Protein AF-A0A970A9M0-F1 (afdb_monomer)

Mean predicted aligned error: 14.22 Å

Nearest PDB structures (foldseek):
  5cwk-assembly1_A  TM=2.821E-01  e=2.738E+00  synthetic construct
  3sf4-assembly1_A  TM=1.122E-01  e=3.903E+00  Homo sapiens

Radius of gyration: 25.79 Å; Cα contacts (8 Å, |Δi|>4): 387; chains: 1; bounding box: 53×63×64 Å

Sequence (388 aa):
MPQYTEATERHLKWVSSLEDIRKLSVESQKELFKEEQLKHLDYLLVSAANCQHCTFVIDKELVNETPVPSYSTLRRFSYFLNAYGWYLADKGNYEKAAETFIHLFRFGTNLSNDRLILSLGAGSTFQEMALSSIEKLLELPDNKKFRKIINDYFKTLPKPATDYRKVMRNEQRYIENIFESLELLPGLLVDAYIFKEDDYKKKKTSVSVKSSDMSCVLNQRVLTGAVEMYLMDHEDFVLEKDSDFIKKLVEEKYLKVRPVCENKGVYSAAFSPDGDAVIRCSCGVTQHQIEEKIEKEDSRFSPELSKAIDKYIKSKTFTKEKKELMEFYKEQNQLDIYSAADDSKVEKFIRRVKESKNKLVNNLVFNSEGLIKRLRSIQKRVDKLAAL

Secondary structure (DSSP, 8-state):
-----HHHHHHHTT--SHHHHHTS-HHHHHHHT-HHHHHHHHHHHHHHHH-TT--SS--SS--TTS----HHHHHHHHHHHHHHHHHHHHTT-HHHHHHHHHHHHHHHHHHHHSS-HHHHHHHHHHHHHHHHHHHHHHTSS--HHHHHHHHHHHHHS-SSSS-HHHHHHHHHHHHHHHHHHTTT-TTHHHHTTSS-GGGS----------HHHHHHHHHHHHHHHHHHHHHHH-TT------TTHHHHHHHTTSSSS----TTS--EEEEE-TTS-EEEEETT---HHHHHHHHHHT--S--HHHHHHHHHHHTSHHHHHHHHHHHHHHHHHTT--TT-GGGHHHHHHHHHHHHT---HHHHHHS---HHHHHHHHHHHHHHHHHHT-

Structure (mmCIF, N/CA/C/O backbone):
data_AF-A0A970A9M0-F1
#
_entry.id   AF-A0A970A9M0-F1
#
loop_
_atom_site.group_PDB
_atom_site.id
_atom_site.type_symbol
_atom_site.label_atom_id
_atom_site.label_alt_id
_atom_site.label_comp_id
_atom_site.label_asym_id
_atom_site.label_entity_id
_atom_site.label_seq_id
_atom_site.pdbx_PDB_ins_code
_atom_site.Cartn_x
_atom_site.Cartn_y
_atom_site.Cartn_z
_atom_site.occupancy
_atom_site.B_iso_or_equiv
_atom_site.auth_seq_id
_atom_site.auth_comp_id
_atom_site.auth_asym_id
_atom_site.auth_atom_id
_atom_site.pdbx_PDB_model_num
ATOM 1 N N . MET A 1 1 ? 18.591 -1.982 2.372 1.00 64.75 1 MET A N 1
ATOM 2 C CA . MET A 1 1 ? 18.243 -0.863 1.473 1.00 64.75 1 MET A CA 1
ATOM 3 C C . MET A 1 1 ? 19.527 -0.185 1.034 1.00 64.75 1 MET A C 1
ATOM 5 O O . MET A 1 1 ? 20.414 -0.072 1.878 1.00 64.75 1 MET A O 1
ATOM 9 N N . PRO A 1 2 ? 19.643 0.225 -0.238 1.00 67.88 2 PRO A N 1
ATOM 10 C CA . PRO A 1 2 ? 20.712 1.117 -0.674 1.00 67.88 2 PRO A CA 1
ATOM 11 C C . PRO A 1 2 ? 20.699 2.391 0.175 1.00 67.88 2 PRO A C 1
ATOM 13 O O . PRO A 1 2 ? 19.632 2.849 0.581 1.00 67.88 2 PRO A O 1
ATOM 16 N N . GLN A 1 3 ? 21.880 2.917 0.482 1.00 72.69 3 GLN A N 1
ATOM 17 C CA . GLN A 1 3 ? 22.028 4.174 1.212 1.00 72.69 3 GLN A CA 1
ATOM 18 C C . GLN A 1 3 ? 22.151 5.295 0.184 1.00 72.69 3 GLN A C 1
ATOM 20 O O . GLN A 1 3 ? 23.059 5.245 -0.647 1.00 72.69 3 GLN A O 1
ATOM 25 N N . TYR A 1 4 ? 21.235 6.260 0.230 1.00 77.69 4 TYR A N 1
ATOM 26 C CA . TYR A 1 4 ? 21.232 7.431 -0.642 1.00 77.69 4 TYR A CA 1
ATOM 27 C C . TYR A 1 4 ? 20.749 8.679 0.109 1.00 77.69 4 TYR A C 1
ATOM 29 O O . TYR A 1 4 ? 20.042 8.567 1.112 1.00 77.69 4 TYR A O 1
ATOM 37 N N . THR A 1 5 ? 21.145 9.859 -0.369 1.00 78.06 5 THR A N 1
ATOM 38 C CA . THR A 1 5 ? 20.775 11.161 0.203 1.00 78.06 5 THR A CA 1
ATOM 39 C C . THR A 1 5 ? 19.268 11.434 0.150 1.00 78.06 5 THR A C 1
ATOM 41 O O . THR A 1 5 ? 18.542 10.931 -0.712 1.00 78.06 5 THR A O 1
ATOM 44 N N . GLU A 1 6 ? 18.785 12.302 1.045 1.00 73.56 6 GLU A N 1
ATOM 45 C CA . GLU A 1 6 ? 17.388 12.760 1.024 1.00 73.56 6 GLU A CA 1
ATOM 46 C C . GLU A 1 6 ? 17.040 13.521 -0.261 1.00 73.56 6 GLU A C 1
ATOM 48 O O . GLU A 1 6 ? 15.912 13.425 -0.743 1.00 73.56 6 GLU A O 1
ATOM 53 N N . ALA A 1 7 ? 18.000 14.247 -0.845 1.00 74.31 7 ALA A N 1
ATOM 54 C CA . ALA A 1 7 ? 17.831 14.907 -2.137 1.00 74.31 7 ALA A CA 1
ATOM 55 C C . ALA A 1 7 ? 17.494 13.879 -3.227 1.00 74.31 7 ALA A C 1
ATOM 57 O O . ALA A 1 7 ? 16.457 13.983 -3.880 1.00 74.31 7 ALA A O 1
ATOM 58 N N . THR A 1 8 ? 18.294 12.815 -3.333 1.00 78.94 8 THR A N 1
ATOM 59 C CA . THR A 1 8 ? 18.030 11.696 -4.241 1.00 78.94 8 THR A CA 1
ATOM 60 C C . THR A 1 8 ? 16.672 11.033 -3.947 1.00 78.94 8 THR A C 1
ATOM 62 O O . THR A 1 8 ? 15.909 10.747 -4.873 1.00 78.94 8 THR A O 1
ATOM 65 N N . GLU A 1 9 ? 16.297 10.857 -2.674 1.00 77.12 9 GLU A N 1
ATOM 66 C CA . GLU A 1 9 ? 14.992 10.295 -2.286 1.00 77.12 9 GLU A CA 1
ATOM 67 C C . GLU A 1 9 ? 13.797 11.115 -2.805 1.00 77.12 9 GLU A C 1
ATOM 69 O O . GLU A 1 9 ? 12.811 10.535 -3.276 1.00 77.12 9 GLU A O 1
ATOM 74 N N . ARG A 1 10 ? 13.869 12.455 -2.749 1.00 76.88 10 ARG A N 1
ATOM 75 C CA . ARG A 1 10 ? 12.764 13.347 -3.155 1.00 76.88 10 ARG A CA 1
ATOM 76 C C . ARG A 1 10 ? 12.348 13.145 -4.613 1.00 76.88 10 ARG A C 1
ATOM 78 O O . ARG A 1 10 ? 11.170 13.337 -4.927 1.00 76.88 10 ARG A O 1
ATOM 85 N N . HIS A 1 11 ? 13.274 12.728 -5.474 1.00 82.88 11 HIS A N 1
ATOM 86 C CA . HIS A 1 11 ? 13.014 12.494 -6.894 1.00 82.88 11 HIS A CA 1
ATOM 87 C C . HIS A 1 11 ? 12.513 11.076 -7.194 1.00 82.88 11 HIS A C 1
ATOM 89 O O . HIS A 1 11 ? 11.709 10.899 -8.109 1.00 82.88 11 HIS A O 1
ATOM 95 N N . LEU A 1 12 ? 12.899 10.071 -6.396 1.00 83.06 12 LEU A N 1
ATOM 96 C CA . LEU A 1 12 ? 12.540 8.664 -6.637 1.00 83.06 12 LEU A CA 1
ATOM 97 C C . LEU A 1 12 ? 11.028 8.418 -6.700 1.00 83.06 12 LEU A C 1
ATOM 99 O O . LEU A 1 12 ? 10.570 7.611 -7.506 1.00 83.06 12 LEU A O 1
ATOM 103 N N . LYS A 1 13 ? 10.240 9.128 -5.883 1.00 81.94 13 LYS A N 1
ATOM 104 C CA . LYS A 1 13 ? 8.771 8.985 -5.865 1.00 81.94 13 LYS A CA 1
ATOM 105 C C . LYS A 1 13 ? 8.096 9.350 -7.193 1.00 81.94 13 LYS A C 1
ATOM 107 O O . LYS A 1 13 ? 6.954 8.954 -7.410 1.00 81.94 13 LYS A O 1
ATOM 112 N N . TRP A 1 14 ? 8.774 10.117 -8.045 1.00 84.25 14 TRP A N 1
ATOM 113 C CA . TRP A 1 14 ? 8.240 10.604 -9.315 1.00 84.25 14 TRP A CA 1
ATOM 114 C C . TRP A 1 14 ? 8.735 9.811 -10.521 1.00 84.25 14 TRP A C 1
ATOM 116 O O . TRP A 1 14 ? 8.228 10.007 -11.622 1.00 84.25 14 TRP A O 1
ATOM 126 N N . VAL A 1 15 ? 9.696 8.901 -10.337 1.00 90.06 15 VAL A N 1
ATOM 127 C CA . VAL A 1 15 ? 10.225 8.105 -11.443 1.00 90.06 15 VAL A CA 1
ATOM 128 C C . VAL A 1 15 ? 9.167 7.107 -11.889 1.00 90.06 15 VAL A C 1
ATOM 130 O O . VAL A 1 15 ? 8.850 6.170 -11.160 1.00 90.06 15 VAL A O 1
ATOM 133 N N . SER A 1 16 ? 8.615 7.307 -13.085 1.00 90.31 16 SER A N 1
ATOM 134 C CA . SER A 1 16 ? 7.533 6.480 -13.625 1.00 90.31 16 SER A CA 1
ATOM 135 C C . SER A 1 16 ? 7.698 6.134 -15.108 1.00 90.31 16 SER A C 1
ATOM 137 O O . SER A 1 16 ? 6.773 5.578 -15.707 1.00 90.31 16 SER A O 1
ATOM 139 N N . SER A 1 17 ? 8.824 6.511 -15.715 1.00 92.50 17 SER A N 1
ATOM 140 C CA . SER A 1 17 ? 9.100 6.375 -17.145 1.00 92.50 17 SER A CA 1
ATOM 141 C C . SER A 1 17 ? 10.601 6.487 -17.451 1.00 92.50 17 SER A C 1
ATOM 143 O O . SER A 1 17 ? 11.399 6.868 -16.591 1.00 92.50 17 SER A O 1
ATOM 145 N N . LEU A 1 18 ? 10.973 6.211 -18.709 1.00 92.38 18 LEU A N 1
ATOM 146 C CA . LEU A 1 18 ? 12.320 6.468 -19.236 1.00 92.38 18 LEU A CA 1
ATOM 147 C C . LEU A 1 18 ? 12.699 7.955 -19.210 1.00 92.38 18 LEU A C 1
ATOM 149 O O . LEU A 1 18 ? 13.866 8.293 -19.044 1.00 92.38 18 LEU A O 1
ATOM 153 N N . GLU A 1 19 ? 11.735 8.854 -19.393 1.00 91.12 19 GLU A N 1
ATOM 154 C CA . GLU A 1 19 ? 12.005 10.290 -19.343 1.00 91.12 19 GLU A CA 1
ATOM 155 C C . GLU A 1 19 ? 12.348 10.725 -17.914 1.00 91.12 19 GLU A C 1
ATOM 157 O O . GLU A 1 19 ? 13.314 11.453 -17.698 1.00 91.12 19 GLU A O 1
ATOM 162 N N . ASP A 1 20 ? 11.611 10.213 -16.927 1.00 90.56 20 ASP A N 1
ATOM 163 C CA . ASP A 1 20 ? 11.810 10.578 -15.524 1.00 90.56 20 ASP A CA 1
ATOM 164 C C . ASP A 1 20 ? 13.164 10.098 -14.991 1.00 90.56 20 ASP A C 1
ATOM 166 O O . ASP A 1 20 ? 13.837 10.834 -14.273 1.00 90.56 20 ASP A O 1
ATOM 170 N N . ILE A 1 21 ? 13.603 8.886 -15.361 1.00 91.06 21 ILE A N 1
ATOM 171 C CA . ILE A 1 21 ? 14.915 8.389 -14.923 1.00 91.06 21 ILE A CA 1
ATOM 172 C C . ILE A 1 21 ? 16.063 9.200 -15.541 1.00 91.06 21 ILE A C 1
ATOM 174 O O . ILE A 1 21 ? 17.064 9.448 -14.874 1.00 91.06 21 ILE A O 1
ATOM 178 N N . ARG A 1 22 ? 15.901 9.685 -16.780 1.00 90.00 22 ARG A N 1
ATOM 179 C CA . ARG A 1 22 ? 16.887 10.544 -17.459 1.00 90.00 22 ARG A CA 1
ATOM 180 C C . ARG A 1 22 ? 16.985 11.942 -16.856 1.00 90.00 22 ARG A C 1
ATOM 182 O O . ARG A 1 22 ? 18.026 12.572 -16.997 1.00 90.00 22 ARG A O 1
ATOM 189 N N . LYS A 1 23 ? 15.928 12.411 -16.185 1.00 89.75 23 LYS A N 1
ATOM 190 C CA . LYS A 1 23 ? 15.918 13.681 -15.442 1.00 89.75 23 LYS A CA 1
ATOM 191 C C . LYS A 1 23 ? 16.668 13.601 -14.109 1.00 89.75 23 LYS A C 1
ATOM 193 O O . LYS A 1 23 ? 16.957 14.644 -13.531 1.00 89.75 23 LYS A O 1
ATOM 198 N N . LEU A 1 24 ? 16.988 12.404 -13.606 1.00 86.62 24 LEU A N 1
ATOM 199 C CA . LEU A 1 24 ? 17.850 12.279 -12.428 1.00 86.62 24 LEU A CA 1
ATOM 200 C C . LEU A 1 24 ? 19.274 12.721 -12.769 1.00 86.62 24 LEU A C 1
ATOM 202 O O . LEU A 1 24 ? 19.821 12.296 -13.790 1.00 86.62 24 LEU A O 1
ATOM 206 N N . SER A 1 25 ? 19.891 13.502 -11.877 1.00 84.06 25 SER A N 1
ATOM 207 C CA . SER A 1 25 ? 21.290 13.910 -12.016 1.00 84.06 25 SER A CA 1
ATOM 208 C C . SER A 1 25 ? 22.215 12.694 -12.123 1.00 84.06 25 SER A C 1
ATOM 210 O O . SER A 1 25 ? 21.934 11.606 -11.604 1.00 84.06 25 SER A O 1
ATOM 212 N N . VAL A 1 26 ? 23.349 12.873 -12.801 1.00 83.69 26 VAL A N 1
ATOM 213 C CA . VAL A 1 26 ? 24.350 11.810 -12.972 1.00 83.69 26 VAL A CA 1
ATOM 214 C C . VAL A 1 26 ? 24.884 11.355 -11.610 1.00 83.69 26 VAL A C 1
ATOM 216 O O . VAL A 1 26 ? 25.159 10.172 -11.410 1.00 83.69 26 VAL A O 1
ATOM 219 N N . GLU A 1 27 ? 24.988 12.278 -10.661 1.00 84.06 27 GLU A N 1
ATOM 220 C CA . GLU A 1 27 ? 25.400 12.059 -9.279 1.00 84.06 27 GLU A CA 1
ATOM 221 C C . GLU A 1 27 ? 24.396 11.163 -8.547 1.00 84.06 27 GLU A C 1
ATOM 223 O O . GLU A 1 27 ? 24.798 10.138 -7.994 1.00 84.06 27 GLU A O 1
ATOM 228 N N . SER A 1 28 ? 23.095 11.467 -8.627 1.00 84.56 28 SER A N 1
ATOM 229 C CA . SER A 1 28 ? 22.040 10.629 -8.043 1.00 84.56 28 SER A CA 1
ATOM 230 C C . SER A 1 28 ? 21.992 9.245 -8.690 1.00 84.56 28 SER A C 1
ATOM 232 O O . SER A 1 28 ? 21.840 8.244 -7.994 1.00 84.56 28 SER A O 1
ATOM 234 N N . GLN A 1 29 ? 22.183 9.141 -10.009 1.00 83.88 29 GLN A N 1
ATOM 235 C CA . GLN A 1 29 ? 22.251 7.837 -10.679 1.00 83.88 29 GLN A CA 1
ATOM 236 C C . GLN A 1 29 ? 23.462 7.011 -10.213 1.00 83.88 29 GLN A C 1
ATOM 238 O O . GLN A 1 29 ? 23.325 5.817 -9.946 1.00 83.88 29 GLN A O 1
ATOM 243 N N . LYS A 1 30 ? 24.644 7.628 -10.077 1.00 84.81 30 LYS A N 1
ATOM 244 C CA . LYS A 1 30 ? 25.850 6.962 -9.546 1.00 84.81 30 LYS A CA 1
ATOM 245 C C . LYS A 1 30 ? 25.686 6.552 -8.088 1.00 84.81 30 LYS A C 1
ATOM 247 O O . LYS A 1 30 ? 26.224 5.526 -7.681 1.00 84.81 30 LYS A O 1
ATOM 252 N N . GLU A 1 31 ? 24.976 7.353 -7.304 1.00 84.38 31 GLU A N 1
ATOM 253 C CA . GLU A 1 31 ? 24.666 7.054 -5.912 1.00 84.38 31 GLU A CA 1
ATOM 254 C C . GLU A 1 31 ? 23.745 5.832 -5.794 1.00 84.38 31 GLU A C 1
ATOM 256 O O . GLU A 1 31 ? 24.058 4.906 -5.046 1.00 84.38 31 GLU A O 1
ATOM 261 N N . LEU A 1 32 ? 22.654 5.811 -6.566 1.00 82.25 32 LEU A N 1
ATOM 262 C CA . LEU A 1 32 ? 21.608 4.785 -6.510 1.00 82.25 32 LEU A CA 1
ATOM 263 C C . LEU A 1 32 ? 22.025 3.442 -7.106 1.00 82.25 32 LEU A C 1
ATOM 265 O O . LEU A 1 32 ? 21.617 2.391 -6.612 1.00 82.25 32 LEU A O 1
ATOM 269 N N . PHE A 1 33 ? 22.799 3.471 -8.190 1.00 84.31 33 PHE A N 1
ATOM 270 C CA . PHE A 1 33 ? 23.025 2.306 -9.045 1.00 84.31 33 PHE A CA 1
ATOM 271 C C . PHE A 1 33 ? 24.471 1.808 -8.990 1.00 84.31 33 PHE A C 1
ATOM 273 O O . PHE A 1 33 ? 25.039 1.383 -9.997 1.00 84.31 33 PHE A O 1
ATOM 280 N N . LYS A 1 34 ? 25.079 1.836 -7.796 1.00 83.50 34 LYS A N 1
ATOM 281 C CA . LYS A 1 34 ? 26.407 1.251 -7.557 1.00 83.50 34 LYS A CA 1
ATOM 282 C C . LYS A 1 34 ? 26.373 -0.253 -7.820 1.00 83.50 34 LYS A C 1
ATOM 284 O O . LYS A 1 34 ? 25.632 -0.988 -7.169 1.00 83.50 34 LYS A O 1
ATOM 289 N N . GLU A 1 35 ? 27.210 -0.714 -8.745 1.00 77.06 35 GLU A N 1
ATOM 290 C CA . GLU A 1 35 ? 27.157 -2.077 -9.290 1.00 77.06 35 GLU A CA 1
ATOM 291 C C . GLU A 1 35 ? 27.235 -3.177 -8.213 1.00 77.06 35 GLU A C 1
ATOM 293 O O . GLU A 1 35 ? 26.511 -4.170 -8.278 1.00 77.06 35 GLU A O 1
ATOM 298 N N . GLU A 1 36 ? 28.059 -2.984 -7.181 1.00 75.12 36 GLU A N 1
ATOM 299 C CA . GLU A 1 36 ? 28.201 -3.923 -6.058 1.00 75.12 36 GLU A CA 1
ATOM 300 C C . GLU A 1 36 ? 26.909 -4.067 -5.238 1.00 75.12 36 GLU A C 1
ATOM 302 O O . GLU A 1 36 ? 26.528 -5.176 -4.861 1.00 75.12 36 GLU A O 1
ATOM 307 N N . GLN A 1 37 ? 26.197 -2.959 -5.003 1.00 75.00 37 GLN A N 1
ATOM 308 C CA . GLN A 1 37 ? 24.931 -2.962 -4.265 1.00 75.00 37 GLN A CA 1
ATOM 309 C C . GLN A 1 37 ? 23.820 -3.632 -5.078 1.00 75.00 37 GLN A C 1
ATOM 311 O O . GLN A 1 37 ? 23.009 -4.378 -4.525 1.00 75.00 37 GLN A O 1
ATOM 316 N N . LEU A 1 38 ? 23.813 -3.406 -6.394 1.00 79.94 38 LEU A N 1
ATOM 317 C CA . LEU A 1 38 ? 22.824 -3.973 -7.305 1.00 79.94 38 LEU A CA 1
ATOM 318 C C . LEU A 1 38 ? 22.980 -5.487 -7.471 1.00 79.94 38 LEU A C 1
ATOM 320 O O . LEU A 1 38 ? 21.986 -6.201 -7.415 1.00 79.94 38 LEU A O 1
ATOM 324 N N . LYS A 1 39 ? 24.212 -6.006 -7.575 1.00 78.44 39 LYS A N 1
ATOM 325 C CA . LYS A 1 39 ? 24.452 -7.462 -7.651 1.00 78.44 39 LYS A CA 1
ATOM 326 C C . LYS A 1 39 ? 23.902 -8.202 -6.434 1.00 78.44 39 LYS A C 1
ATOM 328 O O . LYS A 1 39 ? 23.288 -9.259 -6.571 1.00 78.44 39 LYS A O 1
ATOM 333 N N . HIS A 1 40 ? 24.115 -7.649 -5.241 1.00 78.06 40 HIS A N 1
ATOM 334 C CA . HIS A 1 40 ? 23.584 -8.241 -4.017 1.00 78.06 40 HIS A CA 1
ATOM 335 C C . HIS A 1 40 ? 22.054 -8.152 -3.960 1.00 78.06 40 HIS A C 1
ATOM 337 O O . HIS A 1 40 ? 21.390 -9.117 -3.582 1.00 78.06 40 HIS A O 1
ATOM 343 N N . LEU A 1 41 ? 21.487 -7.017 -4.373 1.00 81.44 41 LEU A N 1
ATOM 344 C CA . LEU A 1 41 ? 20.043 -6.829 -4.439 1.00 81.44 41 LEU A CA 1
ATOM 345 C C . LEU A 1 41 ? 19.373 -7.817 -5.401 1.00 81.44 41 LEU A C 1
ATOM 347 O O . LEU A 1 41 ? 18.402 -8.454 -5.002 1.00 81.44 41 LEU A O 1
ATOM 351 N N . ASP A 1 42 ? 19.888 -7.968 -6.622 1.00 80.38 42 ASP A N 1
ATOM 352 C CA . ASP A 1 42 ? 19.351 -8.893 -7.628 1.00 80.38 42 ASP A CA 1
ATOM 353 C C . ASP A 1 42 ? 19.282 -10.315 -7.066 1.00 80.38 42 ASP A C 1
ATOM 355 O O . ASP A 1 42 ? 18.241 -10.974 -7.120 1.00 80.38 42 ASP A O 1
ATOM 359 N N . TYR A 1 43 ? 20.370 -10.763 -6.432 1.00 81.88 43 TYR A N 1
ATOM 360 C CA . TYR A 1 43 ? 20.417 -12.062 -5.767 1.00 81.88 43 TYR A CA 1
ATOM 361 C C . TYR A 1 43 ? 19.328 -12.206 -4.694 1.00 81.88 43 TYR A C 1
ATOM 363 O O . TYR A 1 43 ? 18.653 -13.238 -4.629 1.00 81.88 43 TYR A O 1
ATOM 371 N N . LEU A 1 44 ? 19.125 -11.181 -3.861 1.00 80.25 44 LEU A N 1
ATOM 372 C CA . LEU A 1 44 ? 18.102 -11.196 -2.816 1.00 80.25 44 LEU A CA 1
ATOM 373 C C . LEU A 1 44 ? 16.680 -11.187 -3.389 1.00 80.25 44 LEU A C 1
ATOM 375 O O . LEU A 1 44 ? 15.828 -11.912 -2.879 1.00 80.25 44 LEU A O 1
ATOM 379 N N . LEU A 1 45 ? 16.414 -10.409 -4.442 1.00 80.31 45 LEU A N 1
ATOM 380 C CA . LEU A 1 45 ? 15.103 -10.349 -5.094 1.00 80.31 45 LEU A CA 1
ATOM 381 C C . LEU A 1 45 ? 14.733 -11.691 -5.729 1.00 80.31 45 LEU A C 1
ATOM 383 O O . LEU A 1 45 ? 13.614 -12.172 -5.536 1.00 80.31 45 LEU A O 1
ATOM 387 N N . VAL A 1 46 ? 15.682 -12.330 -6.416 1.00 80.50 46 VAL A N 1
ATOM 388 C CA . VAL A 1 46 ? 15.504 -13.667 -6.999 1.00 80.50 46 VAL A CA 1
ATOM 389 C C . VAL A 1 46 ? 15.326 -14.721 -5.904 1.00 80.50 46 VAL A C 1
ATOM 391 O O . VAL A 1 46 ? 14.409 -15.539 -5.972 1.00 80.50 46 VAL A O 1
ATOM 394 N N . SER A 1 47 ? 16.144 -14.679 -4.851 1.00 79.31 47 SER A N 1
ATOM 395 C CA . SER A 1 47 ? 16.035 -15.614 -3.722 1.00 79.31 47 SER A CA 1
ATOM 396 C C . SER A 1 47 ? 14.685 -15.489 -3.013 1.00 79.31 47 SER A C 1
ATOM 398 O O . SER A 1 47 ? 14.026 -16.492 -2.741 1.00 79.31 47 SER A O 1
ATOM 400 N N . ALA A 1 48 ? 14.227 -14.258 -2.774 1.00 74.19 48 ALA A N 1
ATOM 401 C CA . ALA A 1 48 ? 12.917 -13.997 -2.193 1.00 74.19 48 ALA A CA 1
ATOM 402 C C . ALA A 1 48 ? 11.778 -14.439 -3.123 1.00 74.19 48 ALA A C 1
ATOM 404 O O . ALA A 1 48 ? 10.786 -14.992 -2.659 1.00 74.19 48 ALA A O 1
ATOM 405 N N . ALA A 1 49 ? 11.926 -14.256 -4.437 1.00 71.94 49 ALA A N 1
ATOM 406 C CA . ALA A 1 49 ? 10.971 -14.735 -5.430 1.00 71.94 49 ALA A CA 1
ATOM 407 C C . ALA A 1 49 ? 10.863 -16.273 -5.467 1.00 71.94 49 ALA A C 1
ATOM 409 O O . ALA A 1 49 ? 9.780 -16.812 -5.702 1.00 71.94 49 ALA A O 1
ATOM 410 N N . ASN A 1 50 ? 11.952 -16.991 -5.216 1.00 75.12 50 ASN A N 1
ATOM 411 C CA . ASN A 1 50 ? 11.946 -18.454 -5.199 1.00 75.12 50 ASN A CA 1
ATOM 412 C C . ASN A 1 50 ? 11.434 -19.040 -3.877 1.00 75.12 50 ASN A C 1
ATOM 414 O O . ASN A 1 50 ? 11.053 -20.209 -3.818 1.00 75.12 50 ASN A O 1
ATOM 418 N N . CYS A 1 51 ? 11.393 -18.244 -2.812 1.00 71.06 51 CYS A N 1
ATOM 419 C CA . CYS A 1 51 ? 11.002 -18.722 -1.501 1.00 71.06 51 CYS A CA 1
ATOM 420 C C . CYS A 1 51 ? 9.479 -18.650 -1.295 1.00 71.06 51 CYS A C 1
ATOM 422 O O . CYS A 1 51 ? 8.909 -17.581 -1.097 1.00 71.06 51 CYS A O 1
ATOM 424 N N . GLN A 1 52 ? 8.815 -19.809 -1.267 1.00 61.44 52 GLN A N 1
ATOM 425 C CA . GLN A 1 52 ? 7.361 -19.917 -1.045 1.00 61.44 52 GLN A CA 1
ATOM 426 C C . GLN A 1 52 ? 6.916 -19.545 0.382 1.00 61.44 52 GLN A C 1
ATOM 428 O O . GLN A 1 52 ? 5.733 -19.310 0.619 1.00 61.44 52 GLN A O 1
ATOM 433 N N . HIS A 1 53 ? 7.856 -19.497 1.330 1.00 59.41 53 HIS A N 1
ATOM 434 C CA . HIS A 1 53 ? 7.597 -19.237 2.750 1.00 59.41 53 HIS A CA 1
ATOM 435 C C . HIS A 1 53 ? 8.284 -17.973 3.279 1.00 59.41 53 HIS A C 1
ATOM 437 O O . HIS A 1 53 ? 8.152 -17.659 4.462 1.00 59.41 53 HIS A O 1
ATOM 443 N N . CYS A 1 54 ? 9.028 -17.252 2.436 1.00 58.50 54 CYS A N 1
ATOM 444 C CA . CYS A 1 54 ? 9.695 -16.025 2.848 1.00 58.50 54 CYS A CA 1
ATOM 445 C C . CYS A 1 54 ? 8.728 -14.868 2.665 1.00 58.50 54 CYS A C 1
ATOM 447 O O . CYS A 1 54 ? 8.397 -14.476 1.546 1.00 58.50 54 CYS A O 1
ATOM 449 N N . THR A 1 55 ? 8.303 -14.299 3.781 1.00 53.72 55 THR A N 1
ATOM 450 C CA . THR A 1 55 ? 7.644 -13.003 3.793 1.00 53.72 55 THR A CA 1
ATOM 451 C C . THR A 1 55 ? 8.721 -11.946 4.020 1.00 53.72 55 THR A C 1
ATOM 453 O O . THR A 1 55 ? 9.660 -12.149 4.791 1.00 53.72 55 THR A O 1
ATOM 456 N N . PHE A 1 56 ? 8.608 -10.789 3.366 1.00 50.53 56 PHE A N 1
ATOM 457 C CA . PHE A 1 56 ? 9.505 -9.655 3.641 1.00 50.53 56 PHE A CA 1
ATOM 458 C C . PHE A 1 56 ? 9.242 -9.022 5.015 1.00 50.53 56 PHE A C 1
ATOM 460 O O . PHE A 1 56 ? 9.916 -8.068 5.401 1.00 50.53 56 PHE A O 1
ATOM 467 N N . VAL A 1 57 ? 8.231 -9.510 5.740 1.00 51.81 57 VAL A N 1
ATOM 468 C CA . VAL A 1 57 ? 7.761 -8.896 6.969 1.00 51.81 57 VAL A CA 1
ATOM 469 C C . VAL A 1 57 ? 7.305 -9.971 7.954 1.00 51.81 57 VAL A C 1
ATOM 471 O O . VAL A 1 57 ? 6.329 -10.685 7.724 1.00 51.81 57 VAL A O 1
ATOM 474 N N . ILE A 1 58 ? 8.028 -10.070 9.065 1.00 50.03 58 ILE A N 1
ATOM 475 C CA . ILE A 1 58 ? 7.845 -11.070 10.115 1.00 50.03 58 ILE A CA 1
ATOM 476 C C . ILE A 1 58 ? 6.795 -10.511 11.074 1.00 50.03 58 ILE A C 1
ATOM 478 O O . ILE A 1 58 ? 7.128 -9.710 11.927 1.00 50.03 58 ILE A O 1
ATOM 482 N N . ASP A 1 59 ? 5.515 -10.820 10.893 1.00 52.31 59 ASP A N 1
ATOM 483 C CA . ASP A 1 59 ? 4.561 -10.764 12.010 1.00 52.31 59 ASP A CA 1
ATOM 484 C C . ASP A 1 59 ? 3.606 -11.939 11.905 1.00 52.31 59 ASP A C 1
ATOM 486 O O . ASP A 1 59 ? 2.598 -11.896 11.208 1.00 52.31 59 ASP A O 1
ATOM 490 N N . LYS A 1 60 ? 4.025 -13.044 12.522 1.00 52.31 60 LYS A N 1
ATOM 491 C CA . LYS A 1 60 ? 3.277 -14.301 12.520 1.00 52.31 60 LYS A CA 1
ATOM 492 C C . LYS A 1 60 ? 2.223 -14.340 13.624 1.00 52.31 60 LYS A C 1
ATOM 494 O O . LYS A 1 60 ? 1.330 -15.181 13.560 1.00 52.31 60 LYS A O 1
ATOM 499 N N . GLU A 1 61 ? 2.343 -13.466 14.619 1.00 55.00 61 GLU A N 1
ATOM 500 C CA . GLU A 1 61 ? 1.559 -13.524 15.853 1.00 55.00 61 GLU A CA 1
ATOM 501 C C . GLU A 1 61 ? 0.424 -12.495 15.872 1.00 55.00 61 GLU A C 1
ATOM 503 O O . GLU A 1 61 ? -0.539 -12.690 16.610 1.00 55.00 61 GLU A O 1
ATOM 508 N N . LEU A 1 62 ? 0.465 -11.484 14.988 1.00 60.25 62 LEU A N 1
ATOM 509 C CA . LEU A 1 62 ? -0.545 -10.423 14.900 1.00 60.25 62 LEU A CA 1
ATOM 510 C C . LEU A 1 62 ? -0.686 -9.710 16.254 1.00 60.25 62 LEU A C 1
ATOM 512 O O . LEU A 1 62 ? -1.785 -9.578 16.798 1.00 60.25 62 LEU A O 1
ATOM 516 N N . VAL A 1 63 ? 0.454 -9.295 16.805 1.00 56.38 63 VAL A N 1
ATOM 517 C CA . VAL A 1 63 ? 0.573 -8.575 18.078 1.00 56.38 63 VAL A CA 1
ATOM 518 C C . VAL A 1 63 ? 1.410 -7.313 17.877 1.00 56.38 63 VAL A C 1
ATOM 520 O O . VAL A 1 63 ? 2.280 -7.255 17.011 1.00 56.38 63 VAL A O 1
ATOM 523 N N . ASN A 1 64 ? 1.159 -6.280 18.683 1.00 52.62 64 ASN A N 1
ATOM 524 C CA . ASN A 1 64 ? 1.791 -4.960 18.524 1.00 52.62 64 ASN A CA 1
ATOM 525 C C . ASN A 1 64 ? 3.309 -4.947 18.750 1.00 52.62 64 ASN 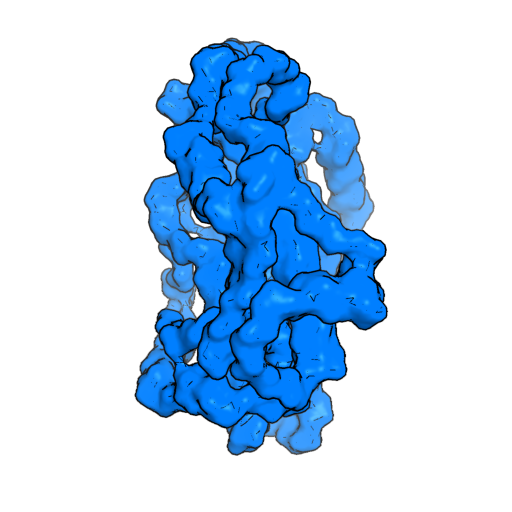A C 1
ATOM 527 O O . ASN A 1 64 ? 3.981 -3.985 18.388 1.00 52.62 64 ASN A O 1
ATOM 531 N N . GLU A 1 65 ? 3.841 -5.998 19.361 1.00 51.38 65 GLU A N 1
ATOM 532 C CA . GLU A 1 65 ? 5.235 -6.099 19.785 1.00 51.38 65 GLU A CA 1
ATOM 533 C C . GLU A 1 65 ? 6.156 -6.603 18.671 1.00 51.38 65 GLU A C 1
ATOM 535 O O . GLU A 1 65 ? 7.380 -6.529 18.802 1.00 51.38 65 GLU A O 1
ATOM 540 N N . THR A 1 66 ? 5.601 -7.094 17.556 1.00 51.88 66 THR A N 1
ATOM 541 C CA . THR A 1 66 ? 6.439 -7.654 16.505 1.00 51.88 66 THR A CA 1
ATOM 542 C C . THR A 1 66 ? 7.157 -6.549 15.723 1.00 51.88 66 THR A C 1
ATOM 544 O O . THR A 1 66 ? 6.503 -5.667 15.163 1.00 51.88 66 THR A O 1
ATOM 547 N N . PRO A 1 67 ? 8.499 -6.582 15.607 1.00 50.06 67 PRO A N 1
ATOM 548 C CA . PRO A 1 67 ? 9.245 -5.557 14.891 1.00 50.06 67 PRO A CA 1
ATOM 549 C C . PRO A 1 67 ? 8.926 -5.579 13.391 1.00 50.06 67 PRO A C 1
ATOM 551 O O . PRO A 1 67 ? 9.214 -6.534 12.667 1.00 50.06 67 PRO A O 1
ATOM 554 N N . VAL A 1 68 ? 8.358 -4.474 12.911 1.00 56.75 68 VAL A N 1
ATOM 555 C CA . VAL A 1 68 ? 8.027 -4.244 11.503 1.00 56.75 68 VAL A CA 1
ATOM 556 C C . VAL A 1 68 ? 8.918 -3.129 10.961 1.00 56.75 68 VAL A C 1
ATOM 558 O O . VAL A 1 68 ? 9.003 -2.075 11.595 1.00 56.75 68 VAL A O 1
ATOM 561 N N . PRO A 1 69 ? 9.537 -3.277 9.774 1.00 62.75 69 PRO A N 1
ATOM 562 C CA . PRO A 1 69 ? 10.099 -2.131 9.073 1.00 62.75 69 PRO A CA 1
ATOM 563 C C . PRO A 1 69 ? 9.027 -1.051 8.905 1.00 62.75 69 PRO A C 1
ATOM 565 O O . PRO A 1 69 ? 7.908 -1.341 8.481 1.00 62.75 69 PRO A O 1
ATOM 568 N N . SER A 1 70 ? 9.355 0.203 9.212 1.00 67.69 70 SER A N 1
ATOM 569 C CA . SER A 1 70 ? 8.376 1.287 9.110 1.00 67.69 70 SER A CA 1
ATOM 570 C C . SER A 1 70 ? 7.773 1.366 7.699 1.00 67.69 70 SER A C 1
ATOM 572 O O . SER A 1 70 ? 8.455 1.128 6.699 1.00 67.69 70 SER A O 1
ATOM 574 N N . TYR A 1 71 ? 6.502 1.769 7.580 1.00 69.12 71 TYR A N 1
ATOM 575 C CA . TYR A 1 71 ? 5.866 1.951 6.266 1.00 69.12 71 TYR A CA 1
ATOM 576 C C . TYR A 1 71 ? 6.622 2.943 5.368 1.00 69.12 71 TYR A C 1
ATOM 578 O O . TYR A 1 71 ? 6.546 2.845 4.144 1.00 69.12 71 TYR A O 1
ATOM 586 N N . SER A 1 72 ? 7.361 3.889 5.959 1.00 71.38 72 SER A N 1
ATOM 587 C CA . SER A 1 72 ? 8.274 4.773 5.226 1.00 71.38 72 SER A CA 1
ATOM 588 C C . SER A 1 72 ? 9.393 3.979 4.543 1.00 71.38 72 SER A C 1
ATOM 590 O O . SER A 1 72 ? 9.600 4.108 3.340 1.00 71.38 72 SER A O 1
ATOM 592 N N . THR A 1 73 ? 10.030 3.063 5.276 1.00 76.44 73 THR A N 1
ATOM 593 C CA . THR A 1 73 ? 11.074 2.163 4.763 1.00 76.44 73 THR A CA 1
ATOM 594 C C . THR A 1 73 ? 10.556 1.309 3.605 1.00 76.44 73 THR A C 1
ATOM 596 O O . THR A 1 73 ? 11.175 1.265 2.544 1.00 76.44 73 THR A O 1
ATOM 599 N N . LEU A 1 74 ? 9.385 0.681 3.765 1.00 78.38 74 LEU A N 1
ATOM 600 C CA . LEU A 1 74 ? 8.780 -0.157 2.719 1.00 78.38 74 LEU A CA 1
ATOM 601 C C . LEU A 1 74 ? 8.469 0.644 1.443 1.00 78.38 74 LEU A C 1
ATOM 603 O O . LEU A 1 74 ? 8.638 0.146 0.333 1.00 78.38 74 LEU A O 1
ATOM 607 N N . ARG A 1 75 ? 8.038 1.899 1.601 1.00 82.88 75 ARG A N 1
ATOM 608 C CA . ARG A 1 75 ? 7.706 2.807 0.497 1.00 82.88 75 ARG A CA 1
ATOM 609 C C . ARG A 1 75 ? 8.942 3.338 -0.226 1.00 82.88 75 ARG A C 1
ATOM 611 O O . ARG A 1 75 ? 8.965 3.392 -1.447 1.00 82.88 75 ARG A O 1
ATOM 618 N N . ARG A 1 76 ? 9.988 3.700 0.516 1.00 83.81 76 ARG A N 1
ATOM 619 C CA . ARG A 1 76 ? 11.288 4.074 -0.061 1.00 83.81 76 ARG A CA 1
ATOM 620 C C . ARG A 1 76 ? 11.843 2.940 -0.911 1.00 83.81 76 ARG A C 1
ATOM 622 O O . ARG A 1 76 ? 12.273 3.169 -2.037 1.00 83.81 76 ARG A O 1
ATOM 629 N N . PHE A 1 77 ? 11.746 1.714 -0.401 1.00 86.38 77 PHE A N 1
ATOM 630 C CA . PHE A 1 77 ? 12.183 0.536 -1.132 1.00 86.38 77 PHE A CA 1
ATOM 631 C C . PHE A 1 77 ? 11.389 0.318 -2.426 1.00 86.38 77 PHE A C 1
ATOM 633 O O . PHE A 1 77 ? 11.993 0.028 -3.456 1.00 86.38 77 PHE A O 1
ATOM 640 N N . SER A 1 78 ? 10.063 0.505 -2.413 1.00 89.50 78 SER A N 1
ATOM 641 C CA . SER A 1 78 ? 9.260 0.376 -3.634 1.00 89.50 78 SER A CA 1
ATOM 642 C C . SER A 1 78 ? 9.582 1.448 -4.677 1.00 89.50 78 SER A C 1
ATOM 644 O O . SER A 1 78 ? 9.722 1.108 -5.851 1.00 89.50 78 SER A O 1
ATOM 646 N N . TYR A 1 79 ? 9.788 2.705 -4.268 1.00 90.56 79 TYR A N 1
ATOM 647 C CA . TYR A 1 79 ? 10.244 3.765 -5.177 1.00 90.56 79 TYR A CA 1
ATOM 648 C C . TYR A 1 79 ? 11.610 3.456 -5.782 1.00 90.56 79 TYR A C 1
ATOM 650 O O . TYR A 1 79 ? 11.801 3.607 -6.987 1.00 90.56 79 TYR A O 1
ATOM 658 N N . PHE A 1 80 ? 12.541 2.972 -4.961 1.00 91.81 80 PHE A N 1
ATOM 659 C CA . PHE A 1 80 ? 13.855 2.562 -5.429 1.00 91.81 80 PHE A CA 1
ATOM 660 C C . PHE A 1 80 ? 13.767 1.412 -6.448 1.00 91.81 80 PHE A C 1
ATOM 662 O O . PHE A 1 80 ? 14.356 1.522 -7.520 1.00 91.81 80 PHE A O 1
ATOM 669 N N . LEU A 1 81 ? 13.000 0.347 -6.175 1.00 93.00 81 LEU A N 1
ATOM 670 C CA . LEU A 1 81 ? 12.818 -0.756 -7.131 1.00 93.00 81 LEU A CA 1
ATOM 671 C C . LEU A 1 81 ? 12.199 -0.277 -8.448 1.00 93.00 81 LEU A C 1
ATOM 673 O O . LEU A 1 81 ? 12.621 -0.704 -9.521 1.00 93.00 81 LEU A O 1
ATOM 677 N N . ASN A 1 82 ? 11.224 0.631 -8.377 1.00 95.12 82 ASN A N 1
ATOM 678 C CA . ASN A 1 82 ? 10.607 1.196 -9.570 1.00 95.12 82 ASN A CA 1
ATOM 679 C C . ASN A 1 82 ? 11.616 2.004 -10.398 1.00 95.12 82 ASN A C 1
ATOM 681 O O . ASN A 1 82 ? 11.716 1.817 -11.609 1.00 95.12 82 ASN A O 1
ATOM 685 N N . ALA A 1 83 ? 12.406 2.861 -9.750 1.00 93.94 83 ALA A N 1
ATOM 686 C CA . ALA A 1 83 ? 13.461 3.611 -10.420 1.00 93.94 83 ALA A CA 1
ATOM 687 C C . ALA A 1 83 ? 14.543 2.688 -10.997 1.00 93.94 83 ALA A C 1
ATOM 689 O O . ALA A 1 83 ? 15.016 2.916 -12.107 1.00 93.94 83 ALA A O 1
ATOM 690 N N . TYR A 1 84 ? 14.891 1.611 -10.291 1.00 93.38 84 TYR A N 1
ATOM 691 C CA . TYR A 1 84 ? 15.868 0.640 -10.766 1.00 93.38 84 TYR A CA 1
ATOM 692 C C . TYR A 1 84 ? 15.401 -0.095 -12.029 1.00 93.38 84 TYR A C 1
ATOM 694 O O . TYR A 1 84 ? 16.167 -0.215 -12.984 1.00 93.38 84 TYR A O 1
ATOM 702 N N . GLY A 1 85 ? 14.129 -0.500 -12.093 1.00 94.81 85 GLY A N 1
ATOM 703 C CA . GLY A 1 85 ? 13.552 -1.075 -13.310 1.00 94.81 85 GLY A CA 1
ATOM 704 C C . GLY A 1 85 ? 13.633 -0.113 -14.502 1.00 94.81 85 GLY A C 1
ATOM 705 O O . GLY A 1 85 ? 14.043 -0.507 -15.594 1.00 94.81 85 GLY A O 1
ATOM 706 N N . TRP A 1 86 ? 13.335 1.174 -14.288 1.00 95.56 86 TRP A N 1
ATOM 707 C CA . TRP A 1 86 ? 13.468 2.193 -15.336 1.00 95.56 86 TRP A CA 1
ATOM 708 C C . TRP A 1 86 ? 14.918 2.472 -15.735 1.00 95.56 86 TRP A C 1
ATOM 710 O O . TRP A 1 86 ? 15.192 2.652 -16.920 1.00 95.56 86 TRP A O 1
ATOM 720 N N . TYR A 1 87 ? 15.855 2.436 -14.789 1.00 93.38 87 TYR A N 1
ATOM 721 C CA . TYR A 1 87 ? 17.286 2.525 -15.074 1.00 93.38 87 TYR A CA 1
ATOM 722 C C . TYR A 1 87 ? 17.768 1.360 -15.949 1.00 93.38 87 TYR A C 1
ATOM 724 O O . TYR A 1 87 ? 18.467 1.576 -16.937 1.00 93.38 87 TYR A O 1
ATOM 732 N N . LEU A 1 88 ? 17.350 0.127 -15.645 1.00 92.69 88 LEU A N 1
ATOM 733 C CA . LEU A 1 88 ? 17.667 -1.047 -16.464 1.00 92.69 88 LEU A CA 1
ATOM 734 C C . LEU A 1 88 ? 17.110 -0.916 -17.886 1.00 92.69 88 LEU A C 1
ATOM 736 O O . LEU A 1 88 ? 17.820 -1.212 -18.849 1.00 92.69 88 LEU A O 1
ATOM 740 N N . ALA A 1 89 ? 15.875 -0.424 -18.024 1.00 93.81 89 ALA A N 1
ATOM 741 C CA . ALA A 1 89 ? 15.267 -0.163 -19.325 1.00 93.81 89 ALA A CA 1
ATOM 742 C C . ALA A 1 89 ? 16.022 0.926 -20.109 1.00 93.81 89 ALA A C 1
ATOM 744 O O . ALA A 1 89 ? 16.217 0.779 -21.314 1.00 93.81 89 ALA A O 1
ATOM 745 N N . ASP A 1 90 ? 16.501 1.981 -19.442 1.00 92.94 90 ASP A N 1
ATOM 746 C CA . ASP A 1 90 ? 17.317 3.026 -20.074 1.00 92.94 90 ASP A CA 1
ATOM 747 C C . ASP A 1 90 ? 18.666 2.490 -20.581 1.00 92.94 90 ASP A C 1
ATOM 749 O O . ASP A 1 90 ? 19.142 2.896 -21.639 1.00 92.94 90 ASP A O 1
ATOM 753 N N . LYS A 1 91 ? 19.243 1.495 -19.893 1.00 91.56 91 LYS A N 1
ATOM 754 C CA . LYS A 1 91 ? 20.430 0.755 -20.361 1.00 91.56 91 LYS A CA 1
ATOM 755 C C . LYS A 1 91 ? 20.131 -0.296 -21.438 1.00 91.56 91 LYS A C 1
ATOM 757 O O . LYS A 1 91 ? 21.031 -1.044 -21.815 1.00 91.56 91 LYS A O 1
ATOM 762 N N . GLY A 1 92 ? 18.894 -0.378 -21.927 1.00 91.75 92 GLY A N 1
ATOM 763 C CA . GLY A 1 92 ? 18.466 -1.353 -22.933 1.00 91.75 92 GLY A CA 1
ATOM 764 C C . GLY A 1 92 ? 18.264 -2.772 -22.391 1.00 91.75 92 GLY A C 1
ATOM 765 O O . GLY A 1 92 ? 18.050 -3.703 -23.165 1.00 91.75 92 GLY A O 1
ATOM 766 N N . ASN A 1 93 ? 18.310 -2.966 -21.069 1.00 92.75 93 ASN A N 1
ATOM 767 C CA . ASN A 1 93 ? 18.088 -4.262 -20.434 1.00 92.75 93 ASN A CA 1
ATOM 768 C C . ASN A 1 93 ? 16.610 -4.453 -20.063 1.00 92.75 93 ASN A C 1
ATOM 770 O O . ASN A 1 93 ? 16.226 -4.461 -18.891 1.00 92.75 93 ASN A O 1
ATOM 774 N N . TYR A 1 94 ? 15.766 -4.582 -21.086 1.00 93.62 94 TYR A N 1
ATOM 775 C CA . TYR A 1 94 ? 14.313 -4.640 -20.915 1.00 93.62 94 TYR A CA 1
ATOM 776 C C . TYR A 1 94 ? 13.814 -5.911 -20.211 1.00 93.62 94 TYR A C 1
ATOM 778 O O . TYR A 1 94 ? 12.790 -5.867 -19.533 1.00 93.62 94 TYR A O 1
ATOM 786 N N . GLU A 1 95 ? 14.529 -7.034 -20.333 1.00 93.81 95 GLU A N 1
ATOM 787 C CA . GLU A 1 95 ? 14.178 -8.284 -19.640 1.00 93.81 95 GLU A CA 1
ATOM 788 C C . GLU A 1 95 ? 14.347 -8.129 -18.127 1.00 93.81 95 GLU A C 1
ATOM 790 O O . GLU A 1 95 ? 13.384 -8.326 -17.386 1.00 93.81 95 GLU A O 1
ATOM 795 N N . LYS A 1 96 ? 15.515 -7.653 -17.670 1.00 92.31 96 LYS A N 1
ATOM 796 C CA . LYS A 1 96 ? 15.722 -7.382 -16.240 1.00 92.31 96 LYS A CA 1
ATOM 797 C C . LYS A 1 96 ? 14.821 -6.266 -15.719 1.00 92.31 96 LYS A C 1
ATOM 799 O O . LYS A 1 96 ? 14.394 -6.317 -14.567 1.00 92.31 96 LYS A O 1
ATOM 804 N N . ALA A 1 97 ? 14.512 -5.260 -16.540 1.00 94.88 97 ALA A N 1
ATOM 805 C CA . ALA A 1 97 ? 13.542 -4.232 -16.167 1.00 94.88 97 ALA A CA 1
ATOM 806 C C . ALA A 1 97 ? 12.159 -4.845 -15.880 1.00 94.88 97 ALA A C 1
ATOM 808 O O . ALA A 1 97 ? 11.562 -4.564 -14.839 1.00 94.88 97 ALA A O 1
ATOM 809 N N . ALA A 1 98 ? 11.679 -5.732 -16.759 1.00 95.56 98 ALA A N 1
ATOM 810 C CA . ALA A 1 98 ? 10.418 -6.441 -16.566 1.00 95.56 98 ALA A CA 1
ATOM 811 C C . ALA A 1 98 ? 10.439 -7.324 -15.308 1.00 95.56 98 ALA A C 1
ATOM 813 O O . ALA A 1 98 ? 9.504 -7.263 -14.509 1.00 95.56 98 ALA A O 1
ATOM 814 N N . GLU A 1 99 ? 11.515 -8.085 -15.086 1.00 94.19 99 GLU A N 1
ATOM 815 C CA . GLU A 1 99 ? 11.710 -8.878 -13.864 1.00 94.19 99 GLU A CA 1
ATOM 816 C C . GLU A 1 99 ? 11.686 -7.999 -12.605 1.00 94.19 99 GLU A C 1
ATOM 818 O O . GLU A 1 99 ? 11.008 -8.322 -11.631 1.00 94.19 99 GLU A O 1
ATOM 823 N N . THR A 1 100 ? 12.342 -6.837 -12.636 1.00 94.50 100 THR A N 1
ATOM 824 C CA . THR A 1 100 ? 12.368 -5.889 -11.512 1.00 94.50 100 THR A CA 1
ATOM 825 C C . THR A 1 100 ? 10.973 -5.352 -11.188 1.00 94.50 100 THR A C 1
ATOM 827 O O . THR A 1 100 ? 10.580 -5.314 -10.019 1.00 94.50 100 THR A O 1
ATOM 830 N N . PHE A 1 101 ? 10.174 -4.994 -12.199 1.00 96.81 101 PHE A N 1
ATOM 831 C CA . PHE A 1 101 ? 8.787 -4.583 -11.965 1.00 96.81 101 PHE A CA 1
ATOM 832 C C . PHE A 1 101 ? 7.909 -5.739 -11.465 1.00 96.81 101 PHE A C 1
ATOM 834 O O . PHE A 1 101 ? 7.048 -5.526 -10.610 1.00 96.81 101 PHE A O 1
ATOM 841 N N . ILE A 1 102 ? 8.152 -6.970 -11.922 1.00 95.38 102 ILE A N 1
ATOM 842 C CA . ILE A 1 102 ? 7.501 -8.175 -11.385 1.00 95.38 102 ILE A CA 1
ATOM 843 C C . ILE A 1 102 ? 7.863 -8.375 -9.908 1.00 95.38 102 ILE A C 1
ATOM 845 O O . ILE A 1 102 ? 6.980 -8.643 -9.091 1.00 95.38 102 ILE A O 1
ATOM 849 N N . HIS A 1 103 ? 9.129 -8.196 -9.528 1.00 92.44 103 HIS A N 1
ATOM 850 C CA . HIS A 1 103 ? 9.554 -8.264 -8.131 1.00 92.44 103 HIS A CA 1
ATOM 851 C C . HIS A 1 103 ? 8.860 -7.201 -7.274 1.00 92.44 103 HIS A C 1
ATOM 853 O O . HIS A 1 103 ? 8.394 -7.519 -6.179 1.00 92.44 103 HIS A O 1
ATOM 859 N N . LEU A 1 104 ? 8.710 -5.975 -7.784 1.00 93.69 104 LEU A N 1
ATOM 860 C CA . LEU A 1 104 ? 7.946 -4.923 -7.114 1.00 93.69 104 LEU A CA 1
ATOM 861 C C . LEU A 1 104 ? 6.463 -5.304 -6.947 1.00 93.69 104 LEU A C 1
ATOM 863 O O . LEU A 1 104 ? 5.908 -5.153 -5.856 1.00 93.69 104 LEU A O 1
ATOM 867 N N . PHE A 1 105 ? 5.826 -5.845 -7.990 1.00 94.94 105 PHE A N 1
ATOM 868 C CA . PHE A 1 105 ? 4.443 -6.325 -7.912 1.00 94.94 105 PHE A CA 1
ATOM 869 C C . PHE A 1 105 ? 4.291 -7.433 -6.862 1.00 94.94 105 PHE A C 1
ATOM 871 O O . PHE A 1 105 ? 3.358 -7.425 -6.052 1.00 94.94 105 PHE A O 1
ATOM 878 N N . ARG A 1 106 ? 5.232 -8.380 -6.839 1.00 90.81 106 ARG A N 1
ATOM 879 C CA . ARG A 1 106 ? 5.255 -9.487 -5.883 1.00 90.81 106 ARG A CA 1
ATOM 880 C C . ARG A 1 106 ? 5.461 -9.002 -4.455 1.00 90.81 106 ARG A C 1
ATOM 882 O O . ARG A 1 106 ? 4.771 -9.469 -3.557 1.00 90.81 106 ARG A O 1
ATOM 889 N N . PHE A 1 107 ? 6.347 -8.029 -4.254 1.00 87.12 107 PHE A N 1
ATOM 890 C CA . PHE A 1 107 ? 6.541 -7.370 -2.966 1.00 87.12 107 PHE A CA 1
ATOM 891 C C . PHE A 1 107 ? 5.241 -6.726 -2.466 1.00 87.12 107 PHE A C 1
ATOM 893 O O . PHE A 1 107 ? 4.842 -6.967 -1.327 1.00 87.12 107 PHE A O 1
ATOM 900 N N . GLY A 1 108 ? 4.534 -5.992 -3.333 1.00 88.75 108 GLY A N 1
ATOM 901 C CA . GLY A 1 108 ? 3.213 -5.442 -3.018 1.00 88.75 108 GLY A CA 1
ATOM 902 C C . GLY A 1 108 ? 2.185 -6.524 -2.673 1.00 88.75 108 GLY A C 1
ATOM 903 O O . GLY A 1 108 ? 1.472 -6.397 -1.684 1.00 88.75 108 GLY A O 1
ATOM 904 N N . THR A 1 109 ? 2.168 -7.622 -3.429 1.00 88.38 109 THR A N 1
ATOM 905 C CA . THR A 1 109 ? 1.264 -8.765 -3.211 1.00 88.38 109 THR A CA 1
ATOM 906 C C . THR A 1 109 ? 1.514 -9.459 -1.875 1.00 88.38 109 THR A C 1
ATOM 908 O O . THR A 1 109 ? 0.569 -9.711 -1.130 1.00 88.38 109 THR A O 1
ATOM 911 N N . ASN A 1 110 ? 2.776 -9.724 -1.534 1.00 83.19 110 ASN A N 1
ATOM 912 C CA . ASN A 1 110 ? 3.144 -10.318 -0.250 1.00 83.19 110 ASN A CA 1
ATOM 913 C C . ASN A 1 110 ? 2.748 -9.384 0.900 1.00 83.19 110 ASN A C 1
ATOM 915 O O . ASN A 1 110 ? 2.050 -9.803 1.819 1.00 83.19 110 ASN A O 1
ATOM 919 N N . LEU A 1 111 ? 3.080 -8.090 0.797 1.00 81.19 111 LEU A N 1
ATOM 920 C CA . LEU A 1 111 ? 2.690 -7.099 1.801 1.00 81.19 111 LEU A CA 1
ATOM 921 C C . LEU A 1 111 ? 1.166 -7.031 1.983 1.00 81.19 111 LEU A C 1
ATOM 923 O O . LEU A 1 111 ? 0.687 -6.925 3.110 1.00 81.19 111 LEU A O 1
ATOM 927 N N . SER A 1 112 ? 0.403 -7.129 0.893 1.00 83.50 112 SER A N 1
ATOM 928 C CA . SER A 1 112 ? -1.056 -7.164 0.950 1.00 83.50 112 SER A CA 1
ATOM 929 C C . SER A 1 112 ? -1.619 -8.440 1.575 1.00 83.50 112 SER A C 1
ATOM 931 O O . SER A 1 112 ? -2.632 -8.353 2.256 1.00 83.50 112 SER A O 1
ATOM 933 N N . ASN A 1 113 ? -0.992 -9.599 1.365 1.00 76.38 113 ASN A N 1
ATOM 934 C CA . ASN A 1 113 ? -1.513 -10.905 1.792 1.00 76.38 113 ASN A CA 1
ATOM 935 C C . ASN A 1 113 ? -1.048 -11.358 3.189 1.00 76.38 113 ASN A C 1
ATOM 937 O O . ASN A 1 113 ? -1.610 -12.322 3.727 1.00 76.38 113 ASN A O 1
ATOM 941 N N . ASP A 1 114 ? -0.020 -10.720 3.752 1.00 67.88 114 ASP A N 1
ATOM 942 C CA . ASP A 1 114 ? 0.630 -11.164 4.991 1.00 67.88 114 ASP A CA 1
ATOM 943 C C . ASP A 1 114 ? 0.114 -10.467 6.260 1.00 67.88 114 ASP A C 1
ATOM 945 O O . ASP A 1 114 ? 0.445 -10.907 7.357 1.00 67.88 114 ASP A O 1
ATOM 949 N N . ARG A 1 115 ? -0.673 -9.383 6.160 1.00 68.62 115 ARG A N 1
ATOM 950 C CA . ARG A 1 115 ? -0.869 -8.448 7.288 1.00 68.62 115 ARG A CA 1
ATOM 951 C C . ARG A 1 115 ? -2.275 -7.846 7.410 1.00 68.62 115 ARG A C 1
ATOM 953 O O . ARG A 1 115 ? -3.221 -8.301 6.775 1.00 68.62 115 ARG A O 1
ATOM 960 N N . LEU A 1 116 ? -2.364 -6.841 8.283 1.00 71.12 116 LEU A N 1
ATOM 961 C CA . LEU A 1 116 ? -3.491 -5.954 8.557 1.00 71.12 116 LEU A CA 1
ATOM 962 C C . LEU A 1 116 ? -3.884 -5.097 7.349 1.00 71.12 116 LEU A C 1
ATOM 964 O O . LEU A 1 116 ? -3.118 -4.907 6.397 1.00 71.12 116 LEU A O 1
ATOM 968 N N . ILE A 1 117 ? -5.053 -4.479 7.443 1.00 72.19 117 ILE A N 1
ATOM 969 C CA . ILE A 1 117 ? -5.637 -3.612 6.419 1.00 72.19 117 ILE A CA 1
ATOM 970 C C . ILE A 1 117 ? -4.698 -2.487 5.941 1.00 72.19 117 ILE A C 1
ATOM 972 O O . ILE A 1 117 ? -4.668 -2.155 4.754 1.00 72.19 117 ILE A O 1
ATOM 976 N N . LEU A 1 118 ? -3.866 -1.932 6.827 1.00 71.25 118 LEU A N 1
ATOM 977 C CA . LEU A 1 118 ? -2.880 -0.903 6.470 1.00 71.25 118 LEU A CA 1
ATOM 978 C C . LEU A 1 118 ? -1.828 -1.427 5.482 1.00 71.25 118 LEU A C 1
ATOM 980 O O . LEU A 1 118 ? -1.428 -0.724 4.550 1.00 71.25 118 LEU A O 1
ATOM 984 N N . SER A 1 119 ? -1.417 -2.685 5.640 1.00 78.75 119 SER A N 1
ATOM 985 C CA . SER A 1 119 ? -0.480 -3.339 4.725 1.00 78.75 119 SER A CA 1
ATOM 986 C C . SER A 1 119 ? -1.135 -3.676 3.388 1.00 78.75 119 SER A C 1
ATOM 988 O O . SER A 1 119 ? -0.500 -3.528 2.346 1.00 78.75 119 SER A O 1
ATOM 990 N N . LEU A 1 120 ? -2.430 -4.005 3.377 1.00 83.12 120 LEU A N 1
ATOM 991 C CA . LEU A 1 120 ? -3.214 -4.104 2.142 1.00 83.12 120 LEU A CA 1
ATOM 992 C C . LEU A 1 120 ? -3.254 -2.766 1.382 1.00 83.12 120 LEU A C 1
ATOM 994 O O . LEU A 1 120 ? -3.035 -2.734 0.167 1.00 83.12 120 LEU A O 1
ATOM 998 N N . GLY A 1 121 ? -3.454 -1.649 2.085 1.00 82.94 121 GLY A N 1
ATOM 999 C CA . GLY A 1 121 ? -3.412 -0.307 1.494 1.00 82.94 121 GLY A CA 1
ATOM 1000 C C . GLY A 1 121 ? -2.050 0.042 0.877 1.00 82.94 121 GLY A C 1
ATOM 1001 O O . GLY A 1 121 ? -1.978 0.498 -0.268 1.00 82.94 121 GLY A O 1
ATOM 1002 N N . ALA A 1 122 ? -0.959 -0.218 1.601 1.00 82.25 122 ALA A N 1
ATOM 1003 C CA . ALA A 1 122 ? 0.396 0.013 1.100 1.00 82.25 122 ALA A CA 1
ATOM 1004 C C . ALA A 1 122 ? 0.753 -0.923 -0.069 1.00 82.25 122 ALA A C 1
ATOM 1006 O O . ALA A 1 122 ? 1.183 -0.460 -1.125 1.00 82.25 122 ALA A O 1
ATOM 1007 N N . GLY A 1 123 ? 0.513 -2.227 0.085 1.00 87.56 123 GLY A N 1
ATOM 1008 C CA . GLY A 1 123 ? 0.834 -3.238 -0.922 1.00 87.56 123 GLY A CA 1
ATOM 1009 C C . GLY A 1 123 ? 0.079 -3.033 -2.235 1.00 87.56 123 GLY A C 1
ATOM 1010 O O . GLY A 1 123 ? 0.693 -3.083 -3.300 1.00 87.56 123 GLY A O 1
ATOM 1011 N N . SER A 1 124 ? -1.206 -2.663 -2.176 1.00 90.12 124 SER A N 1
ATOM 1012 C CA . SER A 1 124 ? -1.989 -2.331 -3.377 1.00 90.12 124 SER A CA 1
ATOM 1013 C C . SER A 1 124 ? -1.450 -1.100 -4.116 1.00 90.12 124 SER A C 1
ATOM 1015 O O . SER A 1 124 ? -1.463 -1.063 -5.344 1.00 90.12 124 SER A O 1
ATOM 1017 N N . THR A 1 125 ? -0.891 -0.124 -3.396 1.00 89.50 125 THR A N 1
ATOM 1018 C CA . THR A 1 125 ? -0.212 1.033 -4.008 1.00 89.50 125 THR A CA 1
ATOM 1019 C C . THR A 1 125 ? 1.061 0.598 -4.747 1.00 89.50 125 THR A C 1
ATOM 1021 O O . THR A 1 125 ? 1.352 1.086 -5.838 1.00 89.50 125 THR A O 1
ATOM 1024 N N . PHE A 1 126 ? 1.816 -0.354 -4.192 1.00 92.06 126 PHE A N 1
ATOM 1025 C CA . PHE A 1 126 ? 3.024 -0.885 -4.838 1.00 92.06 126 PHE A CA 1
ATOM 1026 C C . PHE A 1 126 ? 2.684 -1.744 -6.063 1.00 92.06 126 PHE A C 1
ATOM 1028 O O . PHE A 1 126 ? 3.364 -1.654 -7.083 1.00 92.06 126 PHE A O 1
ATOM 1035 N N . GLN A 1 127 ? 1.596 -2.518 -5.999 1.00 95.00 127 GLN A N 1
ATOM 1036 C CA . GLN A 1 127 ? 1.051 -3.239 -7.151 1.00 95.00 127 GLN A CA 1
ATOM 1037 C C . GLN A 1 127 ? 0.643 -2.272 -8.274 1.00 95.00 127 GLN A C 1
ATOM 1039 O O . GLN A 1 127 ? 1.012 -2.497 -9.424 1.00 95.00 127 GLN A O 1
ATOM 1044 N N . GLU A 1 128 ? -0.067 -1.178 -7.967 1.00 95.25 128 GLU A N 1
ATOM 1045 C CA . GLU A 1 128 ? -0.439 -0.160 -8.965 1.00 95.25 128 GLU A CA 1
ATOM 1046 C C . GLU A 1 128 ? 0.783 0.471 -9.636 1.00 95.25 128 GLU A C 1
ATOM 1048 O O . GLU A 1 128 ? 0.782 0.654 -10.856 1.00 95.25 128 GLU A O 1
ATOM 1053 N N . MET A 1 129 ? 1.821 0.779 -8.855 1.00 94.94 129 MET A N 1
ATOM 1054 C CA . MET A 1 129 ? 3.083 1.318 -9.358 1.00 94.94 129 MET A CA 1
ATOM 1055 C C . MET A 1 129 ? 3.748 0.344 -10.334 1.00 94.94 129 MET A C 1
ATOM 1057 O O . MET A 1 129 ? 4.026 0.718 -11.471 1.00 94.94 129 MET A O 1
ATOM 1061 N N . ALA A 1 130 ? 3.913 -0.919 -9.930 1.00 97.38 130 ALA A N 1
ATOM 1062 C CA . ALA A 1 130 ? 4.501 -1.952 -10.776 1.00 97.38 130 ALA A CA 1
ATOM 1063 C C . ALA A 1 130 ? 3.716 -2.165 -12.073 1.00 97.38 130 ALA A C 1
ATOM 1065 O O . ALA A 1 130 ? 4.303 -2.165 -13.151 1.00 97.38 130 ALA A O 1
ATOM 1066 N N . LEU A 1 131 ? 2.390 -2.311 -11.982 1.00 97.88 131 LEU A N 1
ATOM 1067 C CA . LEU A 1 131 ? 1.532 -2.508 -13.150 1.00 97.88 131 LEU A CA 1
ATOM 1068 C C . LEU A 1 131 ? 1.630 -1.331 -14.122 1.00 97.88 131 LEU A C 1
ATOM 1070 O O . LEU A 1 131 ? 1.652 -1.541 -15.329 1.00 97.88 131 LEU A O 1
ATOM 1074 N N . SER A 1 132 ? 1.723 -0.102 -13.608 1.00 96.81 132 SER A N 1
ATOM 1075 C CA . SER A 1 132 ? 1.829 1.092 -14.455 1.00 96.81 132 SER A CA 1
ATOM 1076 C C . SER A 1 132 ? 3.167 1.130 -15.180 1.00 96.81 132 SER A C 1
ATOM 1078 O O . SER A 1 132 ? 3.213 1.464 -16.361 1.00 96.81 132 SER A O 1
ATOM 1080 N N . SER A 1 133 ? 4.244 0.728 -14.504 1.00 97.56 133 SER A N 1
ATOM 1081 C CA . SER A 1 133 ? 5.557 0.612 -15.132 1.00 97.56 133 SER A CA 1
ATOM 1082 C C . SER A 1 133 ? 5.618 -0.523 -16.157 1.00 97.56 133 SER A C 1
ATOM 1084 O O . SER A 1 133 ? 6.165 -0.332 -17.238 1.00 97.56 133 SER A O 1
ATOM 1086 N N . ILE A 1 134 ? 4.989 -1.669 -15.877 1.00 97.38 134 ILE A N 1
ATOM 1087 C CA . ILE A 1 134 ? 4.879 -2.801 -16.813 1.00 97.38 134 ILE A CA 1
ATOM 1088 C C . ILE A 1 134 ? 4.098 -2.409 -18.069 1.00 97.38 134 ILE A C 1
ATOM 1090 O O . ILE A 1 134 ? 4.534 -2.706 -19.178 1.00 97.38 134 ILE A O 1
ATOM 1094 N N . GLU A 1 135 ? 2.957 -1.738 -17.913 1.00 96.12 135 GLU A N 1
ATOM 1095 C CA . GLU A 1 135 ? 2.137 -1.287 -19.041 1.00 96.12 135 GLU A CA 1
ATOM 1096 C C . GLU A 1 135 ? 2.908 -0.311 -19.934 1.00 96.12 135 GLU A C 1
ATOM 1098 O O . GLU A 1 135 ? 2.977 -0.535 -21.139 1.00 96.12 135 GLU A O 1
ATOM 1103 N N . LYS A 1 136 ? 3.580 0.689 -19.348 1.00 95.31 136 LYS A N 1
ATOM 1104 C CA . LYS A 1 136 ? 4.443 1.616 -20.097 1.00 95.31 136 LYS A CA 1
ATOM 1105 C C . LYS A 1 136 ? 5.638 0.915 -20.752 1.00 95.31 136 LYS A C 1
ATOM 1107 O O . LYS A 1 136 ? 6.026 1.265 -21.859 1.00 95.31 136 LYS A O 1
ATOM 1112 N N . LEU A 1 137 ? 6.233 -0.085 -20.096 1.00 94.88 137 LEU A N 1
ATOM 1113 C CA . LEU A 1 137 ? 7.329 -0.864 -20.679 1.00 94.88 137 LEU A CA 1
ATOM 1114 C C . LEU A 1 137 ? 6.861 -1.630 -21.929 1.00 94.88 137 LEU A C 1
ATOM 1116 O O . LEU A 1 137 ? 7.588 -1.707 -22.916 1.00 94.88 137 LEU A O 1
ATOM 1120 N N . LEU A 1 138 ? 5.636 -2.167 -21.914 1.00 94.75 138 LEU A N 1
ATOM 1121 C CA . LEU A 1 138 ? 5.036 -2.877 -23.050 1.00 94.75 138 LEU A CA 1
ATOM 1122 C C . LEU A 1 138 ? 4.714 -1.970 -24.248 1.00 94.75 138 LEU A C 1
ATOM 1124 O O . LEU A 1 138 ? 4.567 -2.491 -25.355 1.00 94.75 138 LEU A O 1
ATOM 1128 N N . GLU A 1 139 ? 4.630 -0.653 -24.052 1.00 92.81 139 GLU A N 1
ATOM 1129 C CA . GLU A 1 139 ? 4.443 0.338 -25.123 1.00 92.81 139 GLU A CA 1
ATOM 1130 C C . GLU A 1 139 ? 5.729 0.596 -25.933 1.00 92.81 139 GLU A C 1
ATOM 1132 O O . GLU A 1 139 ? 5.663 1.182 -27.014 1.00 92.81 139 GLU A O 1
ATOM 1137 N N . LEU A 1 140 ? 6.898 0.142 -25.457 1.00 89.12 140 LEU A N 1
ATOM 1138 C CA . LEU A 1 140 ? 8.170 0.327 -26.158 1.00 89.12 140 LEU A CA 1
ATOM 1139 C C . LEU A 1 140 ? 8.283 -0.543 -27.431 1.00 89.12 140 LEU A C 1
ATOM 1141 O O . LEU A 1 140 ? 7.778 -1.673 -27.469 1.00 89.12 140 LEU A O 1
ATOM 1145 N N . PRO A 1 141 ? 8.989 -0.057 -28.474 1.00 78.69 141 PRO A N 1
ATOM 1146 C CA . PRO A 1 141 ? 9.283 -0.846 -29.669 1.00 78.69 141 PRO A CA 1
ATOM 1147 C C . PRO A 1 141 ? 10.202 -2.038 -29.328 1.00 78.69 141 PRO A C 1
ATOM 1149 O O . PRO A 1 141 ? 11.150 -1.891 -28.568 1.00 78.69 141 PRO A O 1
ATOM 1152 N N . ASP A 1 142 ? 9.922 -3.211 -29.912 1.00 74.56 142 ASP A N 1
ATOM 1153 C CA . ASP A 1 142 ? 10.591 -4.510 -29.655 1.00 74.56 142 ASP A CA 1
ATOM 1154 C C . ASP A 1 142 ? 10.294 -5.179 -28.290 1.00 74.56 142 ASP A C 1
ATOM 1156 O O . ASP A 1 142 ? 11.176 -5.615 -27.550 1.00 74.56 142 ASP A O 1
ATOM 1160 N N . ASN A 1 143 ? 9.004 -5.327 -27.964 1.00 83.00 143 ASN A N 1
ATOM 1161 C CA . ASN A 1 143 ? 8.557 -5.914 -26.695 1.00 83.00 143 ASN A CA 1
ATOM 1162 C C . ASN A 1 143 ? 8.503 -7.452 -26.631 1.00 83.00 143 ASN A C 1
ATOM 1164 O O . ASN A 1 143 ? 8.182 -8.013 -25.581 1.00 83.00 143 ASN A O 1
ATOM 1168 N N . LYS A 1 144 ? 8.810 -8.167 -27.724 1.00 83.19 144 LYS A N 1
ATOM 1169 C CA . LYS A 1 144 ? 8.558 -9.621 -27.823 1.00 83.19 144 LYS A CA 1
ATOM 1170 C C . LYS A 1 144 ? 9.271 -10.428 -26.736 1.00 83.19 144 LYS A C 1
ATOM 1172 O O . LYS A 1 144 ? 8.691 -11.380 -26.217 1.00 83.19 144 LYS A O 1
ATOM 1177 N N . LYS A 1 145 ? 10.506 -10.045 -26.396 1.00 80.44 145 LYS A N 1
ATOM 1178 C CA . LYS A 1 145 ? 11.357 -10.764 -25.437 1.00 80.44 145 LYS A CA 1
ATOM 1179 C C . LYS A 1 145 ? 10.808 -10.708 -24.009 1.00 80.44 145 LYS A C 1
ATOM 1181 O O . LYS A 1 145 ? 10.559 -11.745 -23.402 1.00 80.44 145 LYS A O 1
ATOM 1186 N N . PHE A 1 146 ? 10.513 -9.512 -23.506 1.00 89.06 146 PHE A N 1
ATOM 1187 C CA . PHE A 1 146 ? 10.030 -9.336 -22.134 1.00 89.06 146 PHE A CA 1
ATOM 1188 C C . PHE A 1 146 ? 8.511 -9.516 -21.981 1.00 89.06 146 PHE A C 1
ATOM 1190 O O . PHE A 1 146 ? 8.036 -9.812 -20.884 1.00 89.06 146 PHE A O 1
ATOM 1197 N N . ARG A 1 147 ? 7.730 -9.429 -23.069 1.00 93.94 147 ARG A N 1
ATOM 1198 C CA . ARG A 1 147 ? 6.285 -9.719 -23.047 1.00 93.94 147 ARG A CA 1
ATOM 1199 C C . ARG A 1 147 ? 5.989 -11.146 -22.586 1.00 93.94 147 ARG A C 1
ATOM 1201 O O . ARG A 1 147 ? 5.041 -11.342 -21.829 1.00 93.94 147 ARG A O 1
ATOM 1208 N N . LYS A 1 148 ? 6.802 -12.123 -23.006 1.00 93.12 148 LYS A N 1
ATOM 1209 C CA . LYS A 1 148 ? 6.663 -13.517 -22.563 1.00 93.12 148 LYS A CA 1
ATOM 1210 C C . LYS A 1 148 ? 6.917 -13.655 -21.057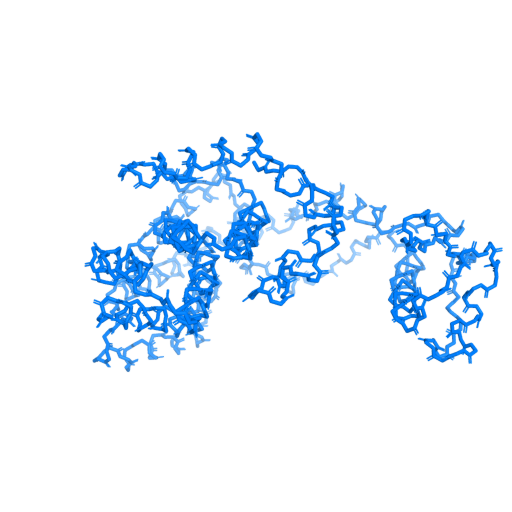 1.00 93.12 148 LYS A C 1
ATOM 1212 O O . LYS A 1 148 ? 6.102 -14.261 -20.379 1.00 93.12 148 LYS A O 1
ATOM 1217 N N . ILE A 1 149 ? 7.975 -13.025 -20.536 1.00 93.56 149 ILE A N 1
ATOM 1218 C CA . ILE A 1 149 ? 8.318 -13.033 -19.099 1.00 93.56 149 ILE A CA 1
ATOM 1219 C C . ILE A 1 149 ? 7.144 -12.508 -18.259 1.00 93.56 149 ILE A C 1
ATOM 1221 O O . ILE A 1 149 ? 6.728 -13.145 -17.291 1.00 93.56 149 ILE A O 1
ATOM 1225 N N . ILE A 1 150 ? 6.571 -11.371 -18.666 1.00 95.88 150 ILE A N 1
ATOM 1226 C CA . ILE A 1 150 ? 5.399 -10.773 -18.014 1.00 95.88 150 ILE A CA 1
ATOM 1227 C C . ILE A 1 150 ? 4.212 -11.740 -18.065 1.00 95.88 150 ILE A C 1
ATOM 1229 O O . ILE A 1 150 ? 3.619 -12.049 -17.033 1.00 95.88 150 ILE A O 1
ATOM 1233 N N . ASN A 1 151 ? 3.870 -12.244 -19.249 1.00 95.94 151 ASN A N 1
ATOM 1234 C CA . ASN A 1 151 ? 2.724 -13.128 -19.427 1.00 95.94 151 ASN A CA 1
ATOM 1235 C C . ASN A 1 151 ? 2.833 -14.421 -18.607 1.00 95.94 151 ASN A C 1
ATOM 1237 O O . ASN A 1 151 ? 1.881 -14.776 -17.910 1.00 95.94 151 ASN A O 1
ATOM 1241 N N . ASP A 1 152 ? 3.991 -15.083 -18.653 1.00 94.56 152 ASP A N 1
ATOM 1242 C CA . ASP A 1 152 ? 4.258 -16.323 -17.925 1.00 94.56 152 ASP A CA 1
ATOM 1243 C C . ASP A 1 152 ? 4.088 -16.101 -16.414 1.00 94.56 152 ASP A C 1
ATOM 1245 O O . ASP A 1 152 ? 3.398 -16.877 -15.751 1.00 94.56 152 ASP A O 1
ATOM 1249 N N . TYR A 1 153 ? 4.610 -14.991 -15.876 1.00 94.00 153 TYR A N 1
ATOM 1250 C CA . TYR A 1 153 ? 4.415 -14.641 -14.469 1.00 94.00 153 TYR A CA 1
ATOM 1251 C C . TYR A 1 153 ? 2.934 -14.430 -14.120 1.00 94.00 153 TYR A C 1
ATOM 1253 O O . TYR A 1 153 ? 2.414 -15.113 -13.235 1.00 94.00 153 TYR A O 1
ATOM 1261 N N . PHE A 1 154 ? 2.226 -13.530 -14.815 1.00 95.69 154 PHE A N 1
ATOM 1262 C CA . PHE A 1 154 ? 0.839 -13.187 -14.463 1.00 95.69 154 PHE A CA 1
ATOM 1263 C C . PHE A 1 154 ? -0.146 -14.349 -14.681 1.00 95.69 154 PHE A C 1
ATOM 1265 O O . PHE A 1 154 ? -1.155 -14.417 -13.981 1.00 95.69 154 PHE A O 1
ATOM 1272 N N . LYS A 1 155 ? 0.153 -15.305 -15.576 1.00 95.38 155 LYS A N 1
ATOM 1273 C CA . LYS A 1 155 ? -0.616 -16.556 -15.727 1.00 95.38 155 LYS A CA 1
ATOM 1274 C C . LYS A 1 155 ? -0.508 -17.489 -14.523 1.00 95.38 155 LYS A C 1
ATOM 1276 O O . LYS A 1 155 ? -1.444 -18.242 -14.267 1.00 95.38 155 LYS A O 1
ATOM 1281 N N . THR A 1 156 ? 0.613 -17.456 -13.803 1.00 92.06 156 THR A N 1
ATOM 1282 C CA . THR A 1 156 ? 0.846 -18.329 -12.639 1.00 92.06 156 THR A CA 1
ATOM 1283 C C . THR A 1 156 ? 0.236 -17.798 -11.342 1.00 92.06 156 THR A C 1
ATOM 1285 O O . THR A 1 156 ? 0.191 -18.522 -10.347 1.00 92.06 156 THR A O 1
ATOM 1288 N N . LEU A 1 157 ? -0.227 -16.543 -11.325 1.00 91.06 157 LEU A N 1
ATOM 1289 C CA . LEU A 1 157 ? -0.773 -15.932 -10.118 1.00 91.06 157 LEU A CA 1
ATOM 1290 C C . LEU A 1 157 ? -2.106 -16.571 -9.701 1.00 91.06 157 LEU A C 1
ATOM 1292 O O . LEU A 1 157 ? -2.925 -16.918 -10.559 1.00 91.06 157 LEU A O 1
ATOM 1296 N N . PRO A 1 158 ? -2.376 -16.667 -8.384 1.00 89.50 158 PRO A N 1
ATOM 1297 C CA . PRO A 1 158 ? -3.706 -17.013 -7.911 1.00 89.50 158 PRO A CA 1
ATOM 1298 C C . PRO A 1 158 ? -4.721 -15.967 -8.386 1.00 89.50 158 PRO A C 1
ATOM 1300 O O . PRO A 1 158 ? -4.394 -14.794 -8.581 1.00 89.50 158 PRO A O 1
ATOM 1303 N N . LYS A 1 159 ? -5.972 -16.397 -8.560 1.00 88.00 159 LYS A N 1
ATOM 1304 C CA . LYS A 1 159 ? -7.096 -15.514 -8.878 1.00 88.00 159 LYS A CA 1
ATOM 1305 C C . LYS A 1 159 ? -8.076 -15.518 -7.703 1.00 88.00 159 LYS A C 1
ATOM 1307 O O . LYS A 1 159 ? -8.641 -16.577 -7.426 1.00 88.00 159 LYS A O 1
ATOM 1312 N N . PRO A 1 160 ? -8.298 -14.380 -7.023 1.00 91.38 160 PRO A N 1
ATOM 1313 C CA . PRO A 1 160 ? -7.667 -13.069 -7.232 1.00 91.38 160 PRO A CA 1
ATOM 1314 C C . PRO A 1 160 ? -6.192 -13.030 -6.784 1.00 91.38 160 PRO A C 1
ATOM 1316 O O . PRO A 1 160 ? -5.785 -13.800 -5.916 1.00 91.38 160 PRO A O 1
ATOM 1319 N N . ALA A 1 161 ? -5.406 -12.094 -7.331 1.00 89.62 161 ALA A N 1
ATOM 1320 C CA . ALA A 1 161 ? -3.989 -11.918 -6.985 1.00 89.62 161 ALA A CA 1
ATOM 1321 C C . ALA A 1 161 ? -3.787 -11.534 -5.505 1.00 89.62 161 ALA A C 1
ATOM 1323 O O . ALA A 1 161 ? -2.796 -11.916 -4.882 1.00 89.62 161 ALA A O 1
ATOM 1324 N N . THR A 1 162 ? -4.756 -10.810 -4.938 1.00 89.56 162 THR A N 1
ATOM 1325 C CA . THR A 1 162 ? -4.797 -10.428 -3.523 1.00 89.56 162 THR A CA 1
ATOM 1326 C C . THR A 1 162 ? -6.027 -11.044 -2.856 1.00 89.56 162 THR A C 1
ATOM 1328 O O . THR A 1 162 ? -7.164 -10.755 -3.246 1.00 89.56 162 THR A O 1
ATOM 1331 N N . ASP A 1 163 ? -5.825 -11.857 -1.817 1.00 88.06 163 ASP A N 1
ATOM 1332 C CA . ASP A 1 163 ? -6.915 -12.522 -1.093 1.00 88.06 163 ASP A CA 1
ATOM 1333 C C . ASP A 1 163 ? -7.497 -11.594 -0.018 1.00 88.06 163 ASP A C 1
ATOM 1335 O O . ASP A 1 163 ? -7.095 -11.603 1.148 1.00 88.06 163 ASP A O 1
ATOM 1339 N N . TYR A 1 164 ? -8.485 -10.791 -0.416 1.00 87.81 164 TYR A N 1
ATOM 1340 C CA . TYR A 1 164 ? -9.173 -9.863 0.484 1.00 87.81 164 TYR A CA 1
ATOM 1341 C C . TYR A 1 164 ? -9.784 -10.561 1.708 1.00 87.81 164 TYR A C 1
ATOM 1343 O O . TYR A 1 164 ? -9.713 -10.030 2.815 1.00 87.81 164 TYR A O 1
ATOM 1351 N N . ARG A 1 165 ? -10.345 -11.767 1.543 1.00 87.06 165 ARG A N 1
ATOM 1352 C CA . ARG A 1 165 ? -10.992 -12.490 2.650 1.00 87.06 165 ARG A CA 1
ATOM 1353 C C . ARG A 1 165 ? -9.967 -12.977 3.664 1.00 87.06 165 ARG A C 1
ATOM 1355 O O . ARG A 1 165 ? -10.239 -12.981 4.861 1.00 87.06 165 ARG A O 1
ATOM 1362 N N . LYS A 1 166 ? -8.783 -13.407 3.219 1.00 86.06 166 LYS A N 1
ATOM 1363 C CA . LYS A 1 166 ? -7.675 -13.733 4.128 1.00 86.06 166 LYS A CA 1
ATOM 1364 C C . LYS A 1 166 ? -7.258 -12.510 4.946 1.00 86.06 166 LYS A C 1
ATOM 1366 O O . LYS A 1 166 ? -7.132 -12.633 6.159 1.00 86.06 166 LYS A O 1
ATOM 1371 N N . VAL A 1 167 ? -7.125 -11.341 4.317 1.00 84.50 167 VAL A N 1
ATOM 1372 C CA . VAL A 1 167 ? -6.775 -10.098 5.029 1.00 84.50 167 VAL A CA 1
ATOM 1373 C C . VAL A 1 167 ? -7.840 -9.729 6.059 1.00 84.50 167 VAL A C 1
ATOM 1375 O O . VAL A 1 167 ? -7.496 -9.436 7.197 1.00 84.50 167 VAL A O 1
ATOM 1378 N N . MET A 1 168 ? -9.128 -9.792 5.705 1.00 86.44 168 MET A N 1
ATOM 1379 C CA . MET A 1 168 ? -10.204 -9.430 6.640 1.00 86.44 168 MET A CA 1
ATOM 1380 C C . MET A 1 168 ? -10.284 -10.392 7.832 1.00 86.44 168 MET A C 1
ATOM 1382 O O . MET A 1 168 ? -10.549 -9.962 8.953 1.00 86.44 168 MET A O 1
ATOM 1386 N N . ARG A 1 169 ? -9.972 -11.678 7.629 1.00 86.88 169 ARG A N 1
ATOM 1387 C CA . ARG A 1 169 ? -9.834 -12.647 8.728 1.00 86.88 169 ARG A CA 1
ATOM 1388 C C . ARG A 1 169 ? -8.649 -12.331 9.639 1.00 86.88 169 ARG A C 1
ATOM 1390 O O . ARG A 1 169 ? -8.786 -12.445 10.854 1.00 86.88 169 ARG A O 1
ATOM 1397 N N . ASN A 1 170 ? -7.511 -11.931 9.073 1.00 83.19 170 ASN A N 1
ATOM 1398 C CA . ASN A 1 170 ? -6.350 -11.516 9.861 1.00 83.19 170 ASN A CA 1
ATOM 1399 C C . ASN A 1 170 ? -6.644 -10.239 10.660 1.00 83.19 170 ASN A C 1
ATOM 1401 O O . ASN A 1 170 ? -6.303 -10.178 11.836 1.00 83.19 170 ASN A O 1
ATOM 1405 N N . GLU A 1 171 ? -7.317 -9.260 10.049 1.00 83.19 171 GLU A N 1
ATOM 1406 C CA . GLU A 1 171 ? -7.753 -8.027 10.715 1.00 83.19 171 GLU A CA 1
ATOM 1407 C C . GLU A 1 171 ? -8.699 -8.336 11.879 1.00 83.19 171 GLU A C 1
ATOM 1409 O O . GLU A 1 171 ? -8.473 -7.883 12.997 1.00 83.19 171 GLU A O 1
ATOM 1414 N N . GLN A 1 172 ? -9.713 -9.179 11.651 1.00 87.38 172 GLN A N 1
ATOM 1415 C CA . GLN A 1 172 ? -10.622 -9.615 12.710 1.00 87.38 172 GLN A CA 1
ATOM 1416 C C . GLN A 1 172 ? -9.848 -10.244 13.875 1.00 87.38 172 GLN A C 1
ATOM 1418 O O . GLN A 1 172 ? -10.078 -9.879 15.025 1.00 87.38 172 GLN A O 1
ATOM 1423 N N . ARG A 1 173 ? -8.920 -11.163 13.582 1.00 84.94 173 ARG A N 1
ATOM 1424 C CA . ARG A 1 173 ? -8.117 -11.839 14.607 1.00 84.94 173 ARG A CA 1
ATOM 1425 C C . ARG A 1 173 ? -7.229 -10.866 15.382 1.00 84.94 173 ARG A C 1
ATOM 1427 O O . ARG A 1 173 ? -7.102 -10.983 16.593 1.00 84.94 173 ARG A O 1
ATOM 1434 N N . TYR A 1 174 ? -6.642 -9.888 14.703 1.00 79.94 174 TYR A N 1
ATOM 1435 C CA . TYR A 1 174 ? -5.862 -8.835 15.349 1.00 79.94 174 TYR A CA 1
ATOM 1436 C C . TYR A 1 174 ? -6.716 -7.998 16.313 1.00 79.94 174 TYR A C 1
ATOM 1438 O O . TYR A 1 174 ? -6.313 -7.750 17.447 1.00 79.94 174 TYR A O 1
ATOM 1446 N N . ILE A 1 175 ? -7.932 -7.625 15.906 1.00 82.31 175 ILE A N 1
ATOM 1447 C CA . ILE A 1 175 ? -8.878 -6.915 16.775 1.00 82.31 175 ILE A CA 1
ATOM 1448 C C . ILE A 1 175 ? -9.314 -7.782 17.969 1.00 82.31 175 ILE A C 1
ATOM 1450 O O . ILE A 1 175 ? -9.424 -7.276 19.087 1.00 82.31 175 ILE A O 1
ATOM 1454 N N . GLU A 1 176 ? -9.532 -9.084 17.766 1.00 84.19 176 GLU A N 1
ATOM 1455 C CA . GLU A 1 176 ? -9.804 -10.036 18.852 1.00 84.19 176 GLU A CA 1
ATOM 1456 C C . GLU A 1 176 ? -8.647 -10.070 19.867 1.00 84.19 176 GLU A C 1
ATOM 1458 O O . GLU A 1 176 ? -8.895 -9.875 21.058 1.00 84.19 176 GLU A O 1
ATOM 1463 N N . ASN A 1 177 ? -7.398 -10.195 19.401 1.00 78.06 177 ASN A N 1
ATOM 1464 C CA . ASN A 1 177 ? -6.195 -10.169 20.243 1.00 78.06 177 ASN A CA 1
ATOM 1465 C C . ASN A 1 177 ? -6.058 -8.848 21.026 1.00 78.06 177 ASN A C 1
ATOM 1467 O O . ASN A 1 177 ? -5.692 -8.851 22.206 1.00 78.06 177 ASN A O 1
ATOM 1471 N N . ILE A 1 178 ? -6.374 -7.707 20.394 1.00 77.25 178 ILE A N 1
ATOM 1472 C CA . ILE A 1 178 ? -6.419 -6.409 21.081 1.00 77.25 178 ILE A CA 1
ATOM 1473 C C . ILE A 1 178 ? -7.429 -6.471 22.222 1.00 77.25 178 ILE A C 1
ATOM 1475 O O . ILE A 1 178 ? -7.096 -6.095 23.342 1.00 77.25 178 ILE A O 1
ATOM 1479 N N . PHE A 1 179 ? -8.645 -6.963 21.967 1.00 81.88 179 PHE A N 1
ATOM 1480 C CA . PHE A 1 179 ? -9.691 -7.038 22.985 1.00 81.88 179 PHE A CA 1
ATOM 1481 C C . PHE A 1 179 ? -9.367 -7.963 24.151 1.00 81.88 179 PHE A C 1
ATOM 1483 O O . PHE A 1 179 ? -9.823 -7.681 25.257 1.00 81.88 179 PHE A O 1
ATOM 1490 N N . GLU A 1 180 ? -8.619 -9.039 23.925 1.00 79.19 180 GLU A N 1
ATOM 1491 C CA . GLU A 1 180 ? -8.106 -9.897 25.000 1.00 79.19 180 GLU A CA 1
ATOM 1492 C C . GLU A 1 180 ? -7.058 -9.164 25.845 1.00 79.19 180 GLU A C 1
ATOM 1494 O O . GLU A 1 180 ? -7.022 -9.304 27.065 1.00 79.19 180 GLU A O 1
ATOM 1499 N N . SER A 1 181 ? -6.263 -8.306 25.207 1.00 72.19 181 SER A N 1
ATOM 1500 C CA . SER A 1 181 ? -5.183 -7.553 25.848 1.00 72.19 181 SER A CA 1
ATOM 1501 C C . SER A 1 181 ? -5.655 -6.273 26.554 1.00 72.19 181 SER A C 1
ATOM 1503 O O . SER A 1 181 ? -4.905 -5.704 27.344 1.00 72.19 181 SER A O 1
ATOM 1505 N N . LEU A 1 182 ? -6.892 -5.812 26.324 1.00 73.88 182 LEU A N 1
ATOM 1506 C CA . LEU A 1 182 ? -7.423 -4.563 26.896 1.00 73.88 182 LEU A CA 1
ATOM 1507 C C . LEU A 1 182 ? -7.504 -4.542 28.423 1.00 73.88 182 LEU A C 1
ATOM 1509 O O . LEU A 1 182 ? -7.474 -3.461 29.006 1.00 73.88 182 LEU A O 1
ATOM 1513 N N . GLU A 1 183 ? -7.621 -5.699 29.074 1.00 64.31 183 GLU A N 1
ATOM 1514 C CA . GLU A 1 183 ? -7.634 -5.768 30.541 1.00 64.31 183 GLU A CA 1
ATOM 1515 C C . GLU A 1 183 ? -6.262 -5.445 31.148 1.00 64.31 183 GLU A C 1
ATOM 1517 O O . GLU A 1 183 ? -6.187 -4.899 32.248 1.00 64.31 183 GLU A O 1
ATOM 1522 N N . LEU A 1 184 ? -5.188 -5.751 30.416 1.00 65.12 184 LEU A N 1
ATOM 1523 C CA . LEU A 1 184 ? -3.803 -5.516 30.826 1.00 65.12 184 LEU A CA 1
ATOM 1524 C C . LEU A 1 184 ? -3.257 -4.203 30.254 1.00 65.12 184 LEU A C 1
ATOM 1526 O O . LEU A 1 184 ? -2.433 -3.545 30.885 1.00 65.12 184 LEU A O 1
ATOM 1530 N N . LEU A 1 185 ? -3.735 -3.811 29.070 1.00 69.62 185 LEU A N 1
ATOM 1531 C CA . LEU A 1 185 ? -3.288 -2.646 28.313 1.00 69.62 185 LEU A CA 1
ATOM 1532 C C . LEU A 1 185 ? -4.490 -1.844 27.774 1.00 69.62 185 LEU A C 1
ATOM 1534 O O . LEU A 1 185 ? -4.739 -1.827 26.564 1.00 69.62 185 LEU A O 1
ATOM 1538 N N . PRO A 1 186 ? -5.224 -1.111 28.636 1.00 67.25 186 PRO A N 1
ATOM 1539 C CA . PRO A 1 186 ? -6.368 -0.296 28.211 1.00 67.25 186 PRO A CA 1
ATOM 1540 C C . PRO A 1 186 ? -6.015 0.745 27.134 1.00 67.25 186 PRO A C 1
ATOM 1542 O O . PRO A 1 186 ? -6.869 1.165 26.351 1.00 67.25 186 PRO A O 1
ATOM 1545 N N . GLY A 1 187 ? -4.741 1.146 27.058 1.00 65.50 187 GLY A N 1
ATOM 1546 C CA . GLY A 1 187 ? -4.259 2.172 26.134 1.00 65.50 187 GLY A CA 1
ATOM 1547 C C . GLY A 1 187 ? -4.345 1.869 24.659 1.00 65.50 187 GLY A C 1
ATOM 1548 O O . GLY A 1 187 ? -4.371 2.806 23.866 1.00 65.50 187 GLY A O 1
ATOM 1549 N N . LEU A 1 188 ? -4.543 0.608 24.294 1.00 66.88 188 LEU A N 1
ATOM 1550 C CA . LEU A 1 188 ? -4.777 0.229 22.906 1.00 66.88 188 LEU A CA 1
ATOM 1551 C C . LEU A 1 188 ? -6.056 0.869 22.322 1.00 66.88 188 LEU A C 1
ATOM 1553 O O . LEU A 1 188 ? -6.156 1.038 21.110 1.00 66.88 188 LEU A O 1
ATOM 1557 N N . LEU A 1 189 ? -7.024 1.283 23.156 1.00 69.69 189 LEU A N 1
ATOM 1558 C CA . LEU A 1 189 ? -8.225 1.994 22.685 1.00 69.69 189 LEU A CA 1
ATOM 1559 C C . LEU A 1 189 ? -7.995 3.477 22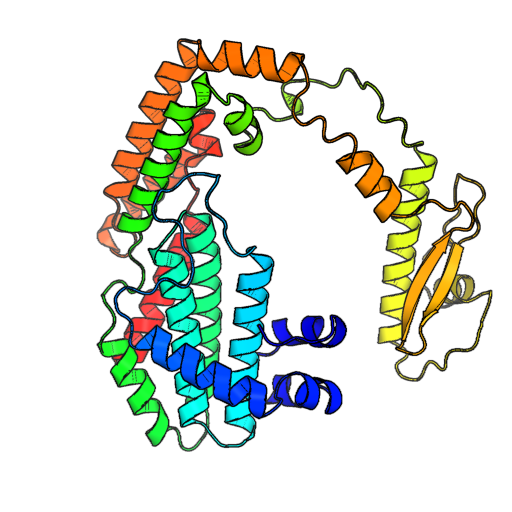.356 1.00 69.69 189 LEU A C 1
ATOM 1561 O O . LEU A 1 189 ? -8.827 4.066 21.661 1.00 69.69 189 LEU A O 1
ATOM 1565 N N . VAL A 1 190 ? -6.901 4.082 22.834 1.00 64.25 190 VAL A N 1
ATOM 1566 C CA . VAL A 1 190 ? -6.530 5.462 22.471 1.00 64.25 190 VAL A CA 1
ATOM 1567 C C . VAL A 1 190 ? -6.080 5.505 21.016 1.00 64.25 190 VAL A C 1
ATOM 1569 O O . VAL A 1 190 ? -6.584 6.315 20.239 1.00 64.25 190 VAL A O 1
ATOM 1572 N N . ASP A 1 191 ? -5.211 4.572 20.627 1.00 60.72 191 ASP A N 1
ATOM 1573 C CA . ASP A 1 191 ? -4.683 4.477 19.262 1.00 60.72 191 ASP A CA 1
ATOM 1574 C C . ASP A 1 191 ? -5.767 4.082 18.238 1.00 60.72 191 ASP A C 1
ATOM 1576 O O . ASP A 1 191 ? -5.660 4.384 17.052 1.00 60.72 191 ASP A O 1
ATOM 1580 N N . ALA A 1 192 ? -6.865 3.478 18.701 1.00 57.84 192 ALA A N 1
ATOM 1581 C CA . ALA A 1 192 ? -8.053 3.191 17.901 1.00 57.84 192 ALA A CA 1
ATOM 1582 C C . ALA A 1 192 ? -8.975 4.411 17.673 1.00 57.84 192 ALA A C 1
ATOM 1584 O O . ALA A 1 192 ? -10.045 4.256 17.087 1.00 57.84 192 ALA A O 1
ATOM 1585 N N . TYR A 1 193 ? -8.617 5.610 18.156 1.00 59.59 193 TYR A N 1
ATOM 1586 C CA . TYR A 1 193 ? -9.394 6.858 18.022 1.00 59.59 193 TYR A CA 1
ATOM 1587 C C . TYR A 1 193 ? -10.855 6.781 18.515 1.00 59.59 193 TYR A C 1
ATOM 1589 O O . TYR A 1 193 ? -11.684 7.635 18.185 1.00 59.59 193 TYR A O 1
ATOM 1597 N N . ILE A 1 194 ? -11.186 5.782 19.342 1.00 67.44 194 ILE A N 1
ATOM 1598 C CA . ILE A 1 194 ? -12.530 5.591 19.916 1.00 67.44 194 ILE A CA 1
ATOM 1599 C C . ILE A 1 194 ? -12.860 6.718 20.904 1.00 67.44 194 ILE A C 1
ATOM 1601 O O . ILE A 1 194 ? -14.022 7.108 21.052 1.00 67.44 194 ILE A O 1
ATOM 1605 N N . PHE A 1 195 ? -11.825 7.270 21.537 1.00 65.31 195 PHE A N 1
ATOM 1606 C CA . PHE A 1 195 ? -11.888 8.438 22.402 1.00 65.31 195 PHE A CA 1
ATOM 1607 C C . PHE A 1 195 ? -11.206 9.604 21.684 1.00 65.31 195 PHE A C 1
ATOM 1609 O O . PHE A 1 195 ? -9.984 9.724 21.691 1.00 65.31 195 PHE A O 1
ATOM 1616 N N . LYS A 1 196 ? -11.993 10.453 21.018 1.00 56.34 196 LYS A N 1
ATOM 1617 C CA . LYS A 1 196 ? -11.484 11.711 20.454 1.00 56.34 196 LYS 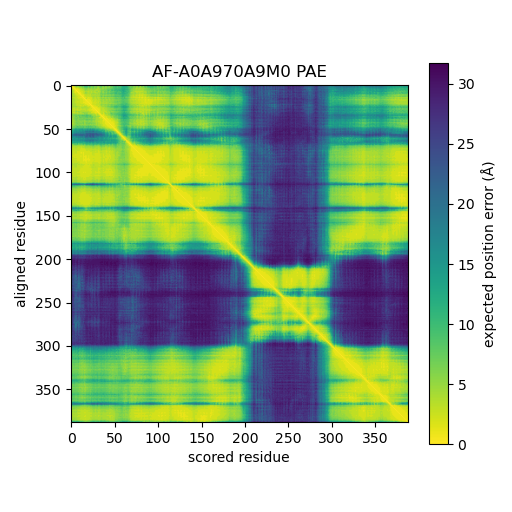A CA 1
ATOM 1618 C C . LYS A 1 196 ? -11.330 12.735 21.578 1.00 56.34 196 LYS A C 1
ATOM 1620 O O . LYS A 1 196 ? -12.164 12.766 22.483 1.00 56.34 196 LYS A O 1
ATOM 1625 N N . GLU A 1 197 ? -10.325 13.610 21.485 1.00 46.50 197 GLU A N 1
ATOM 1626 C CA . GLU A 1 197 ? -10.135 14.744 22.413 1.00 46.50 197 GLU A CA 1
ATOM 1627 C C . GLU A 1 197 ? -11.425 15.564 22.635 1.00 46.50 197 GLU A C 1
ATOM 1629 O O . GLU A 1 197 ? -11.599 16.154 23.697 1.00 46.50 197 GLU A O 1
ATOM 1634 N N . ASP A 1 198 ? -12.357 15.581 21.675 1.00 44.69 198 ASP A N 1
ATOM 1635 C CA . ASP A 1 198 ? -13.622 16.318 21.782 1.00 44.69 198 ASP A CA 1
ATOM 1636 C C . ASP A 1 198 ? -14.583 15.772 22.859 1.00 44.69 198 ASP A C 1
ATOM 1638 O O . ASP A 1 198 ? -15.344 16.552 23.440 1.00 44.69 198 ASP A O 1
ATOM 1642 N N . ASP A 1 199 ? -14.522 14.471 23.184 1.00 48.53 199 ASP A N 1
ATOM 1643 C CA . ASP A 1 199 ? -15.311 13.865 24.277 1.00 48.53 199 ASP A CA 1
ATOM 1644 C C . ASP A 1 199 ? -14.786 14.305 25.664 1.00 48.53 199 ASP A C 1
ATOM 1646 O O . ASP A 1 199 ? -15.501 14.230 26.667 1.00 48.53 199 ASP A O 1
ATOM 1650 N N . TYR A 1 200 ? -13.564 14.847 25.715 1.00 48.25 200 TYR A N 1
ATOM 1651 C CA . TYR A 1 200 ? -12.917 15.393 26.904 1.00 48.25 200 TYR A CA 1
ATOM 1652 C C . TYR A 1 200 ? -12.498 16.825 26.621 1.00 48.25 200 TYR A C 1
ATOM 1654 O O . TYR A 1 200 ? -11.314 17.130 26.491 1.00 48.25 200 TYR A O 1
ATOM 1662 N N . LYS A 1 201 ? -13.486 17.730 26.538 1.00 41.34 201 LYS A N 1
ATOM 1663 C CA . LYS A 1 201 ? -13.236 19.175 26.512 1.00 41.34 201 LYS A CA 1
ATOM 1664 C C . LYS A 1 201 ? -12.136 19.520 27.508 1.00 41.34 201 LYS A C 1
ATOM 1666 O O . LYS A 1 201 ? -12.343 19.498 28.721 1.00 41.34 201 LYS A O 1
ATOM 1671 N N . LYS A 1 202 ? -10.990 19.871 26.929 1.00 38.03 202 LYS A N 1
ATOM 1672 C CA . LYS A 1 202 ? -9.843 20.545 27.517 1.00 38.03 202 LYS A CA 1
ATOM 1673 C C . LYS A 1 202 ? -10.270 21.373 28.736 1.00 38.03 202 LYS A C 1
ATOM 1675 O O . LYS A 1 202 ? -10.608 22.549 28.604 1.00 38.03 202 LYS A O 1
ATOM 1680 N N . LYS A 1 203 ? -10.073 20.831 29.944 1.00 33.50 203 LYS A N 1
ATOM 1681 C CA . LYS A 1 203 ? -9.238 21.593 30.872 1.00 33.50 203 LYS A CA 1
ATOM 1682 C C . LYS A 1 203 ? -7.923 21.711 30.124 1.00 33.50 203 LYS A C 1
ATOM 1684 O O . LYS A 1 203 ? -7.149 20.765 30.073 1.00 33.50 203 LYS A O 1
ATOM 1689 N N . LYS A 1 204 ? -7.742 22.836 29.428 1.00 36.31 204 LYS A N 1
ATOM 1690 C CA . LYS A 1 204 ? -6.420 23.270 29.006 1.00 36.31 204 LYS A CA 1
ATOM 1691 C C . LYS A 1 204 ? -5.619 23.373 30.301 1.00 36.31 204 LYS A C 1
ATOM 1693 O O . LYS A 1 204 ? -5.579 24.430 30.917 1.00 36.31 204 LYS A O 1
ATOM 1698 N N . THR A 1 205 ? -4.971 22.293 30.712 1.00 36.12 205 THR A N 1
ATOM 1699 C CA . THR A 1 205 ? -3.594 22.433 31.153 1.00 36.12 205 THR A CA 1
ATOM 1700 C C . THR A 1 205 ? -2.907 22.908 29.887 1.00 36.12 205 THR A C 1
ATOM 1702 O O . THR A 1 205 ? -2.696 22.152 28.944 1.00 36.12 205 THR A O 1
ATOM 1705 N N . SER A 1 206 ? -2.811 24.227 29.756 1.00 36.56 206 SER A N 1
ATOM 1706 C CA . SER A 1 206 ? -2.118 24.861 28.655 1.00 36.56 206 SER A CA 1
ATOM 1707 C C . SER A 1 206 ? -0.750 24.206 28.562 1.00 36.56 206 SER A C 1
ATOM 1709 O O . SER A 1 206 ? 0.055 24.363 29.480 1.00 36.56 206 SER A O 1
ATOM 1711 N N . VAL A 1 207 ? -0.499 23.502 27.460 1.00 43.19 207 VAL A N 1
ATOM 1712 C CA . VAL A 1 207 ? 0.850 23.359 26.924 1.00 43.19 207 VAL A CA 1
ATOM 1713 C C . VAL A 1 207 ? 1.449 24.760 27.009 1.00 43.19 207 VAL A C 1
ATOM 1715 O O . VAL A 1 207 ? 0.934 25.687 26.380 1.00 43.19 207 VAL A O 1
ATOM 1718 N N . SER A 1 208 ? 2.460 24.967 27.849 1.00 41.38 208 SER A N 1
ATOM 1719 C CA . SER A 1 208 ? 3.074 26.291 28.023 1.00 41.38 208 SER A CA 1
ATOM 1720 C C . SER A 1 208 ? 3.990 26.654 26.844 1.00 41.38 208 SER A C 1
ATOM 1722 O O . SER A 1 208 ? 4.969 27.380 26.995 1.00 41.38 208 SER A O 1
ATOM 1724 N N . VAL A 1 209 ? 3.671 26.171 25.639 1.00 50.97 209 VAL A N 1
ATOM 1725 C CA . VAL A 1 209 ? 4.231 26.716 24.406 1.00 50.97 209 VAL A CA 1
ATOM 1726 C C . VAL A 1 209 ? 3.564 28.072 24.232 1.00 50.97 209 VAL A C 1
ATOM 1728 O O . VAL A 1 209 ? 2.350 28.168 24.036 1.00 50.97 209 VAL A O 1
ATOM 1731 N N . LYS A 1 210 ? 4.347 29.141 24.385 1.00 57.44 210 LYS A N 1
ATOM 1732 C CA . LYS A 1 210 ? 3.834 30.502 24.232 1.00 57.44 210 LYS A CA 1
ATOM 1733 C C . LYS A 1 210 ? 3.219 30.613 22.834 1.00 57.44 210 LYS A C 1
ATOM 1735 O O . LYS A 1 210 ? 3.790 30.107 21.871 1.00 57.44 210 LYS A O 1
ATOM 1740 N N . SER A 1 211 ? 2.067 31.271 22.693 1.00 62.94 211 SER A N 1
ATOM 1741 C CA . SER A 1 211 ? 1.430 31.480 21.377 1.00 62.94 211 SER A CA 1
ATOM 1742 C C . SER A 1 211 ? 2.393 32.107 20.360 1.00 62.94 211 SER A C 1
ATOM 1744 O O . SER A 1 211 ? 2.346 31.784 19.174 1.00 62.94 211 SER A O 1
ATOM 1746 N N . SER A 1 212 ? 3.326 32.919 20.857 1.00 69.62 212 SER A N 1
ATOM 1747 C CA . SER A 1 212 ? 4.411 33.539 20.108 1.00 69.62 212 SER A CA 1
ATOM 1748 C C . SER A 1 212 ? 5.455 32.546 19.567 1.00 69.62 212 SER A C 1
ATOM 1750 O O . SER A 1 212 ? 6.015 32.788 18.499 1.00 69.62 212 SER A O 1
ATOM 1752 N N . ASP A 1 213 ? 5.677 31.402 20.227 1.00 72.00 213 ASP A N 1
ATOM 1753 C CA . ASP A 1 213 ? 6.571 30.330 19.758 1.00 72.00 213 ASP A CA 1
ATOM 1754 C C . ASP A 1 213 ? 5.950 29.589 18.562 1.00 72.00 213 ASP A C 1
ATOM 1756 O O . ASP A 1 213 ? 6.618 29.357 17.553 1.00 72.00 213 ASP A O 1
ATOM 1760 N N . MET A 1 214 ? 4.647 29.290 18.629 1.00 69.31 214 MET A N 1
ATOM 1761 C CA . MET A 1 214 ? 3.909 28.677 17.515 1.00 69.31 214 MET A CA 1
ATOM 1762 C C . MET A 1 214 ? 3.795 29.618 16.316 1.00 69.31 214 MET A C 1
ATOM 1764 O O . MET A 1 214 ? 4.041 29.198 15.185 1.00 69.31 214 MET A O 1
ATOM 1768 N N . SER A 1 215 ? 3.473 30.892 16.562 1.00 71.50 215 SER A N 1
ATOM 1769 C CA . SER A 1 215 ? 3.475 31.945 15.536 1.00 71.50 215 SER A CA 1
ATOM 1770 C C . SER A 1 215 ? 4.845 32.018 14.848 1.00 71.50 215 SER A C 1
ATOM 1772 O O . SER A 1 215 ? 4.942 32.047 13.619 1.00 71.50 215 SER A O 1
ATOM 1774 N N . CYS A 1 216 ? 5.928 31.900 15.626 1.00 74.94 216 CYS A N 1
ATOM 1775 C CA . CYS A 1 216 ? 7.277 31.889 15.086 1.00 74.94 216 CYS A CA 1
ATOM 1776 C C . CYS A 1 216 ? 7.561 30.698 14.155 1.00 74.94 216 CYS A C 1
ATOM 1778 O O . CYS A 1 216 ? 8.134 30.901 13.085 1.00 74.94 216 CYS A O 1
ATOM 1780 N N . VAL A 1 217 ? 7.162 29.477 14.524 1.00 71.94 217 VAL A N 1
ATOM 1781 C CA . VAL A 1 217 ? 7.381 28.277 13.692 1.00 71.94 217 VAL A CA 1
ATOM 1782 C C . VAL A 1 217 ? 6.521 28.288 12.430 1.00 71.94 217 VAL A C 1
ATOM 1784 O O . VAL A 1 217 ? 7.005 27.931 11.356 1.00 71.94 217 VAL A O 1
ATOM 1787 N N . LEU A 1 218 ? 5.273 28.752 12.515 1.00 70.00 218 LEU A N 1
ATOM 1788 C CA . LEU A 1 218 ? 4.417 28.905 11.335 1.00 70.00 218 LEU A CA 1
ATOM 1789 C C . LEU A 1 218 ? 5.014 29.903 10.338 1.00 70.00 218 LEU A C 1
ATOM 1791 O O . LEU A 1 218 ? 5.074 29.611 9.145 1.00 70.00 218 LEU A O 1
ATOM 1795 N N . ASN A 1 219 ? 5.542 31.025 10.827 1.00 77.25 219 ASN A N 1
ATOM 1796 C CA . ASN A 1 219 ? 6.251 31.986 9.987 1.00 77.25 219 ASN A CA 1
ATOM 1797 C C . ASN A 1 219 ? 7.514 31.383 9.353 1.00 77.25 219 ASN A C 1
ATOM 1799 O O . ASN A 1 219 ? 7.763 31.631 8.178 1.00 77.25 219 ASN A O 1
ATOM 1803 N N . GLN A 1 220 ? 8.285 30.554 10.072 1.00 71.25 220 GLN A N 1
ATOM 1804 C CA . GLN A 1 220 ? 9.443 29.852 9.492 1.00 71.25 220 GLN A CA 1
ATOM 1805 C C . GLN A 1 220 ? 9.032 28.918 8.342 1.00 71.25 220 GLN A C 1
ATOM 1807 O O . GLN A 1 220 ? 9.706 28.895 7.315 1.00 71.25 220 GLN A O 1
ATOM 1812 N N . ARG A 1 221 ? 7.901 28.208 8.463 1.00 73.56 221 ARG A N 1
ATOM 1813 C CA . ARG A 1 221 ? 7.367 27.345 7.391 1.00 73.56 221 ARG A CA 1
ATOM 1814 C C . ARG A 1 221 ? 6.904 28.141 6.172 1.00 73.56 221 ARG A C 1
ATOM 1816 O O . ARG A 1 221 ? 7.236 27.777 5.051 1.00 73.56 221 ARG A O 1
ATOM 1823 N N . VAL A 1 222 ? 6.174 29.236 6.391 1.00 74.56 222 VAL A N 1
ATOM 1824 C CA . VAL A 1 222 ? 5.732 30.132 5.307 1.00 74.56 222 VAL A CA 1
ATOM 1825 C C . VAL A 1 222 ? 6.932 30.720 4.569 1.00 74.56 222 VAL A C 1
ATOM 1827 O O . VAL A 1 222 ? 6.953 30.730 3.343 1.00 74.56 222 VAL A O 1
ATOM 1830 N N . LEU A 1 223 ? 7.950 31.166 5.310 1.00 75.56 223 LEU A N 1
ATOM 1831 C CA . LEU A 1 223 ? 9.191 31.667 4.729 1.00 75.56 223 LEU A CA 1
ATOM 1832 C C . LEU A 1 223 ? 9.915 30.579 3.937 1.00 75.56 223 LEU A C 1
ATOM 1834 O O . LEU A 1 223 ? 10.344 30.857 2.829 1.00 75.56 223 LEU A O 1
ATOM 1838 N N . THR A 1 224 ? 9.995 29.353 4.460 1.00 74.62 224 THR A N 1
ATOM 1839 C CA . THR A 1 224 ? 10.635 28.225 3.763 1.00 74.62 224 THR A CA 1
ATOM 1840 C C . THR A 1 224 ? 9.962 27.971 2.417 1.00 74.62 224 THR A C 1
ATOM 1842 O O . THR A 1 224 ? 10.641 27.983 1.400 1.00 74.62 224 THR A O 1
ATOM 1845 N N . GLY A 1 225 ? 8.628 27.874 2.387 1.00 66.94 225 GLY A N 1
ATOM 1846 C CA . GLY A 1 225 ? 7.892 27.702 1.131 1.00 66.94 225 GLY A CA 1
ATOM 1847 C C . GLY A 1 225 ? 8.086 28.865 0.150 1.00 66.94 225 GLY A C 1
ATOM 1848 O O . GLY A 1 225 ? 8.226 28.639 -1.046 1.00 66.94 225 GLY A O 1
ATOM 1849 N N . ALA A 1 226 ? 8.155 30.109 0.636 1.00 75.38 226 ALA A N 1
ATOM 1850 C CA . ALA A 1 226 ? 8.432 31.264 -0.220 1.00 75.38 226 ALA A CA 1
ATOM 1851 C C . ALA A 1 226 ? 9.856 31.246 -0.801 1.00 75.38 226 ALA A C 1
ATOM 1853 O O . ALA A 1 226 ? 10.041 31.640 -1.949 1.00 75.38 226 ALA A O 1
ATOM 1854 N N . VAL A 1 227 ? 10.849 30.776 -0.038 1.00 76.12 227 VAL A N 1
ATOM 1855 C CA . VAL A 1 227 ? 12.219 30.600 -0.543 1.00 76.12 227 VAL A CA 1
ATOM 1856 C C . VAL A 1 227 ? 12.290 29.470 -1.558 1.00 76.12 227 VAL A C 1
ATOM 1858 O O . VAL A 1 227 ? 12.913 29.640 -2.596 1.00 76.12 227 VAL A O 1
ATOM 1861 N N . GLU A 1 228 ? 11.629 28.345 -1.297 1.00 71.12 228 GLU A N 1
ATOM 1862 C CA . GLU A 1 228 ? 11.576 27.226 -2.241 1.00 71.12 228 GLU A CA 1
ATOM 1863 C C . GLU A 1 228 ? 10.957 27.656 -3.572 1.00 71.12 228 GLU A C 1
ATOM 1865 O O . GLU A 1 228 ? 11.536 27.396 -4.619 1.00 71.12 228 GLU A O 1
ATOM 1870 N N . MET A 1 229 ? 9.837 28.386 -3.540 1.00 72.62 229 MET A N 1
ATOM 1871 C CA . MET A 1 229 ? 9.226 28.930 -4.756 1.00 72.62 229 MET A CA 1
ATOM 1872 C C . MET A 1 229 ? 10.160 29.901 -5.487 1.00 72.62 229 MET A C 1
ATOM 1874 O O . MET A 1 229 ? 10.303 29.807 -6.700 1.00 72.62 229 MET A O 1
ATOM 1878 N N . TYR A 1 230 ? 10.839 30.787 -4.754 1.00 79.00 230 TYR A N 1
ATOM 1879 C CA . TYR A 1 230 ? 11.813 31.709 -5.339 1.00 79.00 230 TYR A CA 1
ATOM 1880 C C . TYR A 1 230 ? 12.961 30.975 -6.046 1.00 79.00 230 TYR A C 1
ATOM 1882 O O . TYR A 1 230 ? 13.335 31.348 -7.155 1.00 79.00 230 TYR A O 1
ATOM 1890 N N . LEU A 1 231 ? 13.511 29.936 -5.409 1.00 73.56 231 LEU A N 1
ATOM 1891 C CA . LEU A 1 231 ? 14.615 29.135 -5.946 1.00 73.56 231 LEU A CA 1
ATOM 1892 C C . LEU A 1 231 ? 14.181 28.255 -7.125 1.00 73.56 231 LEU A C 1
ATOM 1894 O O . LEU A 1 231 ? 14.997 27.966 -7.992 1.00 73.56 231 LEU A O 1
ATOM 1898 N N . MET A 1 232 ? 12.911 27.845 -7.179 1.00 68.94 232 MET A N 1
ATOM 1899 C CA . MET A 1 232 ? 12.351 27.144 -8.338 1.00 68.94 232 MET A CA 1
ATOM 1900 C C . MET A 1 232 ? 12.231 28.051 -9.566 1.00 68.94 232 MET A C 1
ATOM 1902 O O . MET A 1 232 ? 12.430 27.583 -10.682 1.00 68.94 232 MET A O 1
ATOM 1906 N N . ASP A 1 233 ? 11.920 29.332 -9.364 1.00 73.75 233 ASP A N 1
ATOM 1907 C CA . ASP A 1 233 ? 11.767 30.299 -10.454 1.00 73.75 233 ASP A CA 1
ATOM 1908 C C . ASP A 1 233 ? 13.116 30.911 -10.901 1.00 73.75 233 ASP A C 1
ATOM 1910 O O . ASP A 1 233 ? 13.198 31.480 -11.990 1.00 73.75 233 ASP A O 1
ATOM 1914 N N . HIS A 1 234 ? 14.180 30.766 -10.097 1.00 70.75 234 HIS A N 1
ATOM 1915 C CA . HIS A 1 234 ? 15.516 31.333 -10.338 1.00 70.75 234 HIS A CA 1
ATOM 1916 C C . HIS A 1 234 ? 16.623 30.269 -10.216 1.00 70.75 234 HIS A C 1
ATOM 1918 O O . HIS A 1 234 ? 17.399 30.257 -9.256 1.00 70.75 234 HIS A O 1
ATOM 1924 N N . GLU A 1 235 ? 16.702 29.377 -11.209 1.00 61.19 235 GLU A N 1
ATOM 1925 C CA . GLU A 1 235 ? 17.685 28.277 -11.281 1.00 61.19 235 GLU A CA 1
ATOM 1926 C C . GLU A 1 235 ? 19.155 28.752 -11.326 1.00 61.19 235 GLU A C 1
ATOM 1928 O O . GLU A 1 235 ? 20.069 27.980 -11.036 1.00 61.19 235 GLU A O 1
ATOM 1933 N N . ASP A 1 236 ? 19.397 30.019 -11.668 1.00 63.97 236 ASP A N 1
ATOM 1934 C CA . ASP A 1 236 ? 20.708 30.666 -11.775 1.00 63.97 236 ASP A CA 1
ATOM 1935 C C . ASP A 1 236 ? 21.101 31.485 -10.532 1.00 63.97 236 ASP A C 1
ATOM 1937 O O . ASP A 1 236 ? 22.119 32.185 -10.542 1.00 63.97 236 ASP A O 1
ATOM 1941 N N . PHE A 1 237 ? 20.325 31.409 -9.445 1.00 65.44 237 PHE A N 1
ATOM 1942 C CA . PHE A 1 237 ? 20.592 32.179 -8.234 1.00 65.44 237 PHE A CA 1
ATOM 1943 C C . PHE A 1 237 ? 21.919 31.765 -7.572 1.00 65.44 237 PHE A C 1
ATOM 1945 O O . PHE A 1 237 ? 22.031 30.728 -6.916 1.00 65.44 237 PHE A O 1
ATOM 1952 N N . VAL A 1 238 ? 22.940 32.615 -7.712 1.00 60.50 238 VAL A N 1
ATOM 1953 C CA . VAL A 1 238 ? 24.232 32.448 -7.039 1.00 60.50 238 VAL A CA 1
ATOM 1954 C C . VAL A 1 238 ? 24.130 32.974 -5.610 1.00 60.50 238 VAL A C 1
ATOM 1956 O O . VAL A 1 238 ? 23.763 34.124 -5.374 1.00 60.50 238 VAL A O 1
ATOM 1959 N N . LEU A 1 239 ? 24.477 32.108 -4.656 1.00 57.00 239 LEU A N 1
ATOM 1960 C CA . LEU A 1 239 ? 24.424 32.354 -3.218 1.00 57.00 239 LEU A CA 1
ATOM 1961 C C . LEU A 1 239 ? 25.375 33.476 -2.781 1.00 57.00 239 LEU A C 1
ATOM 1963 O O . LEU A 1 239 ? 26.481 33.225 -2.300 1.00 57.00 239 LEU A O 1
ATOM 1967 N N . GLU A 1 240 ? 24.929 34.722 -2.871 1.00 55.03 240 GLU A N 1
ATOM 1968 C CA . GLU A 1 240 ? 25.512 35.789 -2.067 1.00 55.03 240 GLU A CA 1
ATOM 1969 C C . GLU A 1 240 ? 24.853 35.801 -0.686 1.00 55.03 240 GLU A C 1
ATOM 1971 O O . GLU A 1 240 ? 23.664 35.515 -0.532 1.00 55.03 240 GLU A O 1
ATOM 1976 N N . LYS A 1 241 ? 25.645 36.093 0.355 1.00 53.56 241 LYS A N 1
ATOM 1977 C CA . LYS A 1 241 ? 25.166 36.268 1.735 1.00 53.56 241 LYS A CA 1
ATOM 1978 C C . LYS A 1 241 ? 24.339 37.550 1.827 1.00 53.56 241 LYS A C 1
ATOM 1980 O O . LYS A 1 241 ? 24.757 38.518 2.455 1.00 53.56 241 LYS A O 1
ATOM 1985 N N . ASP A 1 242 ? 23.181 37.561 1.188 1.00 54.88 242 ASP A N 1
ATOM 1986 C CA . ASP A 1 242 ? 22.292 38.701 1.223 1.00 54.88 242 ASP A CA 1
ATOM 1987 C C . ASP A 1 242 ? 21.474 38.649 2.514 1.00 54.88 242 ASP A C 1
ATOM 1989 O O . ASP A 1 242 ? 20.526 37.875 2.679 1.00 54.88 242 ASP A O 1
ATOM 1993 N N . SER A 1 243 ? 21.884 39.473 3.477 1.00 56.25 243 SER A N 1
ATOM 1994 C CA . SER A 1 243 ? 21.198 39.642 4.757 1.00 56.25 243 SER A CA 1
ATOM 1995 C C . SER A 1 243 ? 19.753 40.138 4.611 1.00 56.25 243 SER A C 1
ATOM 1997 O O . SER A 1 243 ? 19.002 40.073 5.585 1.00 56.25 243 SER A O 1
ATOM 1999 N N . ASP A 1 244 ? 19.348 40.584 3.415 1.00 70.31 244 ASP A N 1
ATOM 2000 C CA . ASP A 1 244 ? 18.011 41.090 3.108 1.00 70.31 244 ASP A CA 1
ATOM 2001 C C . ASP A 1 244 ? 17.189 40.194 2.164 1.00 70.31 244 ASP A C 1
ATOM 2003 O O . ASP A 1 244 ? 16.137 40.607 1.677 1.00 70.31 244 ASP A O 1
ATOM 2007 N N . PHE A 1 245 ? 17.559 38.923 1.984 1.00 80.81 245 PHE A N 1
ATOM 2008 C CA . PHE A 1 245 ? 16.831 37.998 1.102 1.00 80.81 245 PHE A CA 1
ATOM 2009 C C . PHE A 1 245 ? 15.310 37.923 1.368 1.00 80.81 245 PHE A C 1
ATOM 2011 O O . PHE A 1 245 ? 14.499 37.885 0.447 1.00 80.81 245 PHE A O 1
ATOM 2018 N N . ILE A 1 246 ? 14.874 37.992 2.631 1.00 80.94 246 ILE A N 1
ATOM 2019 C CA . ILE A 1 246 ? 13.437 37.992 2.977 1.00 80.94 246 ILE A CA 1
ATOM 2020 C C . ILE A 1 246 ? 12.721 39.250 2.461 1.00 80.94 246 ILE A C 1
ATOM 2022 O O . ILE A 1 246 ? 11.531 39.204 2.152 1.00 80.94 246 ILE A O 1
ATOM 2026 N N . LYS A 1 247 ? 13.425 40.382 2.367 1.00 84.12 247 LYS A N 1
ATOM 2027 C CA . LYS A 1 247 ? 12.894 41.609 1.769 1.00 84.12 247 LYS A CA 1
ATOM 2028 C C . LYS A 1 247 ? 12.650 41.406 0.272 1.00 84.12 247 LYS A C 1
ATOM 2030 O O . LYS A 1 247 ? 11.575 41.756 -0.206 1.00 84.12 247 LYS A O 1
ATOM 2035 N N . LYS A 1 248 ? 13.583 40.742 -0.415 1.00 83.38 248 LYS A N 1
ATOM 2036 C CA . LYS A 1 248 ? 13.471 40.376 -1.834 1.00 83.38 248 LYS A CA 1
ATOM 2037 C C . LYS A 1 248 ? 12.232 39.521 -2.119 1.00 83.38 248 LYS A C 1
ATOM 2039 O O . LYS A 1 248 ? 11.488 39.811 -3.048 1.00 83.38 248 LYS A O 1
ATOM 2044 N N . LEU A 1 249 ? 11.919 38.556 -1.247 1.00 84.69 249 LEU A N 1
ATOM 2045 C CA . LEU A 1 249 ? 10.695 37.742 -1.361 1.00 84.69 249 LEU A CA 1
ATOM 2046 C C . LEU A 1 249 ? 9.403 38.575 -1.306 1.00 84.69 249 LEU A C 1
ATOM 2048 O O . LEU A 1 249 ? 8.397 38.191 -1.898 1.00 84.69 249 LEU A O 1
ATOM 2052 N N . VAL A 1 250 ? 9.404 39.701 -0.586 1.00 85.81 250 VAL A N 1
ATOM 2053 C CA . VAL A 1 250 ? 8.257 40.624 -0.550 1.00 85.81 250 VAL A CA 1
ATOM 2054 C C . VAL A 1 250 ? 8.230 41.502 -1.801 1.00 85.81 250 VAL A C 1
ATOM 2056 O O . VAL A 1 250 ? 7.172 41.671 -2.403 1.00 85.81 250 VAL A O 1
ATOM 2059 N N . GLU A 1 251 ? 9.381 42.040 -2.208 1.00 87.06 251 GLU A N 1
ATOM 2060 C CA . GLU A 1 251 ? 9.520 42.893 -3.399 1.00 87.06 251 GLU A CA 1
ATOM 2061 C C . GLU A 1 251 ? 9.104 42.150 -4.682 1.00 87.06 251 GLU A C 1
ATOM 2063 O O . GLU A 1 251 ? 8.377 42.701 -5.511 1.00 87.06 251 GLU A O 1
ATOM 2068 N N . GLU A 1 252 ? 9.454 40.867 -4.791 1.00 84.94 252 GLU A N 1
ATOM 2069 C CA . GLU A 1 252 ? 9.092 39.991 -5.912 1.00 84.94 252 GLU A CA 1
ATOM 2070 C C . GLU A 1 252 ? 7.767 39.234 -5.714 1.00 84.94 252 GLU A C 1
ATOM 2072 O O . GLU A 1 252 ? 7.385 38.399 -6.528 1.00 84.94 252 GLU A O 1
ATOM 2077 N N . LYS A 1 253 ? 7.004 39.579 -4.668 1.00 87.56 253 LYS A N 1
ATOM 2078 C CA . LYS A 1 253 ? 5.632 39.099 -4.415 1.00 87.56 253 LYS A CA 1
ATOM 2079 C C . LYS A 1 253 ? 5.481 37.602 -4.105 1.00 87.56 253 LYS A C 1
ATOM 2081 O O . LYS A 1 253 ? 4.353 37.108 -4.109 1.00 87.56 253 LYS A O 1
ATOM 2086 N N . TYR A 1 254 ? 6.551 36.904 -3.729 1.00 77.44 254 TYR A N 1
ATOM 2087 C CA . TYR A 1 254 ? 6.463 35.570 -3.110 1.00 77.44 254 TYR A CA 1
ATOM 2088 C C . TYR A 1 254 ? 5.856 35.636 -1.700 1.00 77.44 254 TYR A C 1
ATOM 2090 O O . TYR A 1 254 ? 5.248 34.681 -1.217 1.00 77.44 254 TYR A O 1
ATOM 2098 N N . LEU A 1 255 ? 5.959 36.796 -1.046 1.00 79.94 255 LEU A N 1
ATOM 2099 C CA . LEU A 1 255 ? 5.290 37.116 0.211 1.00 79.94 255 LEU A CA 1
ATOM 2100 C C . LEU A 1 255 ? 4.489 38.409 0.074 1.00 79.94 255 LEU A C 1
ATOM 2102 O O . LEU A 1 255 ? 4.951 39.391 -0.497 1.00 79.94 255 LEU A O 1
ATOM 2106 N N . LYS A 1 256 ? 3.294 38.446 0.673 1.00 77.62 256 LYS A N 1
ATOM 2107 C CA . LYS A 1 256 ? 2.477 39.673 0.713 1.00 77.62 256 LYS A CA 1
ATOM 2108 C C . LYS A 1 256 ? 3.066 40.739 1.637 1.00 77.62 256 LYS A C 1
ATOM 2110 O O . LYS A 1 256 ? 2.964 41.925 1.350 1.00 77.62 256 LYS A O 1
ATOM 2115 N N . VAL A 1 257 ? 3.625 40.314 2.768 1.00 83.75 257 VAL A N 1
ATOM 2116 C CA . VAL A 1 257 ? 4.238 41.166 3.794 1.00 83.75 257 VAL A CA 1
ATOM 2117 C C . VAL A 1 257 ? 5.361 40.396 4.483 1.00 83.75 257 VAL A C 1
ATOM 2119 O O . VAL A 1 257 ? 5.321 39.166 4.538 1.00 83.75 257 VAL A O 1
ATOM 2122 N N . ARG A 1 258 ? 6.342 41.111 5.045 1.00 82.56 258 ARG A N 1
ATOM 2123 C CA . ARG A 1 258 ? 7.422 40.505 5.834 1.00 82.56 258 ARG A CA 1
ATOM 2124 C C . ARG A 1 258 ? 6.860 39.959 7.158 1.00 82.56 258 ARG A C 1
ATOM 2126 O O . ARG A 1 258 ? 6.329 40.753 7.937 1.00 82.56 258 ARG A O 1
ATOM 2133 N N . PRO A 1 259 ? 6.992 38.652 7.456 1.00 82.75 259 PRO A N 1
ATOM 2134 C CA . PRO A 1 259 ? 6.574 38.104 8.743 1.00 82.75 259 PRO A CA 1
ATOM 2135 C C . PRO A 1 259 ? 7.380 38.707 9.900 1.00 82.75 259 PRO A C 1
ATOM 2137 O O . PRO A 1 259 ? 8.599 38.866 9.804 1.00 82.75 259 PRO A O 1
ATOM 2140 N N . VAL A 1 260 ? 6.704 39.012 11.009 1.00 87.44 260 VAL A N 1
ATOM 2141 C CA . VAL A 1 260 ? 7.317 39.543 12.235 1.00 87.44 260 VAL A CA 1
ATOM 2142 C C . VAL A 1 260 ? 7.225 38.484 13.326 1.00 87.44 260 VAL A C 1
ATOM 2144 O O . VAL A 1 260 ? 6.159 37.923 13.566 1.00 87.44 260 VAL A O 1
ATOM 2147 N N . CYS A 1 261 ? 8.343 38.195 13.990 1.00 81.50 261 CYS A N 1
ATOM 2148 C CA . CYS A 1 261 ? 8.351 37.261 15.107 1.00 81.50 261 CYS A CA 1
ATOM 2149 C C . CYS A 1 261 ? 7.820 37.947 16.369 1.00 81.50 261 CYS A C 1
ATOM 2151 O O . CYS A 1 261 ? 8.409 38.915 16.852 1.00 81.50 261 CYS A O 1
ATOM 2153 N N . GLU A 1 262 ? 6.750 37.410 16.954 1.00 84.31 262 GLU A N 1
ATOM 2154 C CA . GLU A 1 262 ? 6.171 37.913 18.209 1.00 84.31 262 GLU A CA 1
ATOM 2155 C C . GLU A 1 262 ? 7.140 37.810 19.401 1.00 84.31 262 GLU A C 1
ATOM 2157 O O . GLU A 1 262 ? 7.063 38.603 20.337 1.00 84.31 262 GLU A O 1
ATOM 2162 N N . ASN A 1 263 ? 8.121 36.902 19.335 1.00 83.69 263 ASN A N 1
ATOM 2163 C CA . ASN A 1 263 ? 9.223 36.814 20.301 1.00 83.69 263 ASN A CA 1
ATOM 2164 C C . ASN A 1 263 ? 10.334 37.854 20.060 1.00 83.69 263 ASN A C 1
ATOM 2166 O O . ASN A 1 263 ? 11.416 37.736 20.631 1.00 83.69 263 ASN A O 1
ATOM 2170 N N . LYS A 1 264 ? 10.095 38.857 19.202 1.00 87.75 264 LYS A N 1
ATOM 2171 C CA . LYS A 1 264 ? 11.062 39.900 18.812 1.00 87.75 264 LYS A CA 1
ATOM 2172 C C . LYS A 1 264 ? 12.335 39.346 18.155 1.00 87.75 264 LYS A C 1
ATOM 2174 O O . LYS A 1 264 ? 13.373 40.001 18.153 1.00 87.75 264 LYS A O 1
ATOM 2179 N N . GLY A 1 265 ? 12.252 38.136 17.601 1.00 84.06 265 GLY A N 1
ATOM 2180 C CA . GLY A 1 265 ? 13.317 37.540 16.804 1.00 84.06 265 GLY A CA 1
ATOM 2181 C C . GLY A 1 265 ? 13.357 38.101 15.383 1.00 84.06 265 GLY A C 1
ATOM 2182 O O . GLY A 1 265 ? 12.369 38.615 14.861 1.00 84.06 265 GLY A O 1
ATOM 2183 N N . VAL A 1 266 ? 14.502 37.957 14.733 1.00 85.62 266 VAL A N 1
ATOM 2184 C CA . VAL A 1 266 ? 14.702 38.298 13.325 1.00 85.62 266 VAL A CA 1
ATOM 2185 C C . VAL A 1 266 ? 14.808 36.995 12.548 1.00 85.62 266 VAL A C 1
ATOM 2187 O O . VAL A 1 266 ? 15.568 36.103 12.931 1.00 85.62 266 VAL A O 1
ATOM 2190 N N . TYR A 1 267 ? 14.009 36.867 11.491 1.00 83.19 267 TYR A N 1
ATOM 2191 C CA . TYR A 1 267 ? 14.135 35.752 10.562 1.00 83.19 267 TYR A CA 1
ATOM 2192 C C . TYR A 1 267 ? 15.323 35.978 9.637 1.00 83.19 267 TYR A C 1
ATOM 2194 O O . TYR A 1 267 ? 15.509 37.082 9.125 1.00 83.19 267 TYR A O 1
ATOM 2202 N N . SER A 1 268 ? 16.087 34.922 9.406 1.00 81.19 268 SER A N 1
ATOM 2203 C CA . SER A 1 268 ? 17.156 34.876 8.421 1.00 81.19 268 SER A CA 1
ATOM 2204 C C . SER A 1 268 ? 17.068 33.576 7.633 1.00 81.19 268 SER A C 1
ATOM 2206 O O . SER A 1 268 ? 16.646 32.542 8.153 1.00 81.19 268 SER A O 1
ATOM 2208 N N . ALA A 1 269 ? 17.457 33.643 6.365 1.00 75.50 269 ALA A N 1
ATOM 2209 C CA . ALA A 1 269 ? 17.686 32.468 5.546 1.00 75.50 269 ALA A CA 1
ATOM 2210 C C . ALA A 1 269 ? 19.186 32.168 5.566 1.00 75.50 269 ALA A C 1
ATOM 2212 O O . ALA A 1 269 ? 20.004 33.058 5.337 1.00 75.50 269 ALA A O 1
ATOM 2213 N N . ALA A 1 270 ? 19.547 30.933 5.892 1.00 70.31 270 ALA A N 1
ATOM 2214 C CA . ALA A 1 270 ? 20.895 30.425 5.718 1.00 70.31 270 ALA A CA 1
ATOM 2215 C C . ALA A 1 270 ? 20.853 29.384 4.610 1.00 70.31 270 ALA A C 1
ATOM 2217 O O . ALA A 1 270 ? 20.086 28.430 4.699 1.00 70.31 270 ALA A O 1
ATOM 2218 N N . PHE A 1 271 ? 21.677 29.567 3.592 1.00 67.19 271 PHE A N 1
ATOM 2219 C CA . PHE A 1 271 ? 21.733 28.653 2.467 1.00 67.19 271 PHE A CA 1
ATOM 2220 C C . PHE A 1 271 ? 22.926 27.716 2.620 1.00 67.19 271 PHE A C 1
ATOM 2222 O O . PHE A 1 271 ? 24.026 28.162 2.967 1.00 67.19 271 PHE A O 1
ATOM 2229 N N . SER A 1 272 ? 22.704 26.422 2.416 1.00 60.00 272 SER A N 1
ATOM 2230 C CA . SER A 1 272 ? 23.786 25.449 2.343 1.00 60.00 272 SER A CA 1
ATOM 2231 C C . SER A 1 272 ? 24.516 25.579 0.997 1.00 60.00 272 SER A C 1
ATOM 2233 O O . SER A 1 272 ? 23.930 26.053 0.021 1.00 60.00 272 SER A O 1
ATOM 2235 N N . PRO A 1 273 ? 25.785 25.140 0.911 1.00 49.75 273 PRO A N 1
ATOM 2236 C CA . PRO A 1 273 ? 26.499 25.024 -0.364 1.00 49.75 273 PRO A CA 1
ATOM 2237 C C . PRO A 1 273 ? 25.776 24.141 -1.395 1.00 49.75 273 PRO A C 1
ATOM 2239 O O . PRO A 1 273 ? 26.024 24.278 -2.587 1.00 49.75 273 PRO A O 1
ATOM 2242 N N . ASP A 1 274 ? 24.875 23.272 -0.928 1.00 52.25 274 ASP A N 1
ATOM 2243 C CA . ASP A 1 274 ? 24.087 22.335 -1.731 1.00 52.25 274 ASP A CA 1
ATOM 2244 C C . ASP A 1 274 ? 22.739 22.926 -2.197 1.00 52.25 274 ASP A C 1
ATOM 2246 O O . ASP A 1 274 ? 21.920 22.220 -2.781 1.00 52.25 274 ASP A O 1
ATOM 2250 N N . GLY A 1 275 ? 22.491 24.219 -1.943 1.00 54.16 275 GLY A N 1
ATOM 2251 C CA . GLY A 1 275 ? 21.292 24.934 -2.396 1.00 54.16 275 GLY A CA 1
ATOM 2252 C C . GLY A 1 275 ? 20.070 24.817 -1.478 1.00 54.16 275 GLY A C 1
ATOM 2253 O O . GLY A 1 275 ? 19.014 25.356 -1.805 1.00 54.16 275 GLY A O 1
ATOM 2254 N N . ASP A 1 276 ? 20.184 24.171 -0.312 1.00 57.12 276 ASP A N 1
ATOM 2255 C CA . ASP A 1 276 ? 19.085 24.116 0.658 1.00 57.12 276 ASP A CA 1
ATOM 2256 C C . ASP A 1 276 ? 18.976 25.438 1.427 1.00 57.12 276 ASP A C 1
ATOM 2258 O O . ASP A 1 276 ? 19.961 25.952 1.962 1.00 57.12 276 ASP A O 1
ATOM 2262 N N . ALA A 1 277 ? 17.758 25.958 1.569 1.00 66.75 277 ALA A N 1
ATOM 2263 C CA . ALA A 1 277 ? 17.480 27.117 2.406 1.00 66.75 277 ALA A CA 1
ATOM 2264 C C . ALA A 1 277 ? 16.961 26.689 3.782 1.00 66.75 277 ALA A C 1
ATOM 2266 O O . ALA A 1 277 ? 15.867 26.148 3.923 1.00 66.75 277 ALA A O 1
ATOM 2267 N N . VAL A 1 278 ? 17.720 26.994 4.831 1.00 71.56 278 VAL A N 1
ATOM 2268 C CA . VAL A 1 278 ? 17.287 26.826 6.218 1.00 71.56 278 VAL A CA 1
ATOM 2269 C C . VAL A 1 278 ? 16.840 28.175 6.759 1.00 71.56 278 VAL A C 1
ATOM 2271 O O . VAL A 1 278 ? 17.658 29.062 7.020 1.00 71.56 278 VAL A O 1
ATOM 2274 N N . ILE A 1 279 ? 15.536 28.323 6.986 1.00 77.19 279 ILE A N 1
ATOM 2275 C CA . ILE A 1 279 ? 15.009 29.484 7.698 1.00 77.19 279 ILE A CA 1
ATOM 2276 C C . ILE A 1 279 ? 15.255 29.317 9.190 1.00 77.19 279 ILE A C 1
ATOM 2278 O O . ILE A 1 279 ? 14.897 28.309 9.795 1.00 77.19 279 ILE A O 1
ATOM 2282 N N . ARG A 1 280 ? 15.859 30.335 9.800 1.00 79.06 280 ARG A N 1
ATOM 2283 C CA . ARG A 1 280 ? 16.080 30.410 11.243 1.00 79.06 280 ARG A CA 1
ATOM 2284 C C . ARG A 1 280 ? 15.477 31.689 11.787 1.00 79.06 280 ARG A C 1
ATOM 2286 O O . ARG A 1 280 ? 15.404 32.708 11.106 1.00 79.06 280 ARG A O 1
ATOM 2293 N N . CYS A 1 281 ? 15.061 31.647 13.045 1.00 79.69 281 CYS A N 1
ATOM 2294 C CA . CYS A 1 281 ? 14.708 32.844 13.792 1.00 79.69 281 CYS A CA 1
ATOM 2295 C C . CYS A 1 281 ? 15.700 33.039 14.934 1.00 79.69 281 CYS A C 1
ATOM 2297 O O . CYS A 1 281 ? 15.966 32.103 15.687 1.00 79.69 281 CYS A O 1
ATOM 2299 N N . SER A 1 282 ? 16.193 34.263 15.128 1.00 83.81 282 SER A N 1
ATOM 2300 C CA . SER A 1 282 ? 17.111 34.571 16.234 1.00 83.81 282 SER A CA 1
ATOM 2301 C C . SER A 1 282 ? 16.487 34.417 17.627 1.00 83.81 282 SER A C 1
ATOM 2303 O O . SER A 1 282 ? 17.216 34.390 18.612 1.00 83.81 282 SER A O 1
ATOM 2305 N N . CYS A 1 283 ? 15.159 34.255 17.733 1.00 78.62 283 CYS A N 1
ATOM 2306 C CA . CYS A 1 283 ? 14.515 33.885 18.999 1.00 78.62 283 CYS A CA 1
ATOM 2307 C C . CYS A 1 283 ? 14.802 32.434 19.434 1.00 78.62 283 CYS A C 1
ATOM 2309 O O . CYS A 1 283 ? 14.403 32.040 20.525 1.00 78.62 283 CYS A O 1
ATOM 2311 N N . GLY A 1 284 ? 15.463 31.636 18.588 1.00 70.75 284 GLY A N 1
ATOM 2312 C CA . GLY A 1 284 ? 15.946 30.296 18.921 1.00 70.75 284 GLY A CA 1
ATOM 2313 C C . GLY A 1 284 ? 14.896 29.188 18.869 1.00 70.75 284 GLY A C 1
ATOM 2314 O O . GLY A 1 284 ? 15.279 28.028 18.956 1.00 70.75 284 GLY A O 1
ATOM 2315 N N . VAL A 1 285 ? 13.611 29.519 18.691 1.00 75.19 285 VAL A N 1
ATOM 2316 C CA . VAL A 1 285 ? 12.517 28.542 18.581 1.00 75.19 285 VAL A CA 1
ATOM 2317 C C . VAL A 1 285 ? 12.600 27.804 17.248 1.00 75.19 285 VAL A C 1
ATOM 2319 O O . VAL A 1 285 ? 12.513 28.432 16.190 1.00 75.19 285 VAL A O 1
ATOM 2322 N N . THR A 1 286 ? 12.703 26.477 17.293 1.00 67.44 286 THR A N 1
ATOM 2323 C CA . THR A 1 286 ? 12.678 25.612 16.104 1.00 67.44 286 THR A CA 1
ATOM 2324 C C . THR A 1 286 ? 11.490 24.653 16.122 1.00 67.44 286 THR A C 1
ATOM 2326 O O . THR A 1 286 ? 10.930 24.347 17.175 1.00 67.44 286 THR A O 1
ATOM 2329 N N . GLN A 1 287 ? 11.119 24.147 14.942 1.00 58.28 287 GLN A N 1
ATOM 2330 C CA . GLN A 1 287 ? 10.079 23.127 14.805 1.00 58.28 287 GLN A CA 1
ATOM 2331 C C . GLN A 1 287 ? 10.407 21.874 15.633 1.00 58.28 287 GLN A C 1
ATOM 2333 O O . GLN A 1 287 ? 9.559 21.434 16.399 1.00 58.28 287 GLN A O 1
ATOM 2338 N N . HIS A 1 288 ? 11.656 21.402 15.583 1.00 50.78 288 HIS A N 1
ATOM 2339 C CA . HIS A 1 288 ? 12.127 20.260 16.370 1.00 50.78 288 HIS A CA 1
ATOM 2340 C C . HIS A 1 288 ? 12.002 20.485 17.881 1.00 50.78 288 HIS A C 1
ATOM 2342 O O . HIS A 1 288 ? 11.659 19.569 18.605 1.00 50.78 288 HIS A O 1
ATOM 2348 N N . GLN A 1 289 ? 12.233 21.699 18.391 1.00 58.91 289 GLN A N 1
ATOM 2349 C CA . GLN A 1 289 ? 12.071 21.980 19.824 1.00 58.91 289 GLN A CA 1
ATOM 2350 C C . GLN A 1 289 ? 10.605 22.025 20.262 1.00 58.91 289 GLN A C 1
ATOM 2352 O O . GLN A 1 289 ? 10.308 21.731 21.418 1.00 58.91 289 GLN A O 1
ATOM 2357 N N . ILE A 1 290 ? 9.692 22.436 19.378 1.00 55.41 290 ILE A N 1
ATOM 2358 C CA . ILE A 1 290 ? 8.252 22.361 19.645 1.00 55.41 290 ILE A CA 1
ATOM 2359 C C . ILE A 1 290 ? 7.794 20.905 19.564 1.00 55.41 290 ILE A C 1
ATOM 2361 O O . ILE A 1 290 ? 7.094 20.456 20.462 1.00 55.41 290 ILE A O 1
ATOM 2365 N N . GLU A 1 291 ? 8.235 20.160 18.553 1.00 48.31 291 GLU A N 1
ATOM 2366 C CA . GLU A 1 291 ? 7.945 18.733 18.386 1.00 48.31 291 GLU A CA 1
ATOM 2367 C C . GLU A 1 291 ? 8.524 17.906 19.537 1.00 48.31 291 GLU A C 1
ATOM 2369 O O . GLU A 1 291 ? 7.786 17.131 20.118 1.00 48.31 291 GLU A O 1
ATOM 2374 N N . GLU A 1 292 ? 9.752 18.160 19.993 1.00 48.00 292 GLU A N 1
ATOM 2375 C CA . GLU A 1 292 ? 10.329 17.529 21.187 1.00 48.00 292 GLU A CA 1
ATOM 2376 C C . GLU A 1 292 ? 9.625 17.941 22.480 1.00 48.00 292 GLU A C 1
ATOM 2378 O O . GLU A 1 292 ? 9.570 17.146 23.411 1.00 48.00 292 GLU A O 1
ATOM 2383 N N . LYS A 1 293 ? 9.112 19.174 22.595 1.00 53.19 293 LYS A N 1
ATOM 2384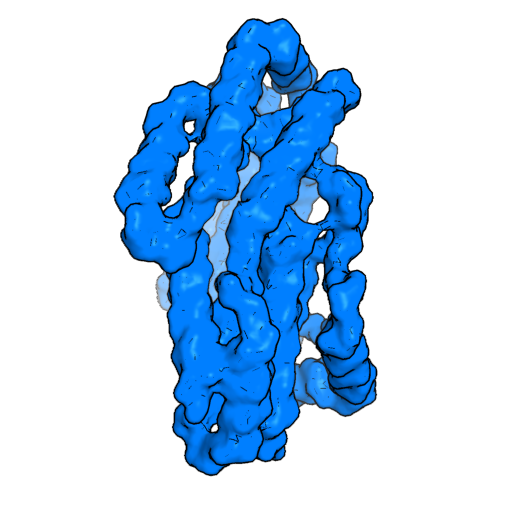 C CA . LYS A 1 293 ? 8.284 19.570 23.750 1.00 53.19 293 LYS A CA 1
ATOM 2385 C C . LYS A 1 293 ? 6.926 18.871 23.723 1.00 53.19 293 LYS A C 1
ATOM 2387 O O . LYS A 1 293 ? 6.405 18.548 24.781 1.00 53.19 293 LYS A O 1
ATOM 2392 N N . ILE A 1 294 ? 6.387 18.620 22.533 1.00 47.72 294 ILE A N 1
ATOM 2393 C CA . ILE A 1 294 ? 5.152 17.863 22.315 1.00 47.72 294 ILE A CA 1
ATOM 2394 C C . ILE A 1 294 ? 5.389 16.352 22.521 1.00 47.72 294 ILE A C 1
ATOM 2396 O O . ILE A 1 294 ? 4.534 15.692 23.096 1.00 47.72 294 ILE A O 1
ATOM 2400 N N . GLU A 1 295 ? 6.547 15.809 22.129 1.00 42.53 295 GLU A N 1
ATOM 2401 C CA . GLU A 1 295 ? 6.926 14.393 22.278 1.00 42.53 295 GLU A CA 1
ATOM 2402 C C . GLU A 1 295 ? 7.413 14.048 23.694 1.00 42.53 295 GLU A C 1
ATOM 2404 O O . GLU A 1 295 ? 7.090 12.981 24.210 1.00 42.53 295 GLU A O 1
ATOM 2409 N N . LYS A 1 296 ? 8.158 14.934 24.374 1.00 43.41 296 LYS A N 1
ATOM 2410 C CA . LYS A 1 296 ? 8.571 14.732 25.782 1.00 43.41 296 LYS A CA 1
ATOM 2411 C C . LYS A 1 296 ? 7.404 14.882 26.765 1.00 43.41 296 LYS A C 1
ATOM 2413 O O . LYS A 1 296 ? 7.494 14.372 27.878 1.00 43.41 296 LYS A O 1
ATOM 2418 N N . GLU A 1 297 ? 6.312 15.523 26.349 1.00 43.44 297 GLU A N 1
ATOM 2419 C CA . GLU A 1 297 ? 4.999 15.489 27.006 1.00 43.44 297 GLU A CA 1
ATOM 2420 C C . GLU A 1 297 ? 3.979 14.704 26.157 1.00 43.44 297 GLU A C 1
ATOM 2422 O O . GLU A 1 297 ? 2.838 15.151 25.996 1.00 43.44 297 GLU A O 1
ATOM 2427 N N . ASP A 1 298 ? 4.354 13.527 25.624 1.00 41.94 298 ASP A N 1
ATOM 2428 C CA . ASP A 1 298 ? 3.396 12.561 25.064 1.00 41.94 298 ASP A CA 1
ATOM 2429 C C . ASP A 1 298 ? 2.459 12.051 26.178 1.00 41.94 298 ASP A C 1
ATOM 2431 O O . ASP A 1 298 ? 2.610 11.002 26.802 1.00 41.94 298 ASP A O 1
ATOM 2435 N N . SER A 1 299 ? 1.488 12.908 26.459 1.00 47.72 299 SER A N 1
ATOM 2436 C CA . SER A 1 299 ? 0.408 12.836 27.426 1.00 47.72 299 SER A CA 1
ATOM 2437 C C . SER A 1 299 ? -0.816 12.158 26.812 1.00 47.72 299 SER A C 1
ATOM 2439 O O . SER A 1 299 ? -1.951 12.445 27.195 1.00 47.72 299 SER A O 1
ATOM 2441 N N . ARG A 1 300 ? -0.607 11.197 25.894 1.00 52.50 300 ARG A N 1
ATOM 2442 C CA . ARG A 1 300 ? -1.671 10.332 25.346 1.00 52.50 300 ARG A CA 1
ATOM 2443 C C . ARG A 1 300 ? -2.467 9.587 26.424 1.00 52.50 300 ARG A C 1
ATOM 2445 O O . ARG A 1 300 ? -3.532 9.053 26.137 1.00 52.50 300 ARG A O 1
ATOM 2452 N N . PHE A 1 301 ? -1.975 9.576 27.662 1.00 56.38 301 PHE A N 1
ATOM 2453 C CA . PHE A 1 301 ? -2.581 8.953 28.831 1.00 56.38 301 PHE A CA 1
ATOM 2454 C C . PHE A 1 301 ? -2.805 9.969 29.962 1.00 56.38 301 PHE A C 1
ATOM 2456 O O . PHE A 1 301 ? -2.124 9.952 30.989 1.00 56.38 301 PHE A O 1
ATOM 2463 N N . SER A 1 302 ? -3.777 10.876 29.807 1.00 64.12 302 SER A N 1
ATOM 2464 C CA . SER A 1 302 ? -4.252 11.632 30.973 1.00 64.12 302 SER A CA 1
ATOM 2465 C C . SER A 1 302 ? -4.896 10.653 31.973 1.00 64.12 302 SER A C 1
ATOM 2467 O O . SER A 1 302 ? -5.610 9.735 31.555 1.00 64.12 302 SER A O 1
ATOM 2469 N N . PRO A 1 303 ? -4.717 10.828 33.295 1.00 68.00 303 PRO A N 1
ATOM 2470 C CA . PRO A 1 303 ? -5.393 9.990 34.285 1.00 68.00 303 PRO A CA 1
ATOM 2471 C C . PRO A 1 303 ? -6.924 9.992 34.150 1.00 68.00 303 PRO A C 1
ATOM 2473 O O . PRO A 1 303 ? -7.581 9.038 34.572 1.00 68.00 303 PRO A O 1
ATOM 2476 N N . GLU A 1 304 ? -7.516 11.053 33.583 1.00 72.88 304 GLU A N 1
ATOM 2477 C CA . GLU A 1 304 ? -8.949 11.091 33.278 1.00 72.88 304 GLU A CA 1
ATOM 2478 C C . GLU A 1 304 ? -9.314 10.199 32.088 1.00 72.88 304 GLU A C 1
ATOM 2480 O O . GLU A 1 304 ? -10.317 9.485 32.158 1.00 72.88 304 GLU A O 1
ATOM 2485 N N . LEU A 1 305 ? -8.492 10.201 31.035 1.00 73.94 305 LEU A N 1
ATOM 2486 C CA . LEU A 1 305 ? -8.680 9.357 29.858 1.00 73.94 305 LEU A CA 1
ATOM 2487 C C . LEU A 1 305 ? -8.530 7.871 30.213 1.00 73.94 305 LEU A C 1
ATOM 2489 O O . LEU A 1 305 ? -9.392 7.076 29.848 1.00 73.94 305 LEU A O 1
ATOM 2493 N N . SER A 1 306 ? -7.536 7.498 31.024 1.00 72.75 306 SER A N 1
ATOM 2494 C CA . SER A 1 306 ? -7.376 6.113 31.500 1.00 72.75 306 SER A CA 1
ATOM 2495 C C . SER A 1 306 ? -8.607 5.626 32.263 1.00 72.75 306 SER A C 1
ATOM 2497 O O . SER A 1 306 ? -9.151 4.565 31.974 1.00 72.75 306 SER A O 1
ATOM 2499 N N . LYS A 1 307 ? -9.117 6.441 33.199 1.00 79.69 307 LYS A N 1
ATOM 2500 C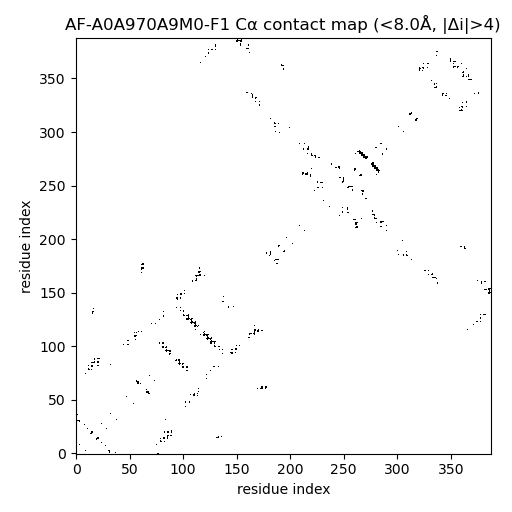 CA . LYS A 1 307 ? -10.323 6.104 33.974 1.00 79.69 307 LYS A CA 1
ATOM 2501 C C . LYS A 1 307 ? -11.560 5.979 33.093 1.00 79.69 307 LYS A C 1
ATOM 2503 O O . LYS A 1 307 ? -12.432 5.153 33.361 1.00 79.69 307 LYS A O 1
ATOM 2508 N N . ALA A 1 308 ? -11.671 6.824 32.074 1.00 81.69 308 ALA A N 1
ATOM 2509 C CA . ALA A 1 308 ? -12.758 6.759 31.116 1.00 81.69 308 ALA A CA 1
ATOM 2510 C C . ALA A 1 308 ? -12.726 5.479 30.279 1.00 81.69 308 ALA A C 1
ATOM 2512 O O . ALA A 1 308 ? -13.764 4.834 30.122 1.00 81.69 308 ALA A O 1
ATOM 2513 N N . ILE A 1 309 ? -11.544 5.110 29.792 1.00 81.81 309 ILE A N 1
ATOM 2514 C CA . ILE A 1 309 ? -11.310 3.876 29.047 1.00 81.81 309 ILE A CA 1
ATOM 2515 C C . ILE A 1 309 ? -11.649 2.670 29.925 1.00 81.81 309 ILE A C 1
ATOM 2517 O O . ILE A 1 309 ? -12.470 1.846 29.528 1.00 81.81 309 ILE A O 1
ATOM 2521 N N . ASP A 1 310 ? -11.132 2.616 31.153 1.00 82.88 310 ASP A N 1
ATOM 2522 C CA . ASP A 1 310 ? -11.418 1.532 32.100 1.00 82.88 310 ASP A CA 1
ATOM 2523 C C . ASP A 1 310 ? -12.916 1.404 32.393 1.00 82.88 310 ASP A C 1
ATOM 2525 O O . ASP A 1 310 ? -13.477 0.303 32.423 1.00 82.88 310 ASP A O 1
ATOM 2529 N N . LYS A 1 311 ? -13.596 2.539 32.598 1.00 86.69 311 LYS A N 1
ATOM 2530 C CA . LYS A 1 311 ? -15.046 2.572 32.816 1.00 86.69 311 LYS A CA 1
ATOM 2531 C C . LYS A 1 311 ? -15.803 2.072 31.588 1.00 86.69 311 LYS A C 1
ATOM 2533 O O . LYS A 1 311 ? -16.810 1.379 31.738 1.00 86.69 311 LYS A O 1
ATOM 2538 N N . TYR A 1 312 ? -15.351 2.437 30.392 1.00 87.31 312 TYR A N 1
ATOM 2539 C CA . TYR A 1 312 ? -15.958 2.006 29.143 1.00 87.31 312 TYR A CA 1
ATOM 2540 C C . TYR A 1 312 ? -15.775 0.505 28.916 1.00 87.31 312 TYR A C 1
ATOM 2542 O O . TYR A 1 312 ? -16.778 -0.170 28.696 1.00 87.31 312 TYR A O 1
ATOM 2550 N N . ILE A 1 313 ? -14.559 -0.032 29.063 1.00 86.94 313 ILE A N 1
ATOM 2551 C CA . ILE A 1 313 ? -14.261 -1.468 28.914 1.00 86.94 313 ILE A CA 1
ATOM 2552 C C . ILE A 1 313 ? -15.146 -2.305 29.852 1.00 86.94 313 ILE A C 1
ATOM 2554 O O . ILE A 1 313 ? -15.720 -3.310 29.441 1.00 86.94 313 ILE A O 1
ATOM 2558 N N . LYS A 1 314 ? -15.355 -1.846 31.093 1.00 88.75 314 LYS A N 1
ATOM 2559 C CA . LYS A 1 314 ? -16.209 -2.526 32.088 1.00 88.75 314 LYS A CA 1
ATOM 2560 C C . LYS A 1 314 ? -17.716 -2.310 31.881 1.00 88.75 314 LYS A C 1
ATOM 2562 O O . LYS A 1 314 ? -18.530 -2.819 32.652 1.00 88.75 314 LYS A O 1
ATOM 2567 N N . SER A 1 315 ? -18.124 -1.528 30.882 1.00 89.50 315 SER A N 1
ATOM 2568 C CA . SER A 1 315 ? -19.529 -1.177 30.665 1.00 89.50 315 SER A CA 1
ATOM 2569 C C . SER A 1 315 ? -20.295 -2.239 29.866 1.00 89.50 315 SER A C 1
ATOM 2571 O O . SER A 1 315 ? -19.765 -2.916 28.982 1.00 89.50 315 SER A O 1
ATOM 2573 N N . LYS A 1 316 ? -21.615 -2.313 30.094 1.00 92.88 316 LYS A N 1
ATOM 2574 C CA . LYS A 1 316 ? -22.526 -3.097 29.238 1.00 92.88 316 LYS A CA 1
ATOM 2575 C C . LYS A 1 316 ? -22.535 -2.591 27.788 1.00 92.88 316 LYS A C 1
ATOM 2577 O O . LYS A 1 316 ? -22.792 -3.374 26.876 1.00 92.88 316 LYS A O 1
ATOM 2582 N N . THR A 1 317 ? -22.243 -1.304 27.582 1.00 90.06 317 THR A N 1
ATOM 2583 C CA . THR A 1 317 ? -22.136 -0.688 26.255 1.00 90.06 317 THR A CA 1
ATOM 2584 C C . THR A 1 317 ? -21.000 -1.313 25.461 1.00 90.06 317 THR A C 1
ATOM 2586 O O . THR A 1 317 ? -21.253 -1.796 24.367 1.00 90.06 317 THR A O 1
ATOM 2589 N N . PHE A 1 318 ? -19.797 -1.416 26.034 1.00 89.94 318 PHE A N 1
ATOM 2590 C CA . PHE A 1 318 ? -18.659 -2.055 25.368 1.00 89.94 318 PHE A CA 1
ATOM 2591 C C . PHE A 1 318 ? -18.949 -3.512 24.999 1.00 89.94 318 PHE A C 1
ATOM 2593 O O . PHE A 1 318 ? -18.683 -3.926 23.877 1.00 89.94 318 PHE A O 1
ATOM 2600 N N . THR A 1 319 ? -19.583 -4.276 25.894 1.00 90.62 319 THR A N 1
ATOM 2601 C CA . THR A 1 319 ? -19.968 -5.670 25.600 1.00 90.62 319 THR A CA 1
ATOM 2602 C C . THR A 1 319 ? -20.926 -5.758 24.405 1.00 90.62 319 THR A C 1
ATOM 2604 O O . THR A 1 319 ? -20.754 -6.604 23.525 1.00 90.62 319 THR A O 1
ATOM 2607 N N . LYS A 1 320 ? -21.929 -4.869 24.347 1.00 93.50 320 LYS A N 1
ATOM 2608 C CA . LYS A 1 320 ? -22.871 -4.787 23.223 1.00 93.50 320 LYS A CA 1
ATOM 2609 C C . LYS A 1 320 ? -22.166 -4.359 21.935 1.00 93.50 320 LYS A C 1
ATOM 2611 O O . LYS A 1 320 ? -22.361 -4.997 20.904 1.00 93.50 320 LYS A O 1
ATOM 2616 N N . GLU A 1 321 ? -21.349 -3.311 22.002 1.00 92.88 321 GLU A N 1
ATOM 2617 C CA . GLU A 1 321 ? -20.658 -2.760 20.839 1.00 92.88 321 GLU A CA 1
ATOM 2618 C C . GLU A 1 321 ? -19.637 -3.741 20.261 1.00 92.88 321 GLU A C 1
ATOM 2620 O O . GLU A 1 321 ? -19.569 -3.892 19.042 1.00 92.88 321 GLU A O 1
ATOM 2625 N N . LYS A 1 322 ? -18.903 -4.461 21.122 1.00 92.56 322 LYS A N 1
ATOM 2626 C CA . LYS A 1 322 ? -17.978 -5.535 20.738 1.00 92.56 322 LYS A CA 1
ATOM 2627 C C . LYS A 1 322 ? -18.722 -6.636 19.994 1.00 92.56 322 LYS A C 1
ATOM 2629 O O . LYS A 1 322 ? -18.282 -7.050 18.929 1.00 92.56 322 LYS A O 1
ATOM 2634 N N . LYS A 1 323 ? -19.865 -7.095 20.516 1.00 94.19 323 LYS A N 1
ATOM 2635 C CA . LYS A 1 323 ? -20.666 -8.139 19.857 1.00 94.19 323 LYS A CA 1
ATOM 2636 C C . LYS A 1 323 ? -21.110 -7.713 18.455 1.00 94.19 323 LYS A C 1
ATOM 2638 O O . LYS A 1 323 ? -20.939 -8.480 17.514 1.00 94.19 323 LYS A O 1
ATOM 2643 N N . GLU A 1 324 ? -21.640 -6.500 18.322 1.00 94.38 324 GLU A N 1
ATOM 2644 C CA . GLU A 1 324 ? -22.060 -5.953 17.028 1.00 94.38 324 GLU A CA 1
ATOM 2645 C C . GLU A 1 324 ? -20.869 -5.796 16.067 1.00 94.38 324 GLU A C 1
ATOM 2647 O O . GLU A 1 324 ? -20.973 -6.193 14.910 1.00 94.38 324 GLU A O 1
ATOM 2652 N N . LEU A 1 325 ? -19.705 -5.328 16.536 1.00 93.38 325 LEU A N 1
ATOM 2653 C CA . LEU A 1 325 ? -18.484 -5.274 15.723 1.00 93.38 325 LEU A CA 1
ATOM 2654 C C . LEU A 1 325 ? -18.122 -6.649 15.141 1.00 93.38 325 LEU A C 1
ATOM 2656 O O . LEU A 1 325 ? -17.823 -6.762 13.952 1.00 93.38 325 LEU A O 1
ATOM 2660 N N . MET A 1 326 ? -18.184 -7.703 15.958 1.00 93.12 326 MET A N 1
ATOM 2661 C CA . MET A 1 326 ? -17.898 -9.063 15.494 1.00 93.12 326 MET A CA 1
ATOM 2662 C C . MET A 1 326 ? -18.916 -9.557 14.458 1.00 93.12 326 MET A C 1
ATOM 2664 O O . MET A 1 326 ? -18.567 -10.342 13.578 1.00 93.12 326 MET A O 1
ATOM 2668 N N . GLU A 1 327 ? -20.172 -9.112 14.530 1.00 94.44 327 GLU A N 1
ATOM 2669 C CA . GLU A 1 327 ? -21.185 -9.403 13.508 1.00 94.44 327 GLU A CA 1
ATOM 2670 C C . GLU A 1 327 ? -20.857 -8.702 12.179 1.00 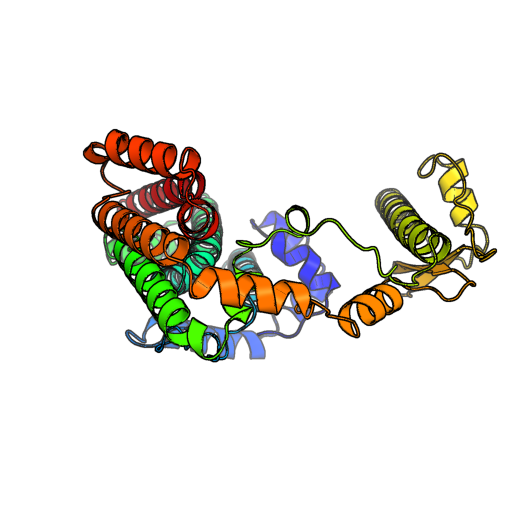94.44 327 GLU A C 1
ATOM 2672 O O . GLU A 1 327 ? -20.953 -9.336 11.127 1.00 94.44 327 GLU A O 1
ATOM 2677 N N . PHE A 1 328 ? -20.373 -7.454 12.218 1.00 93.94 328 PHE A N 1
ATOM 2678 C CA . PHE A 1 328 ? -19.881 -6.753 11.025 1.00 93.94 328 PHE A CA 1
ATOM 2679 C C . PHE A 1 328 ? -18.688 -7.473 10.381 1.00 93.94 328 PHE A C 1
ATOM 2681 O O . PHE A 1 328 ? -18.694 -7.669 9.168 1.00 93.94 328 PHE A O 1
ATOM 2688 N N . TYR A 1 329 ? -17.707 -7.933 11.164 1.00 91.69 329 TYR A N 1
ATOM 2689 C CA . TYR A 1 329 ? -16.579 -8.709 10.626 1.00 91.69 329 TYR A CA 1
ATOM 2690 C C . TYR A 1 329 ? -17.016 -10.042 10.006 1.00 91.69 329 TYR A C 1
ATOM 2692 O O . TYR A 1 329 ? -16.520 -10.428 8.945 1.00 91.69 329 TYR A O 1
ATOM 2700 N N . LYS A 1 330 ? -17.983 -10.740 10.617 1.00 91.69 330 LYS A N 1
ATOM 2701 C CA . LYS A 1 330 ? -18.558 -11.969 10.042 1.00 91.69 330 LYS A CA 1
ATOM 2702 C C . LYS A 1 330 ? -19.229 -11.711 8.697 1.00 91.69 330 LYS A C 1
ATOM 2704 O O . LYS A 1 330 ? -19.012 -12.484 7.769 1.00 91.69 330 LYS A O 1
ATOM 2709 N N . GLU A 1 331 ? -20.018 -10.644 8.591 1.00 91.88 331 GLU A N 1
ATOM 2710 C CA . GLU A 1 331 ? -20.644 -10.233 7.331 1.00 91.88 331 GLU A CA 1
ATOM 2711 C C . GLU A 1 331 ? -19.581 -9.861 6.288 1.00 91.88 331 GLU A C 1
ATOM 2713 O O . GLU A 1 331 ? -19.618 -10.368 5.169 1.00 91.88 331 GLU A O 1
ATOM 2718 N N . GLN A 1 332 ? -18.580 -9.062 6.669 1.00 89.31 332 GLN A N 1
ATOM 2719 C CA . GLN A 1 332 ? -17.494 -8.635 5.785 1.00 89.31 332 GLN A CA 1
ATOM 2720 C C . GLN A 1 332 ? -16.702 -9.813 5.207 1.00 89.31 332 GLN A C 1
ATOM 2722 O O . GLN A 1 332 ? -16.383 -9.821 4.020 1.00 89.31 332 GLN A O 1
ATOM 2727 N N . ASN A 1 333 ? -16.424 -10.834 6.021 1.00 88.50 333 ASN A N 1
ATOM 2728 C CA . ASN A 1 333 ? -15.701 -12.039 5.607 1.00 88.50 333 ASN A CA 1
ATOM 2729 C C . ASN A 1 333 ? -16.470 -12.916 4.604 1.00 88.50 333 ASN A C 1
ATOM 2731 O O . ASN A 1 333 ? -15.867 -13.779 3.961 1.00 88.50 333 ASN A O 1
ATOM 2735 N N . GLN A 1 334 ? -17.781 -12.710 4.461 1.00 89.44 334 GLN A N 1
ATOM 2736 C CA . GLN A 1 334 ? -18.618 -13.412 3.485 1.00 89.44 334 GLN A CA 1
ATOM 2737 C C . GLN A 1 334 ? -18.718 -12.673 2.146 1.00 89.44 334 GLN A C 1
ATOM 2739 O O . GLN A 1 334 ? -19.204 -13.256 1.179 1.00 89.44 334 GLN A O 1
ATOM 2744 N N . LEU A 1 335 ? -18.271 -11.415 2.072 1.00 88.81 335 LEU A N 1
ATOM 2745 C CA . LEU A 1 335 ? -18.346 -10.621 0.851 1.00 88.81 335 LEU A CA 1
ATOM 2746 C C . LEU A 1 335 ? -17.285 -11.068 -0.156 1.00 88.81 335 LEU A C 1
ATOM 2748 O O . LEU A 1 335 ? -16.086 -11.087 0.142 1.00 88.81 335 LEU A O 1
ATOM 2752 N N . ASP A 1 336 ? -17.713 -11.350 -1.385 1.00 89.62 336 ASP A N 1
ATOM 2753 C CA . ASP A 1 336 ? -16.798 -11.454 -2.510 1.00 89.62 336 ASP A CA 1
ATOM 2754 C C . ASP A 1 336 ? -16.658 -10.105 -3.213 1.00 89.62 336 ASP A C 1
ATOM 2756 O O . ASP A 1 336 ? -17.457 -9.722 -4.066 1.00 89.62 336 ASP A O 1
ATOM 2760 N N . ILE A 1 337 ? -15.596 -9.375 -2.873 1.00 90.00 337 ILE A N 1
ATOM 2761 C CA . ILE A 1 337 ? -15.354 -8.058 -3.460 1.00 90.00 337 ILE A CA 1
ATOM 2762 C C . ILE A 1 337 ? -14.980 -8.110 -4.944 1.00 90.00 337 ILE A C 1
ATOM 2764 O O . ILE A 1 337 ? -14.943 -7.054 -5.565 1.00 90.00 337 ILE A O 1
ATOM 2768 N N . TYR A 1 338 ? -14.692 -9.274 -5.527 1.00 90.69 338 TYR A N 1
ATOM 2769 C CA . TYR A 1 338 ? -14.343 -9.407 -6.944 1.00 90.69 338 TYR A CA 1
ATOM 2770 C C . TYR A 1 338 ? -15.531 -9.857 -7.804 1.00 90.69 338 TYR A C 1
ATOM 2772 O O . TYR A 1 338 ? -15.469 -9.759 -9.030 1.00 90.69 338 TYR A O 1
ATOM 2780 N N . SER A 1 339 ? -16.623 -10.304 -7.180 1.00 89.19 339 SER A N 1
ATOM 2781 C CA . SER A 1 339 ? -17.841 -10.730 -7.864 1.00 89.19 339 SER A CA 1
ATOM 2782 C C . SER A 1 339 ? -18.790 -9.558 -8.105 1.00 89.19 339 SER A C 1
AT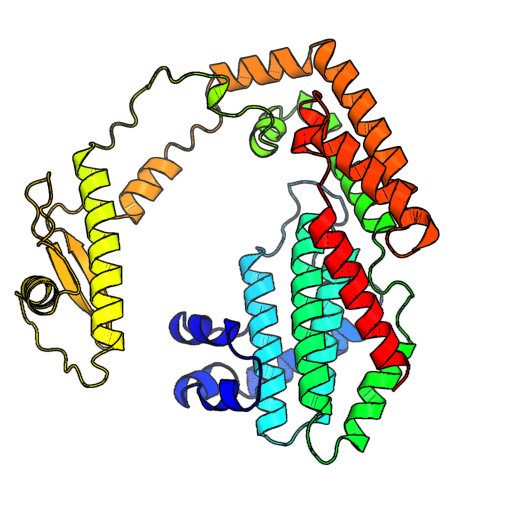OM 2784 O O . SER A 1 339 ? -19.276 -8.939 -7.161 1.00 89.19 339 SER A O 1
ATOM 2786 N N . ALA A 1 340 ? -19.141 -9.312 -9.370 1.00 84.88 340 ALA A N 1
ATOM 2787 C CA . ALA A 1 340 ? -20.163 -8.324 -9.727 1.00 84.88 340 ALA A CA 1
ATOM 2788 C C . ALA A 1 340 ? -21.546 -8.658 -9.129 1.00 84.88 340 ALA A C 1
ATOM 2790 O O . ALA A 1 340 ? -22.341 -7.763 -8.855 1.00 84.88 340 ALA A O 1
ATOM 2791 N N . ALA A 1 341 ? -21.835 -9.943 -8.884 1.00 85.38 341 ALA A N 1
ATOM 2792 C CA . ALA A 1 341 ? -23.094 -10.374 -8.270 1.00 85.38 341 ALA A CA 1
ATOM 2793 C C . ALA A 1 341 ? -23.236 -9.911 -6.807 1.00 85.38 341 ALA A C 1
ATOM 2795 O O . ALA A 1 341 ? -24.352 -9.830 -6.291 1.00 85.38 341 ALA A O 1
ATOM 2796 N N . ASP A 1 342 ? -22.120 -9.584 -6.151 1.00 86.62 342 ASP A N 1
ATOM 2797 C CA . ASP A 1 342 ? -22.089 -9.136 -4.761 1.00 86.62 342 ASP A CA 1
ATOM 2798 C C . ASP A 1 342 ? -21.970 -7.607 -4.620 1.00 86.62 342 ASP A C 1
ATOM 2800 O O . ASP A 1 342 ? -21.997 -7.111 -3.495 1.00 86.62 342 ASP A O 1
ATOM 2804 N N . ASP A 1 343 ? -21.937 -6.838 -5.716 1.00 88.31 343 ASP A N 1
ATOM 2805 C CA . ASP A 1 343 ? -21.796 -5.369 -5.692 1.00 88.31 343 ASP A CA 1
ATOM 2806 C C . ASP A 1 343 ? -22.840 -4.697 -4.797 1.00 88.31 343 ASP A C 1
ATOM 2808 O O . ASP A 1 343 ? -22.500 -3.932 -3.895 1.00 88.31 343 ASP A O 1
ATOM 2812 N N . SER A 1 344 ? -24.111 -5.071 -4.961 1.00 89.81 344 SER A N 1
ATOM 2813 C CA . SER A 1 344 ? -25.196 -4.535 -4.134 1.00 89.81 344 SER A CA 1
ATOM 2814 C C . SER A 1 344 ? -25.037 -4.896 -2.649 1.00 89.81 344 SER A C 1
ATOM 2816 O O . SER A 1 344 ? -25.366 -4.093 -1.771 1.00 89.81 344 SER A O 1
ATOM 2818 N N . LYS A 1 345 ? -24.498 -6.085 -2.339 1.00 91.62 345 LYS A N 1
ATOM 2819 C CA . LYS A 1 345 ? -24.236 -6.504 -0.953 1.00 91.62 345 LYS A CA 1
ATOM 2820 C C . LYS A 1 345 ? -23.094 -5.693 -0.349 1.00 91.62 345 LYS A C 1
ATOM 2822 O O . LYS A 1 345 ? -23.227 -5.215 0.775 1.00 91.62 345 LYS A O 1
ATOM 2827 N N . VAL A 1 346 ? -22.015 -5.495 -1.106 1.00 90.06 346 VAL A N 1
ATOM 2828 C CA . VAL A 1 346 ? -20.855 -4.688 -0.706 1.00 90.06 346 VAL A CA 1
ATOM 2829 C C . VAL A 1 346 ? -21.268 -3.236 -0.456 1.00 90.06 346 VAL A C 1
ATOM 2831 O O . VAL A 1 346 ? -20.950 -2.681 0.594 1.00 90.06 346 VAL A O 1
ATOM 2834 N N . GLU A 1 347 ? -22.034 -2.628 -1.361 1.00 90.38 347 GLU A N 1
ATOM 2835 C CA . GLU A 1 347 ? -22.535 -1.258 -1.198 1.00 90.38 347 GLU A CA 1
ATOM 2836 C C . GLU A 1 347 ? -23.433 -1.117 0.035 1.00 90.38 347 GLU A C 1
ATOM 2838 O O . GLU A 1 347 ? -23.279 -0.182 0.827 1.00 90.38 347 GLU A O 1
ATOM 2843 N N . LYS A 1 348 ? -24.344 -2.077 0.243 1.00 92.31 348 LYS A N 1
ATOM 2844 C CA . LYS A 1 348 ? -25.220 -2.101 1.419 1.00 92.31 348 LYS A CA 1
ATOM 2845 C C . LYS A 1 348 ? -24.422 -2.246 2.716 1.00 92.31 348 LYS A C 1
ATOM 2847 O O . LYS A 1 348 ? -24.757 -1.575 3.695 1.00 92.31 348 LYS A O 1
ATOM 2852 N N . PHE A 1 349 ? -23.385 -3.082 2.726 1.00 92.12 349 PHE A N 1
ATOM 2853 C CA . PHE A 1 349 ? -22.481 -3.240 3.863 1.00 92.12 349 PHE A CA 1
ATOM 2854 C C . PHE A 1 349 ? -21.743 -1.932 4.172 1.00 92.12 349 PHE A C 1
ATOM 2856 O O . PHE A 1 349 ? -21.833 -1.431 5.291 1.00 92.12 349 PHE A O 1
ATOM 2863 N N . ILE A 1 350 ? -21.099 -1.318 3.171 1.00 89.75 350 ILE A N 1
ATOM 2864 C CA . ILE A 1 350 ? -20.367 -0.049 3.326 1.00 89.75 350 ILE A CA 1
ATOM 2865 C C . ILE A 1 350 ? -21.286 1.049 3.870 1.00 89.75 350 ILE A C 1
ATOM 2867 O O . ILE A 1 350 ? -20.901 1.791 4.774 1.00 89.75 350 ILE A O 1
ATOM 2871 N N . ARG A 1 351 ? -22.516 1.147 3.352 1.00 90.75 351 ARG A N 1
ATOM 2872 C CA . ARG A 1 351 ? -23.501 2.116 3.842 1.00 90.75 351 ARG A CA 1
ATOM 2873 C C . ARG A 1 351 ? -23.846 1.874 5.313 1.00 90.75 351 ARG A C 1
ATOM 2875 O O . ARG A 1 351 ? -23.819 2.817 6.094 1.00 90.75 351 ARG A O 1
ATOM 2882 N N . ARG A 1 352 ? -24.092 0.621 5.709 1.00 92.06 352 ARG A N 1
ATOM 2883 C CA . ARG A 1 352 ? -24.375 0.262 7.110 1.00 92.06 352 ARG A CA 1
ATOM 2884 C C . ARG A 1 352 ? -23.215 0.563 8.053 1.00 92.06 352 ARG A C 1
ATOM 2886 O O . ARG A 1 352 ? -23.471 0.964 9.182 1.00 92.06 352 ARG A O 1
ATOM 2893 N N . VAL A 1 353 ? -21.970 0.381 7.608 1.00 90.62 353 VAL A N 1
ATOM 2894 C CA . VAL A 1 353 ? -20.789 0.780 8.390 1.00 90.62 353 VAL A CA 1
ATOM 2895 C C . VAL A 1 353 ? -20.794 2.295 8.596 1.00 90.62 353 VAL A C 1
ATOM 2897 O O . VAL A 1 353 ? -20.723 2.738 9.733 1.00 90.62 353 VAL A O 1
ATOM 2900 N N . LYS A 1 354 ? -20.971 3.088 7.527 1.00 87.00 354 LYS A N 1
ATOM 2901 C CA . LYS A 1 354 ? -21.006 4.566 7.593 1.00 87.00 354 LYS A CA 1
ATOM 2902 C C . LYS A 1 354 ? -22.149 5.113 8.463 1.00 87.00 354 LYS A C 1
ATOM 2904 O O . LYS A 1 354 ? -21.996 6.156 9.089 1.00 87.00 354 LYS A O 1
ATOM 2909 N N . GLU A 1 355 ? -23.295 4.438 8.472 1.00 90.50 355 GLU A N 1
ATOM 2910 C CA . GLU A 1 355 ? -24.495 4.834 9.226 1.00 90.50 355 GLU A CA 1
ATOM 2911 C C . GLU A 1 355 ? -24.518 4.290 10.664 1.00 90.50 355 GLU A C 1
ATOM 2913 O O . GLU A 1 355 ? -25.438 4.601 11.430 1.00 90.50 355 GLU A O 1
ATOM 2918 N N . SER A 1 356 ? -23.534 3.469 11.048 1.00 90.31 356 SER A N 1
ATOM 2919 C CA . SER A 1 356 ? -23.502 2.859 12.370 1.00 90.31 356 SER A CA 1
ATOM 2920 C C . SER A 1 356 ? -23.353 3.919 13.461 1.00 90.31 356 SER A C 1
ATOM 2922 O O . SER A 1 356 ? -22.619 4.896 13.332 1.00 90.31 356 SER A O 1
ATOM 2924 N N . LYS A 1 357 ? -24.057 3.730 14.579 1.00 89.19 357 LYS A N 1
ATOM 2925 C CA . LYS A 1 357 ? -23.885 4.557 15.789 1.00 89.19 357 LYS A CA 1
ATOM 2926 C C . LYS A 1 357 ? -22.891 3.942 16.775 1.00 89.19 357 LYS A C 1
ATOM 2928 O O . LYS A 1 357 ? -22.589 4.558 17.793 1.00 89.19 357 LYS A O 1
ATOM 2933 N N . ASN A 1 358 ? -22.421 2.732 16.492 1.00 88.94 358 ASN A N 1
ATOM 2934 C CA . ASN A 1 358 ? -21.488 1.992 17.326 1.00 88.94 358 ASN A CA 1
ATOM 2935 C C . ASN A 1 358 ? -20.072 2.559 17.140 1.00 88.94 358 ASN A C 1
ATOM 2937 O O . ASN A 1 358 ? -19.568 2.636 16.014 1.00 88.94 358 ASN A O 1
ATOM 2941 N N . LYS A 1 359 ? -19.434 2.973 18.245 1.00 84.81 359 LYS A N 1
ATOM 2942 C CA . LYS A 1 359 ? -18.121 3.627 18.196 1.00 84.81 359 LYS A CA 1
ATOM 2943 C C . LYS A 1 359 ? -17.045 2.658 17.723 1.00 84.81 359 LYS A C 1
ATOM 2945 O O . LYS A 1 359 ? -16.168 3.066 16.966 1.00 84.81 359 LYS A O 1
ATOM 2950 N N . LEU A 1 360 ? -17.116 1.392 18.126 1.00 8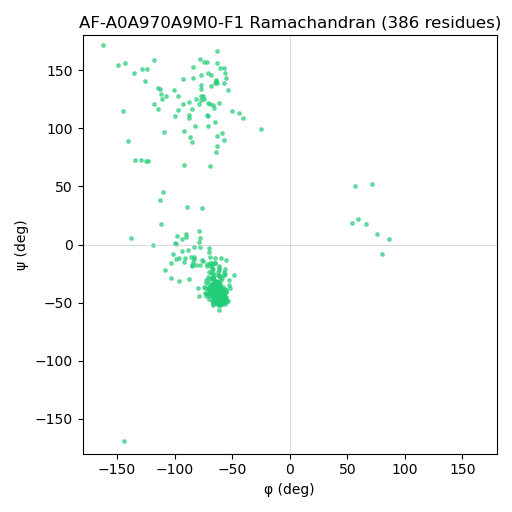7.31 360 LEU A N 1
ATOM 2951 C CA . LEU A 1 360 ? -16.178 0.375 17.659 1.00 87.31 360 LEU A CA 1
ATOM 2952 C C . LEU A 1 360 ? -16.333 0.124 16.158 1.00 87.31 360 LEU A C 1
ATOM 2954 O O . LEU A 1 360 ? -15.333 0.095 15.453 1.00 87.31 360 LEU A O 1
ATOM 2958 N N . VAL A 1 361 ? -17.561 0.013 15.646 1.00 88.25 361 VAL A N 1
ATOM 2959 C CA . VAL A 1 361 ? -17.797 -0.204 14.206 1.00 88.25 361 VAL A CA 1
ATOM 2960 C C . VAL A 1 361 ? -17.245 0.953 13.376 1.00 88.25 361 VAL A C 1
ATOM 2962 O O . VAL A 1 361 ? -16.499 0.718 12.433 1.00 88.25 361 VAL A O 1
ATOM 2965 N N . ASN A 1 362 ? -17.540 2.195 13.760 1.00 83.69 362 ASN A N 1
ATOM 2966 C CA . ASN A 1 362 ? -17.106 3.372 13.002 1.00 83.69 362 ASN A CA 1
ATOM 2967 C C . ASN A 1 362 ? -15.588 3.586 12.969 1.00 83.69 362 ASN A C 1
ATOM 2969 O O . ASN A 1 362 ? -15.101 4.232 12.044 1.00 83.69 362 ASN A O 1
ATOM 2973 N N . ASN A 1 363 ? -14.856 3.103 13.976 1.00 82.00 363 ASN A N 1
ATOM 2974 C CA . ASN A 1 363 ? -13.409 3.312 14.066 1.00 82.00 363 ASN A CA 1
ATOM 2975 C C . ASN A 1 363 ? -12.592 2.072 13.678 1.00 82.00 363 ASN A C 1
ATOM 2977 O O . ASN A 1 363 ? -11.475 2.221 13.194 1.00 82.00 363 ASN A O 1
ATOM 2981 N N . LEU A 1 364 ? -13.132 0.865 13.874 1.00 83.94 364 LEU A N 1
ATOM 2982 C CA . LEU A 1 364 ? -12.401 -0.389 13.675 1.00 83.94 364 LEU A CA 1
ATOM 2983 C C . LEU A 1 364 ? -12.849 -1.170 12.440 1.00 83.94 364 LEU A C 1
ATOM 2985 O O . LEU A 1 364 ? -12.072 -1.982 11.955 1.00 83.94 364 LEU A O 1
ATOM 2989 N N . VAL A 1 365 ? -14.062 -0.961 11.909 1.00 82.94 365 VAL A N 1
ATOM 2990 C CA . VAL A 1 365 ? -14.435 -1.566 10.619 1.00 82.94 365 VAL A CA 1
ATOM 2991 C C . VAL A 1 365 ? -13.933 -0.668 9.506 1.00 82.94 365 VAL A C 1
ATOM 2993 O O . VAL A 1 365 ? -14.370 0.471 9.340 1.00 82.94 365 VAL A O 1
ATOM 2996 N N . PHE A 1 366 ? -13.016 -1.199 8.708 1.00 72.69 366 PHE A N 1
ATOM 2997 C CA . PHE A 1 366 ? -12.432 -0.439 7.621 1.00 72.69 366 PHE A CA 1
ATOM 2998 C C . PHE A 1 366 ? -13.461 -0.114 6.530 1.00 72.69 366 PHE A C 1
ATOM 3000 O O . PHE A 1 366 ? -14.004 -1.005 5.871 1.00 72.69 366 PHE A O 1
ATOM 3007 N N . ASN A 1 367 ? -13.674 1.180 6.280 1.00 70.69 367 ASN A N 1
ATOM 3008 C CA . ASN A 1 367 ? -14.436 1.643 5.126 1.00 70.69 367 ASN A CA 1
ATOM 3009 C C . ASN A 1 367 ? -13.628 1.405 3.841 1.00 70.69 367 ASN A C 1
ATOM 3011 O O . ASN A 1 367 ? -12.700 2.141 3.504 1.00 70.69 367 ASN A O 1
ATOM 3015 N N . SER A 1 368 ? -14.004 0.356 3.122 1.00 70.19 368 SER A N 1
ATOM 3016 C CA . SER A 1 368 ? -13.205 -0.243 2.063 1.00 70.19 368 SER A CA 1
ATOM 3017 C C . SER A 1 368 ? -13.500 0.272 0.658 1.00 70.19 368 SER A C 1
ATOM 3019 O O . SER A 1 368 ? -12.900 -0.230 -0.284 1.00 70.19 368 SER A O 1
ATOM 3021 N N . GLU A 1 369 ? -14.366 1.272 0.470 1.00 79.38 369 GLU A N 1
ATOM 3022 C CA . GLU A 1 369 ? -14.865 1.634 -0.867 1.00 79.38 369 GLU A CA 1
ATOM 3023 C C . GLU A 1 369 ? -13.745 1.956 -1.877 1.00 79.38 369 GLU A C 1
ATOM 3025 O O . GLU A 1 369 ? -13.691 1.378 -2.965 1.00 79.38 369 GLU A O 1
ATOM 3030 N N . GLY A 1 370 ? -12.813 2.843 -1.508 1.00 81.50 370 GLY A N 1
ATOM 3031 C CA . GLY A 1 370 ? -11.676 3.196 -2.365 1.00 81.50 370 GLY A CA 1
ATOM 3032 C C . GLY A 1 370 ? -10.710 2.027 -2.574 1.00 81.50 370 GLY A C 1
ATOM 3033 O O . GLY A 1 370 ? -10.222 1.808 -3.682 1.00 81.50 370 GLY A O 1
ATOM 3034 N N . LEU A 1 371 ? -10.487 1.229 -1.528 1.00 82.94 371 LEU A N 1
ATOM 3035 C CA . LEU A 1 371 ? -9.596 0.074 -1.581 1.00 82.94 371 LEU A CA 1
ATOM 3036 C C . LEU A 1 371 ? -10.169 -1.055 -2.448 1.00 82.94 371 LEU A C 1
ATOM 3038 O O . LEU A 1 371 ? -9.436 -1.644 -3.230 1.00 82.94 371 LEU A O 1
ATOM 3042 N N . ILE A 1 372 ? -11.473 -1.325 -2.374 1.00 87.75 372 ILE A N 1
ATOM 3043 C CA . ILE A 1 372 ? -12.160 -2.318 -3.210 1.00 87.75 372 ILE A CA 1
ATOM 3044 C C . ILE A 1 372 ? -12.069 -1.917 -4.680 1.00 87.75 372 ILE A C 1
ATOM 3046 O O . ILE A 1 372 ? -11.694 -2.739 -5.515 1.00 87.75 372 ILE A O 1
ATOM 3050 N N . LYS A 1 373 ? -12.351 -0.646 -5.002 1.00 88.94 373 LYS A N 1
ATOM 3051 C CA . LYS A 1 373 ? -12.202 -0.114 -6.367 1.00 88.94 373 LYS A CA 1
ATOM 3052 C C . LYS A 1 373 ? -10.776 -0.321 -6.884 1.00 88.94 373 LYS A C 1
ATOM 3054 O O . LYS A 1 373 ? -10.592 -0.812 -7.998 1.00 88.94 373 LYS A O 1
ATOM 3059 N N . ARG A 1 374 ? -9.775 -0.022 -6.050 1.00 89.31 374 ARG A N 1
ATOM 3060 C CA . ARG A 1 374 ? -8.360 -0.265 -6.351 1.00 89.31 374 ARG A CA 1
ATOM 3061 C C . ARG A 1 374 ? -8.059 -1.747 -6.588 1.00 89.31 374 ARG A C 1
ATOM 3063 O O . ARG A 1 374 ? -7.488 -2.080 -7.619 1.00 89.31 374 ARG A O 1
ATOM 3070 N N . LEU A 1 375 ? -8.469 -2.644 -5.693 1.00 92.12 375 LEU A N 1
ATOM 3071 C CA . LEU A 1 375 ? -8.215 -4.085 -5.827 1.00 92.12 375 LEU A CA 1
ATOM 3072 C C . LEU A 1 375 ? -8.862 -4.675 -7.086 1.00 92.12 375 LEU A C 1
ATOM 3074 O O . LEU A 1 375 ? -8.224 -5.454 -7.791 1.00 92.12 375 LEU A O 1
ATOM 3078 N N . ARG A 1 376 ? -10.085 -4.253 -7.430 1.00 93.38 376 ARG A N 1
ATOM 3079 C CA . ARG A 1 376 ? -10.737 -4.627 -8.698 1.00 93.38 376 ARG A CA 1
ATOM 3080 C C . ARG A 1 376 ? -9.959 -4.125 -9.912 1.00 93.38 376 ARG A C 1
ATOM 3082 O O . ARG A 1 376 ? -9.786 -4.866 -10.876 1.00 93.38 376 ARG A O 1
ATOM 3089 N N . SER A 1 377 ? -9.480 -2.881 -9.864 1.00 94.56 377 SER A N 1
ATOM 3090 C CA . SER A 1 377 ? -8.655 -2.292 -10.925 1.00 94.56 377 SER A CA 1
ATOM 3091 C C . SER A 1 377 ? -7.354 -3.077 -11.125 1.00 94.56 377 SER A C 1
ATOM 3093 O O . SER A 1 377 ? -7.029 -3.460 -12.249 1.00 94.56 377 SER A O 1
ATOM 3095 N N . ILE A 1 378 ? -6.657 -3.397 -10.031 1.00 95.62 378 ILE A N 1
ATOM 3096 C CA . ILE A 1 378 ? -5.450 -4.232 -10.034 1.00 95.62 378 ILE A CA 1
ATOM 3097 C C . ILE A 1 378 ? -5.754 -5.599 -10.648 1.00 95.62 378 ILE A C 1
ATOM 3099 O O . ILE A 1 378 ? -5.062 -6.006 -11.577 1.00 95.62 378 ILE A O 1
ATOM 3103 N N . GLN A 1 379 ? -6.815 -6.277 -10.200 1.00 95.94 379 GLN A N 1
ATOM 3104 C CA . GLN A 1 379 ? -7.185 -7.595 -10.718 1.00 95.94 379 GLN A CA 1
ATOM 3105 C C . GLN A 1 379 ? -7.495 -7.558 -12.222 1.00 95.94 379 GLN A C 1
ATOM 3107 O O . GLN A 1 379 ? -6.992 -8.387 -12.974 1.00 95.94 379 GLN A O 1
ATOM 3112 N N . LYS A 1 380 ? -8.235 -6.548 -12.696 1.00 95.81 380 LYS A N 1
ATOM 3113 C CA . LYS A 1 380 ? -8.518 -6.366 -14.129 1.00 95.81 380 LYS A CA 1
ATOM 3114 C C . LYS A 1 380 ? -7.239 -6.205 -14.958 1.00 95.81 380 LYS A C 1
ATOM 3116 O O . LYS A 1 380 ? -7.145 -6.745 -16.060 1.00 95.81 380 LYS A O 1
ATOM 3121 N N . ARG A 1 381 ? -6.257 -5.457 -14.447 1.00 97.31 381 ARG A N 1
ATOM 3122 C CA . ARG A 1 381 ? -4.952 -5.266 -15.103 1.00 97.31 381 ARG A CA 1
ATOM 3123 C C . ARG A 1 381 ? -4.134 -6.557 -15.092 1.00 97.31 381 ARG A C 1
ATOM 3125 O O . ARG A 1 381 ? -3.592 -6.924 -16.128 1.00 97.31 381 ARG A O 1
ATOM 3132 N N . VAL A 1 382 ? -4.131 -7.292 -13.978 1.00 96.88 382 VAL A N 1
ATOM 3133 C CA . VAL A 1 382 ? -3.535 -8.636 -13.871 1.00 96.88 382 VAL A CA 1
ATOM 3134 C C . VAL A 1 382 ? -4.123 -9.585 -14.917 1.00 96.88 382 VAL A C 1
ATOM 3136 O O . VAL A 1 382 ? -3.370 -10.216 -15.654 1.00 96.88 382 VAL A O 1
ATOM 3139 N N . ASP A 1 383 ? -5.451 -9.648 -15.043 1.00 95.75 383 ASP A N 1
ATOM 3140 C CA . ASP A 1 383 ? -6.115 -10.515 -16.022 1.00 95.75 383 ASP A CA 1
ATOM 3141 C C . ASP A 1 383 ? -5.776 -10.125 -17.469 1.00 95.75 383 ASP A C 1
ATOM 3143 O O . ASP A 1 383 ? -5.561 -11.002 -18.306 1.00 95.75 383 ASP A O 1
ATOM 3147 N N . LYS A 1 384 ? -5.648 -8.822 -17.762 1.00 96.56 384 LYS A N 1
ATOM 3148 C CA . LYS A 1 384 ? -5.180 -8.335 -19.070 1.00 96.56 384 LYS A CA 1
ATOM 3149 C C . LYS A 1 384 ? -3.745 -8.786 -19.362 1.00 96.56 384 LYS A C 1
ATOM 3151 O O . LYS A 1 384 ? -3.469 -9.222 -20.475 1.00 96.56 384 LYS A O 1
ATOM 3156 N N . LEU A 1 385 ? -2.842 -8.703 -18.382 1.00 96.31 385 LEU A N 1
ATOM 3157 C CA . LEU A 1 385 ? -1.444 -9.125 -18.535 1.00 96.31 385 LEU A CA 1
ATOM 3158 C C . LEU A 1 385 ? -1.308 -10.651 -18.684 1.00 96.31 385 LEU A C 1
ATOM 3160 O O . LEU A 1 385 ? -0.508 -11.130 -19.488 1.00 96.31 385 LEU A O 1
ATOM 3164 N N . ALA A 1 386 ? -2.141 -11.418 -17.979 1.00 94.62 386 ALA A N 1
ATOM 3165 C CA . ALA A 1 386 ? -2.222 -12.872 -18.121 1.00 94.62 386 ALA A CA 1
ATOM 3166 C C . ALA A 1 386 ? -2.791 -13.322 -19.484 1.00 94.62 386 ALA A C 1
ATOM 3168 O O . ALA A 1 386 ? -2.613 -14.475 -19.872 1.00 94.62 386 ALA A O 1
ATOM 3169 N N . ALA A 1 387 ? -3.471 -12.429 -20.210 1.00 93.69 387 ALA A N 1
ATOM 3170 C CA . ALA A 1 387 ? -4.026 -12.675 -21.541 1.00 93.69 387 ALA A CA 1
ATOM 3171 C C . ALA A 1 387 ? -3.157 -12.134 -22.697 1.00 93.69 387 ALA A C 1
ATOM 3173 O O . ALA A 1 387 ? -3.554 -12.267 -23.855 1.00 93.69 387 ALA A O 1
ATOM 3174 N N . LEU A 1 388 ? -2.003 -11.513 -22.398 1.00 88.06 388 LEU A N 1
ATOM 3175 C CA . LEU A 1 388 ? -1.008 -11.096 -23.401 1.00 88.06 388 LEU A CA 1
ATOM 3176 C C . LEU A 1 388 ? -0.513 -12.269 -24.246 1.00 88.06 388 LEU A C 1
ATOM 3178 O O . LEU A 1 388 ? -0.123 -11.962 -25.400 1.00 88.06 388 LEU A O 1
#

Solvent-accessible surface area (backbone atoms only — not comparable to full-atom values): 22155 Å² total; per-residue (Å²): 130,89,78,72,55,72,72,54,53,70,52,33,78,68,36,70,43,65,68,44,52,68,69,50,52,72,66,47,50,56,53,75,63,38,65,73,61,48,56,55,46,52,53,50,54,53,52,49,72,70,35,94,82,61,65,100,64,69,53,92,76,60,55,95,83,52,76,66,83,51,72,66,57,59,48,52,50,50,26,49,43,48,36,50,18,34,48,33,40,70,72,68,37,46,54,62,15,47,51,36,30,49,50,40,28,48,52,11,40,49,40,26,56,64,35,43,66,69,35,31,57,52,11,51,52,36,28,51,51,20,52,52,42,50,56,57,55,60,70,43,91,85,37,72,74,38,49,50,58,51,22,57,52,44,58,69,51,60,89,65,72,62,53,62,48,61,21,50,50,47,36,51,50,33,53,50,51,48,62,70,42,34,86,83,43,58,65,64,48,53,82,48,57,66,64,49,70,78,84,55,71,70,79,68,75,66,72,85,68,52,71,40,54,55,53,36,39,54,47,38,53,55,51,38,54,34,50,52,53,51,49,69,77,38,84,79,71,72,91,65,93,56,91,52,52,68,56,50,36,35,77,73,60,60,28,96,63,79,85,77,37,75,69,75,26,54,78,46,77,46,72,47,100,84,72,49,70,46,58,47,40,71,61,68,67,45,62,66,60,51,49,47,55,50,57,77,55,68,60,88,67,43,75,68,55,50,53,50,47,54,53,41,67,76,30,74,62,41,57,52,36,52,54,52,37,54,51,51,50,55,54,57,52,69,56,51,84,83,43,78,89,35,47,69,57,53,54,53,50,52,50,50,46,74,68,45,87,41,60,54,35,59,57,70,52,79,85,47,67,70,57,48,55,48,52,47,51,51,46,54,52,44,54,52,43,39,68,104

Foldseek 3Di:
DQDDDPVLLVLLVVPQALVSLVPDDPVSCCSLCPPVVVVVVVVVLVVQVPDPPDFPFDDPPLDPPGDGDDLVRLVSVLSSLLSVLSVCVNVVNNQVSLVSLLSQLVNLLSQLQPEEPVSVVSSLVSLVSSLSSNVNSCVDPPCPPNLVVLQVSLLPADVVNHDPLSNLVSLLVSVVVVLVCCVVPLLVVLVLCLDPCVVVPDPPPPLPCPPLLVLVAVLQVLLQVLLVVVCVVCVPDDDDQPQCVLVVSCVVVSDVDRRARPLRWDWGWDADPVGHTHIDTPSRRYPVVVVVSCVVPVPSDDVVVSVVSVPCSPDPLVVVLVVVLVVLSVLVSPADLQDPVCPVVLVVSLVCLVPDPRSCSVRSVDNCPVVSVSSNVSSVSSVVSNVD

pLDDT: mean 78.66, std 14.76, range [33.5, 97.88]